Protein AF-A0A919NS77-F1 (afdb_monomer_lite)

Organism: NCBI:txid571912

InterPro domains:
  IPR006015 Universal stress protein A family [PR01438] (164-182)
  IPR006015 Universal stress protein A family [PR01438] (238-250)
  IPR006015 Universal stress protein A family [PR01438] (256-278)
  IPR006016 UspA [PF00582] (6-151)
  IPR006016 UspA [PF00582] (227-278)
  IPR010499 Bacterial transcription activator, effector binding [SM00871] (292-441)
  IPR011256 Regulatory factor, effector binding domain superfamily [G3DSA:3.20.80.10] (291-441)
  IPR011256 Regulatory factor, effector binding domain superfamily [SSF55136] (294-440)
  IPR014729 Rossmann-like alpha/beta/alpha sandwich fold [G3DSA:3.40.50.620] (223-290)
  IPR029442 GyrI-like small molecule binding domain [PF06445] (294-440)

pLDDT: mean 80.47, std 16.37, range [26.59, 98.56]

Secondary structure (DSSP, 8-state):
-PPEEEEEE--S-HHHHHHHHHHHHHS-SEEEEEEEEE-SS---HHHHHHHHHH-SSHHHHHHHHHHHHHHHHHHHHHHHHHHHHHTT-EEEEEEEE--S-HHHHHHHHHHHH--SEEEEE----STT--PPPHHHHHHHHH-SS-EEEE-SSPPHHHHHHHHHPPEEEE-SSSHHHHHHHHHHHHHHTTS-EEEEEEESSS-SSPPPTTSEEEEEEPPTTS-HHHHHHHHHHHHHHHTT-SEEEEES--S----SSPPPHHHHHHHHH-SS-EEEE-S------SS--GGGGEEEEEE--EEEEEEEEEE-GGGHHHHHHHHHHHHHHHHHHTT--B-SS-EEEEE--SSSSEEEEEEEEESSPPP--TT-EEEEEPPEEEEEEEEES-GGGHHHHHHHHHHHHHHTT-PPPSEEEEEEEE-TTTS-GGG-EEEEEEE--

Radius of gyration: 24.76 Å; chains: 1; bounding box: 73×46×71 Å

Foldseek 3Di:
DDFFEEEQAFALDPLSLVLLLLLCLQFVGHEYADEYEFEPQDDDPVRLVVLVVVDDDPVSSRVVSVVVSVVVSLVRQVVSCVSNVVSRHNYDYDYHYAHAQQLQVLLVVCLVVVGQEYIYEAPADDPQFGDGPSNLVSNLQRHLHKYKYAYPDADPLLVVLSNAFAEEQEDLPFLLSVQLVVSCCVRRVVHQYAYEYEDQDPRPDDDDPPHHYHYDYQDPDDDRLLSSLLSQQVVCVVRSHQEYTGEQDGDPDDDDGHGDSNLVNNSGRHNHIYIYGYSDNPDPDPDDDVCNQKDWDWDAKWKWKWAWDWAAPVCVVVCQVPTEVVQVVVCVVQVWAFDAAWKKKWFDDPDNTTGIGTGTTTPDDGDDDPRIDMDIDHTTIKIKGKDAAAPVCVSVRVSVVSVVCVVVVHDFDRMKMKGFRDDPDPDDRRGTIIMIMTHRD

Sequence (441 aa):
MTSLQVIVGYDGSVAAGAAIEVAAALVPQAHARIAYLWVPPFADETLRRRLWHGTRRVDDFVAAVEREGAAESMRVATMGVALARAAGWEAEPLVERGYGGEGMQLAELAEKLEPDLLVLGSRGLGGAHALLGSVSDMAVHYAPRPVLVVPHPLLLNERASLTAGPVLVGWDGSPGAQRALAVAEELFGRRRLVLAAVHDGAPEQPAPEGYEALTAEELAGHPSGRAVADALARLATEHKAAAVVVGSRGRSAIREILLGSVAMATLHHTARPVLVVPHRVRERTGNATATDRIEITTAPARIVAGRRGRVAPAEIEAFFSRAIPAVAAELAHIGATVTGPPTAVYSHERSQVFDVTAGFPVAAEPSATPGLAVEHLPAGQVVRAEHIGPYSTLPATYALLANWFGDHARTPPRIMWEEYVAGPGDTRESDYRTRIVYPLN

Structure (mmCIF, N/CA/C/O backbone):
data_AF-A0A919NS77-F1
#
_entry.id   AF-A0A919NS77-F1
#
loop_
_atom_site.group_PDB
_atom_site.id
_atom_site.type_symbol
_atom_site.label_atom_id
_atom_site.label_alt_id
_atom_site.label_comp_id
_atom_site.label_asym_id
_atom_site.label_entity_id
_atom_site.label_seq_id
_atom_site.pdbx_PDB_ins_code
_atom_site.Cartn_x
_atom_site.Cartn_y
_atom_site.Cartn_z
_atom_site.occupancy
_atom_site.B_iso_or_equiv
_atom_site.auth_seq_id
_atom_site.auth_comp_id
_atom_site.auth_asym_id
_atom_site.auth_atom_id
_atom_site.pdbx_PDB_model_num
ATOM 1 N N . MET A 1 1 ? -26.695 8.797 3.615 1.00 54.06 1 MET A N 1
ATOM 2 C CA . MET A 1 1 ? -25.225 8.682 3.689 1.00 54.06 1 MET A CA 1
ATOM 3 C C . MET A 1 1 ? -24.769 8.067 2.383 1.00 54.06 1 MET A C 1
ATOM 5 O O . MET A 1 1 ? -25.363 7.077 1.975 1.00 54.06 1 MET A O 1
ATOM 9 N N . THR A 1 2 ? -23.826 8.697 1.692 1.00 68.00 2 THR A N 1
ATOM 10 C CA . THR A 1 2 ? -23.182 8.125 0.502 1.00 68.00 2 THR A CA 1
ATOM 11 C C . THR A 1 2 ? -22.406 6.866 0.897 1.00 68.00 2 THR A C 1
ATOM 13 O O . THR A 1 2 ? -21.872 6.802 2.002 1.00 68.00 2 THR A O 1
ATOM 16 N N . SER A 1 3 ? -22.406 5.845 0.037 1.00 85.62 3 SER A N 1
ATOM 17 C CA . SER A 1 3 ? -21.641 4.611 0.264 1.00 85.62 3 SER A CA 1
ATOM 18 C C . SER A 1 3 ? -20.141 4.909 0.198 1.00 85.62 3 SER A C 1
ATOM 20 O O . SER A 1 3 ? -19.719 5.614 -0.726 1.00 85.62 3 SER A O 1
ATOM 22 N N . LEU A 1 4 ? -19.357 4.386 1.151 1.00 94.19 4 LEU A N 1
ATOM 23 C CA . LEU A 1 4 ? -17.901 4.569 1.179 1.00 94.19 4 LEU A CA 1
ATOM 24 C C . LEU A 1 4 ? -17.285 4.021 -0.110 1.00 94.19 4 LEU A C 1
ATOM 26 O O . LEU A 1 4 ? -17.595 2.903 -0.520 1.00 94.19 4 LEU A O 1
ATOM 30 N N . GLN A 1 5 ? -16.408 4.787 -0.743 1.00 97.31 5 GLN A N 1
ATOM 31 C CA . GLN A 1 5 ? -15.665 4.348 -1.917 1.00 97.31 5 GLN A CA 1
ATOM 32 C C . GLN A 1 5 ? -14.377 3.660 -1.470 1.00 97.31 5 GLN A C 1
ATOM 34 O O . GLN A 1 5 ? -13.515 4.280 -0.851 1.00 97.31 5 GLN A O 1
ATOM 39 N N . VAL A 1 6 ? -14.225 2.380 -1.798 1.00 98.06 6 VAL A N 1
ATOM 40 C CA . VAL A 1 6 ? -13.056 1.582 -1.407 1.00 98.06 6 VAL A CA 1
ATOM 41 C C . VAL A 1 6 ? -12.325 1.104 -2.655 1.00 98.06 6 VAL A C 1
ATOM 43 O O . VAL A 1 6 ? -12.951 0.635 -3.602 1.00 98.06 6 VAL A O 1
ATOM 46 N N . ILE A 1 7 ? -10.995 1.180 -2.656 1.00 98.38 7 ILE A N 1
ATOM 47 C CA . ILE A 1 7 ? -10.160 0.435 -3.606 1.00 98.38 7 ILE A CA 1
ATOM 48 C C . ILE A 1 7 ? -9.491 -0.703 -2.850 1.00 98.38 7 ILE A C 1
ATOM 50 O O . ILE A 1 7 ? -8.919 -0.485 -1.787 1.00 98.38 7 ILE A O 1
ATOM 54 N N . VAL A 1 8 ? -9.530 -1.912 -3.406 1.00 98.06 8 VAL A N 1
ATOM 55 C CA . VAL A 1 8 ? -8.805 -3.064 -2.859 1.00 98.06 8 VAL A CA 1
ATOM 56 C C . VAL A 1 8 ? -7.740 -3.498 -3.849 1.00 98.06 8 VAL A C 1
ATOM 58 O O . VAL A 1 8 ? -8.081 -3.880 -4.965 1.00 98.06 8 VAL A O 1
ATOM 61 N N . GLY A 1 9 ? -6.470 -3.490 -3.445 1.00 95.31 9 GLY A N 1
ATOM 62 C CA . GLY A 1 9 ? -5.417 -4.143 -4.220 1.00 95.31 9 GLY A CA 1
ATOM 63 C C . GLY A 1 9 ? -5.578 -5.660 -4.133 1.00 95.31 9 GLY A C 1
ATOM 64 O O . GLY A 1 9 ? -5.457 -6.240 -3.053 1.00 95.31 9 GLY A O 1
ATOM 65 N N . TYR A 1 10 ? -5.866 -6.300 -5.262 1.00 93.75 10 TYR A N 1
ATOM 66 C CA . TYR A 1 10 ? -6.149 -7.725 -5.346 1.00 93.75 10 TYR A CA 1
ATOM 67 C C . TYR A 1 10 ? -5.271 -8.362 -6.414 1.00 93.75 10 TYR A C 1
ATOM 69 O O . TYR A 1 10 ? -5.345 -7.972 -7.569 1.00 93.75 10 TYR A O 1
ATOM 77 N N . ASP A 1 11 ? -4.457 -9.348 -6.035 1.00 87.44 11 ASP A N 1
ATOM 78 C CA . ASP A 1 11 ? -3.553 -10.090 -6.929 1.00 87.44 11 ASP A CA 1
ATOM 79 C C . ASP A 1 11 ? -3.983 -11.558 -7.125 1.00 87.44 11 ASP A C 1
ATOM 81 O O . ASP A 1 11 ? -3.250 -12.354 -7.708 1.00 87.44 11 ASP A O 1
ATOM 85 N N . GLY A 1 12 ? -5.169 -11.933 -6.628 1.00 88.00 12 GLY A N 1
ATOM 86 C CA . GLY A 1 12 ? -5.654 -13.317 -6.616 1.00 88.00 12 GLY A CA 1
ATOM 87 C C . GLY A 1 12 ? -5.146 -14.161 -5.441 1.00 88.00 12 GLY A C 1
ATOM 88 O O . GLY A 1 12 ? -5.560 -15.312 -5.302 1.00 88.00 12 GLY A O 1
ATOM 89 N N . SER A 1 13 ? -4.275 -13.624 -4.579 1.00 87.69 13 SER A N 1
ATOM 90 C CA . SER A 1 13 ? -3.742 -14.366 -3.433 1.00 87.69 13 SER A CA 1
ATOM 91 C C . SER A 1 13 ? -4.764 -14.554 -2.306 1.00 87.69 13 SER A C 1
ATOM 93 O O . SER A 1 13 ? -5.701 -13.772 -2.127 1.00 87.69 13 SER A O 1
ATOM 95 N N . VAL A 1 14 ? -4.532 -15.575 -1.473 1.00 88.38 14 VAL A N 1
ATOM 96 C CA . VAL A 1 14 ? -5.326 -15.830 -0.256 1.00 88.38 14 VAL A CA 1
ATOM 97 C C . VAL A 1 14 ? -5.274 -14.638 0.704 1.00 88.38 14 VAL A C 1
ATOM 99 O O . VAL A 1 14 ? -6.287 -14.295 1.307 1.00 88.38 14 VAL A O 1
ATOM 102 N N . ALA A 1 15 ? -4.119 -13.975 0.819 1.00 88.81 15 ALA A N 1
ATOM 103 C CA . ALA A 1 15 ? -3.965 -12.796 1.668 1.00 88.81 15 ALA A CA 1
ATOM 104 C C . ALA A 1 15 ? -4.808 -11.614 1.162 1.00 88.81 15 ALA A C 1
ATOM 106 O O . ALA A 1 15 ? -5.481 -10.964 1.960 1.00 88.81 15 ALA A O 1
ATOM 107 N N . ALA A 1 16 ? -4.835 -11.370 -0.153 1.00 91.88 16 ALA A N 1
ATOM 108 C CA . ALA A 1 16 ? -5.684 -10.338 -0.746 1.00 91.88 16 ALA A CA 1
ATOM 109 C C . ALA A 1 16 ? -7.183 -10.665 -0.610 1.00 91.88 16 ALA A C 1
ATOM 111 O O . ALA A 1 16 ? -7.982 -9.782 -0.309 1.00 91.88 16 ALA A O 1
ATOM 112 N N . GLY A 1 17 ? -7.571 -11.938 -0.756 1.00 94.12 17 GLY A N 1
ATOM 113 C CA . GLY A 1 17 ? -8.941 -12.388 -0.485 1.00 94.12 17 GLY A CA 1
ATOM 114 C C . GLY A 1 17 ? -9.351 -12.194 0.979 1.00 94.12 17 GLY A C 1
ATOM 115 O O . GLY A 1 17 ? -10.412 -11.642 1.258 1.00 94.12 17 GLY A O 1
ATOM 116 N N . ALA A 1 18 ? -8.479 -12.558 1.923 1.00 92.38 18 ALA A N 1
ATOM 117 C CA . ALA A 1 18 ? -8.708 -12.324 3.347 1.00 92.38 18 ALA A CA 1
ATOM 118 C C . ALA A 1 18 ? -8.805 -10.825 3.679 1.00 92.38 18 ALA A C 1
ATOM 120 O O . ALA A 1 18 ? -9.597 -10.441 4.536 1.00 92.38 18 ALA A O 1
ATOM 121 N N . ALA A 1 19 ? -8.041 -9.971 2.988 1.00 95.69 19 ALA A N 1
ATOM 122 C CA . ALA A 1 19 ? -8.129 -8.525 3.157 1.00 95.69 19 ALA A CA 1
ATOM 123 C C . ALA A 1 19 ? -9.523 -7.982 2.809 1.00 95.69 19 ALA A C 1
ATOM 125 O O . ALA A 1 19 ? -10.029 -7.131 3.539 1.00 95.69 19 ALA A O 1
ATOM 126 N N . ILE A 1 20 ? -10.170 -8.516 1.765 1.00 97.50 20 ILE A N 1
ATOM 127 C CA . ILE A 1 20 ? -11.556 -8.175 1.407 1.00 97.50 20 ILE A CA 1
ATOM 128 C C . ILE A 1 20 ? -12.513 -8.530 2.551 1.00 97.50 20 ILE A C 1
ATOM 130 O O . ILE A 1 20 ? -13.259 -7.670 3.008 1.00 97.50 20 ILE A O 1
ATOM 134 N N . GLU A 1 21 ? -12.470 -9.772 3.044 1.00 95.44 21 GLU A N 1
ATOM 135 C CA . GLU A 1 21 ? -13.358 -10.234 4.125 1.00 95.44 21 GLU A CA 1
ATOM 136 C C . GLU A 1 21 ? -13.209 -9.386 5.394 1.00 95.44 21 GLU A C 1
ATOM 138 O O . GLU A 1 21 ? -14.191 -8.962 6.005 1.00 95.44 21 GLU A O 1
ATOM 143 N N . VAL A 1 22 ? -11.962 -9.130 5.795 1.00 96.50 22 VAL A N 1
ATOM 144 C CA . VAL A 1 22 ? -11.647 -8.380 7.012 1.00 96.50 22 VAL A CA 1
ATOM 145 C C . VAL A 1 22 ? -12.061 -6.921 6.876 1.00 96.50 22 VAL A C 1
ATOM 147 O O . VAL A 1 22 ? -12.683 -6.377 7.788 1.00 96.50 22 VAL A O 1
ATOM 150 N N . ALA A 1 23 ? -11.748 -6.286 5.747 1.00 96.94 23 ALA A N 1
ATOM 151 C CA . ALA A 1 23 ? -12.131 -4.904 5.513 1.00 96.94 23 ALA A CA 1
ATOM 152 C C . ALA A 1 23 ? -13.656 -4.756 5.453 1.00 96.94 23 ALA A C 1
ATOM 154 O O . ALA A 1 23 ? -14.187 -3.844 6.078 1.00 96.94 23 ALA A O 1
ATOM 155 N N . ALA A 1 24 ? -14.374 -5.683 4.814 1.00 95.94 24 ALA A N 1
ATOM 156 C CA . ALA A 1 24 ? -15.835 -5.670 4.785 1.00 95.94 24 ALA A CA 1
ATOM 157 C C . ALA A 1 24 ? -16.459 -5.832 6.178 1.00 95.94 24 ALA A C 1
ATOM 159 O O . ALA A 1 24 ? -17.428 -5.147 6.500 1.00 95.94 24 ALA A O 1
ATOM 160 N N . ALA A 1 25 ? -15.866 -6.650 7.053 1.00 94.94 25 ALA A N 1
ATOM 161 C CA . ALA A 1 25 ? -16.298 -6.731 8.447 1.00 94.94 25 ALA A CA 1
ATOM 162 C C . ALA A 1 25 ? -16.080 -5.407 9.207 1.00 94.94 25 ALA A C 1
ATOM 164 O O . ALA A 1 25 ? -16.895 -5.025 10.052 1.00 94.94 25 ALA A O 1
ATOM 165 N N . LEU A 1 26 ? -14.988 -4.690 8.924 1.00 95.44 26 LEU A N 1
ATOM 166 C CA . LEU A 1 26 ? -14.676 -3.410 9.563 1.00 95.44 26 LEU A CA 1
ATOM 167 C C . LEU A 1 26 ? -15.550 -2.259 9.036 1.00 95.44 26 LEU A C 1
ATOM 169 O O . LEU A 1 26 ? -16.052 -1.484 9.853 1.00 95.44 26 LEU A O 1
ATOM 173 N N . VAL A 1 27 ? -15.771 -2.188 7.718 1.00 94.19 27 VAL A N 1
ATOM 174 C CA . VAL A 1 27 ? -16.567 -1.159 7.024 1.00 94.19 27 VAL A CA 1
ATOM 175 C C . VAL A 1 27 ? -17.668 -1.804 6.153 1.00 94.19 27 VAL A C 1
ATOM 177 O O . VAL A 1 27 ? -17.505 -1.967 4.949 1.00 94.19 27 VAL A O 1
ATOM 180 N N . PRO A 1 28 ? -18.831 -2.180 6.721 1.00 91.38 28 PRO A N 1
ATOM 181 C CA . PRO A 1 28 ? -19.805 -3.061 6.053 1.00 91.38 28 PRO A CA 1
ATOM 182 C C . PRO A 1 28 ? -20.600 -2.435 4.897 1.00 91.38 28 PRO A C 1
ATOM 184 O O . PRO A 1 28 ? -21.276 -3.153 4.171 1.00 91.38 28 PRO A O 1
ATOM 187 N N . GLN A 1 29 ? -20.571 -1.111 4.727 1.00 90.50 29 GLN A N 1
ATOM 188 C CA . GLN A 1 29 ? -21.335 -0.402 3.692 1.00 90.50 29 GLN A CA 1
ATOM 189 C C . GLN A 1 29 ? -20.382 0.373 2.786 1.00 90.50 29 GLN A C 1
ATOM 191 O O . GLN A 1 29 ? -20.097 1.544 3.040 1.00 90.50 29 GLN A O 1
ATOM 196 N N . ALA A 1 30 ? -19.887 -0.304 1.752 1.00 95.44 30 ALA A N 1
ATOM 197 C CA . ALA A 1 30 ? -18.970 0.274 0.786 1.00 95.44 30 ALA A CA 1
ATOM 198 C C . ALA A 1 30 ? -19.277 -0.181 -0.645 1.00 95.44 30 ALA A C 1
ATOM 200 O O . ALA A 1 30 ? -19.793 -1.278 -0.880 1.00 95.44 30 ALA A O 1
ATOM 201 N N . HIS A 1 31 ? -18.915 0.683 -1.587 1.00 97.81 31 HIS A N 1
ATOM 202 C CA . HIS A 1 31 ? -18.770 0.378 -2.997 1.00 97.81 31 HIS A CA 1
ATOM 203 C C . HIS A 1 31 ? -17.277 0.174 -3.292 1.00 97.81 31 HIS A C 1
ATOM 205 O O . HIS A 1 31 ? -16.471 1.103 -3.189 1.00 97.81 31 HIS A O 1
ATOM 211 N N . ALA A 1 32 ? -16.904 -1.057 -3.625 1.00 98.06 32 ALA A N 1
ATOM 212 C CA . ALA A 1 32 ? -15.528 -1.494 -3.775 1.00 98.06 32 ALA A CA 1
ATOM 213 C C . ALA A 1 32 ? -15.121 -1.633 -5.247 1.00 98.06 32 ALA A C 1
ATOM 215 O O . ALA A 1 32 ? -15.743 -2.352 -6.029 1.00 98.06 32 ALA A O 1
ATOM 216 N N . ARG A 1 33 ? -14.002 -1.014 -5.610 1.00 98.44 33 ARG A N 1
ATOM 217 C CA . ARG A 1 33 ? -13.283 -1.293 -6.853 1.00 98.44 33 ARG A CA 1
ATOM 218 C C . ARG A 1 33 ? -12.163 -2.278 -6.566 1.00 98.44 33 ARG A C 1
ATOM 220 O O . ARG A 1 33 ? -11.240 -1.980 -5.807 1.00 98.44 33 ARG A O 1
ATOM 227 N N . ILE A 1 34 ? -12.253 -3.459 -7.163 1.00 98.25 34 ILE A N 1
ATOM 228 C CA . ILE A 1 34 ? -11.255 -4.517 -7.002 1.00 98.25 34 ILE A CA 1
ATOM 229 C C . ILE A 1 34 ? -10.148 -4.288 -8.026 1.00 98.25 34 ILE A C 1
ATOM 231 O O . ILE A 1 34 ? -10.310 -4.622 -9.200 1.00 98.25 34 ILE A O 1
ATOM 235 N N . ALA A 1 35 ? -9.056 -3.676 -7.571 1.00 96.25 35 ALA A N 1
ATOM 236 C CA . ALA A 1 35 ? -7.928 -3.273 -8.392 1.00 96.25 35 ALA A CA 1
ATOM 237 C C . ALA A 1 35 ? -6.970 -4.444 -8.635 1.00 96.25 35 ALA A C 1
ATOM 239 O O . ALA A 1 35 ? -6.307 -4.903 -7.705 1.00 96.25 35 ALA A O 1
ATOM 240 N N . TYR A 1 36 ? -6.858 -4.885 -9.887 1.00 91.44 36 TYR A N 1
ATOM 241 C CA . TYR A 1 36 ? -5.810 -5.801 -10.338 1.00 91.44 36 TYR A CA 1
ATOM 242 C C . TYR A 1 36 ? -4.888 -5.069 -11.317 1.00 91.44 36 TYR A C 1
ATOM 244 O O . TYR A 1 36 ? -5.319 -4.635 -12.390 1.00 91.44 36 TYR A O 1
ATOM 252 N N . LEU A 1 37 ? -3.617 -4.938 -10.935 1.00 83.94 37 LEU A N 1
ATOM 253 C CA . LEU A 1 37 ? -2.576 -4.350 -11.773 1.00 83.94 37 LEU A CA 1
ATOM 254 C C . LEU A 1 37 ? -1.882 -5.448 -12.571 1.00 83.94 37 LEU A C 1
ATOM 256 O O . LEU A 1 37 ? -1.326 -6.379 -11.990 1.00 83.94 37 LEU A O 1
ATOM 260 N N . TRP A 1 38 ? -1.894 -5.342 -13.898 1.00 74.06 38 TRP A N 1
ATOM 261 C CA . TRP A 1 38 ? -1.311 -6.359 -14.774 1.00 74.06 38 TRP A CA 1
ATOM 262 C C . TRP A 1 38 ? -0.148 -5.790 -15.589 1.00 74.06 38 TRP A C 1
ATOM 264 O O . TRP A 1 38 ? -0.272 -4.732 -16.200 1.00 74.06 38 TRP A O 1
ATOM 274 N N . VAL A 1 39 ? 0.990 -6.495 -15.616 1.00 64.50 39 VAL A N 1
ATOM 275 C CA . VAL A 1 39 ? 2.229 -6.030 -16.271 1.00 64.50 39 VAL A CA 1
ATOM 276 C C . VAL A 1 39 ? 2.521 -6.793 -17.566 1.00 64.50 39 VAL A C 1
ATOM 278 O O . VAL A 1 39 ? 2.951 -7.946 -17.526 1.00 64.50 39 VAL A O 1
ATOM 281 N N . PRO A 1 40 ? 2.345 -6.192 -18.749 1.00 54.25 40 PRO A N 1
ATOM 282 C CA . PRO A 1 40 ? 2.747 -6.850 -19.970 1.00 54.25 40 PRO A CA 1
ATOM 283 C C . PRO A 1 40 ? 4.274 -7.061 -20.044 1.00 54.25 40 PRO A C 1
ATOM 285 O O . PRO A 1 40 ? 5.054 -6.217 -19.611 1.00 54.25 40 PRO A O 1
ATOM 288 N N . PRO A 1 41 ? 4.718 -8.151 -20.683 1.00 49.06 41 PRO A N 1
ATOM 289 C CA . PRO A 1 41 ? 3.858 -9.169 -21.249 1.00 49.06 41 PRO A CA 1
ATOM 290 C C . PRO A 1 41 ? 3.413 -10.129 -20.112 1.00 49.06 41 PRO A C 1
ATOM 292 O O . PRO A 1 41 ? 4.252 -10.667 -19.387 1.00 49.06 41 PRO A O 1
ATOM 295 N N . PHE A 1 42 ? 2.108 -10.420 -20.010 1.00 54.59 42 PHE A N 1
ATOM 296 C CA . PHE A 1 42 ? 1.549 -11.510 -19.193 1.00 54.59 42 PHE A CA 1
ATOM 297 C C . PHE A 1 42 ? 0.884 -12.512 -20.127 1.00 54.59 42 PHE A C 1
ATOM 299 O O . PHE A 1 42 ? -0.190 -12.301 -20.669 1.00 54.59 42 PHE A O 1
ATOM 306 N N . ALA A 1 43 ? 1.585 -13.607 -20.341 1.00 45.81 43 ALA A N 1
ATOM 307 C CA . ALA A 1 43 ? 0.979 -14.881 -20.646 1.00 45.81 43 ALA A CA 1
ATOM 308 C C . ALA A 1 43 ? 1.901 -15.881 -19.961 1.00 45.81 43 ALA A C 1
ATOM 310 O O . ALA A 1 43 ? 3.128 -15.741 -20.055 1.00 45.81 43 ALA A O 1
ATOM 311 N N . ASP A 1 44 ? 1.312 -16.836 -19.247 1.00 54.34 44 ASP A N 1
ATOM 312 C CA . ASP A 1 44 ? 2.001 -18.039 -18.791 1.00 54.34 44 ASP A CA 1
ATOM 313 C C . ASP A 1 44 ? 2.965 -18.527 -19.890 1.00 54.34 44 ASP A C 1
ATOM 315 O O . ASP A 1 44 ? 2.655 -18.440 -21.082 1.00 54.34 44 ASP A O 1
ATOM 319 N N . GLU A 1 45 ? 4.162 -18.992 -19.534 1.00 57.09 45 GLU A N 1
ATOM 320 C CA . GLU A 1 45 ? 5.175 -19.373 -20.530 1.00 57.09 45 GLU A CA 1
ATOM 321 C C . GLU A 1 45 ? 4.628 -20.409 -21.535 1.00 57.09 45 GLU A C 1
ATOM 323 O O . GLU A 1 45 ? 4.951 -20.395 -22.726 1.00 57.09 45 GLU A O 1
ATOM 328 N N . THR A 1 46 ? 3.726 -21.277 -21.077 1.00 62.09 46 THR A N 1
ATOM 329 C CA . THR A 1 46 ? 2.987 -22.246 -21.893 1.00 62.09 46 THR A CA 1
ATOM 330 C C . THR A 1 46 ? 2.003 -21.560 -22.834 1.00 62.09 46 THR A C 1
ATOM 332 O O . THR A 1 46 ? 1.935 -21.909 -24.013 1.00 62.09 46 THR A O 1
ATOM 335 N N . LEU A 1 47 ? 1.267 -20.560 -22.349 1.00 61.44 47 LEU A N 1
ATOM 336 C CA . LEU A 1 47 ? 0.337 -19.758 -23.144 1.00 61.44 47 LEU A CA 1
ATOM 337 C C . LEU A 1 47 ? 1.076 -18.934 -24.209 1.00 61.44 47 LEU A C 1
ATOM 339 O O . LEU A 1 47 ? 0.673 -18.937 -25.370 1.00 61.44 47 LEU A O 1
ATOM 343 N N . ARG A 1 48 ? 2.224 -18.330 -23.872 1.00 60.72 48 ARG A N 1
ATOM 344 C CA . ARG A 1 48 ? 3.108 -17.670 -24.848 1.00 60.72 48 ARG A CA 1
ATOM 345 C C . ARG A 1 48 ? 3.575 -18.613 -25.937 1.00 60.72 48 ARG A C 1
ATOM 347 O O . ARG A 1 48 ? 3.503 -18.254 -27.107 1.00 60.72 48 ARG A O 1
ATOM 354 N N . ARG A 1 49 ? 4.051 -19.805 -25.564 1.00 63.69 49 ARG A N 1
ATOM 355 C CA . ARG A 1 49 ? 4.475 -20.821 -26.536 1.00 63.69 49 ARG A CA 1
ATOM 356 C C . ARG A 1 49 ? 3.327 -21.179 -27.478 1.00 63.69 49 ARG A C 1
ATOM 358 O O . ARG A 1 49 ? 3.517 -21.184 -28.689 1.00 63.69 49 ARG A O 1
ATOM 365 N N . ARG A 1 50 ? 2.119 -21.395 -26.947 1.00 68.69 50 ARG A N 1
ATOM 366 C CA . ARG A 1 50 ? 0.921 -21.679 -27.757 1.00 68.69 50 ARG A CA 1
ATOM 367 C C . ARG A 1 50 ? 0.569 -20.539 -28.714 1.00 68.69 50 ARG A C 1
ATOM 369 O O . ARG A 1 50 ? 0.345 -20.804 -29.891 1.00 68.69 50 ARG A O 1
ATOM 376 N N . LEU A 1 51 ? 0.559 -19.295 -28.234 1.00 65.00 51 LEU A N 1
ATOM 377 C CA . LEU A 1 51 ? 0.276 -18.117 -29.058 1.00 65.00 51 LEU A CA 1
ATOM 378 C C . LEU A 1 51 ? 1.337 -17.927 -30.150 1.00 65.00 51 LEU A C 1
ATOM 380 O O . LEU A 1 51 ? 0.981 -17.697 -31.300 1.00 65.00 51 LEU A O 1
ATOM 384 N N . TRP A 1 52 ? 2.618 -18.117 -29.820 1.00 58.53 52 TRP A N 1
ATOM 385 C CA . TRP A 1 52 ? 3.736 -18.001 -30.761 1.00 58.53 52 TRP A CA 1
ATOM 386 C C . TRP A 1 52 ? 3.601 -18.965 -31.942 1.00 58.53 52 TRP A C 1
ATOM 388 O O . TRP A 1 52 ? 3.789 -18.571 -33.089 1.00 58.53 52 TRP A O 1
ATOM 398 N N . HIS A 1 53 ? 3.208 -20.215 -31.683 1.00 62.91 53 HIS A N 1
ATOM 399 C CA . HIS A 1 53 ? 2.969 -21.203 -32.739 1.00 62.91 53 HIS A CA 1
ATOM 400 C C . HIS A 1 53 ? 1.703 -20.924 -33.573 1.00 62.91 53 HIS A C 1
ATOM 402 O O . HIS A 1 53 ? 1.573 -21.466 -34.670 1.00 62.91 53 HIS A O 1
ATOM 408 N N . GLY A 1 54 ? 0.781 -20.089 -33.078 1.00 60.00 54 GLY A N 1
ATOM 409 C CA . GLY A 1 54 ? -0.458 -19.707 -33.764 1.00 60.00 54 GLY A CA 1
ATOM 410 C C . GLY A 1 54 ? -0.372 -18.414 -34.587 1.00 60.00 54 GLY A C 1
ATOM 411 O O . GLY A 1 54 ? -1.266 -18.149 -35.389 1.00 60.00 54 GLY A O 1
ATOM 412 N N . THR A 1 55 ? 0.684 -17.613 -34.423 1.00 56.25 55 THR A N 1
ATOM 413 C CA . THR A 1 55 ? 0.835 -16.292 -35.061 1.00 56.25 55 THR A CA 1
ATOM 414 C C . THR A 1 55 ? 1.995 -16.263 -36.051 1.00 56.25 55 THR A C 1
ATOM 416 O O . THR A 1 55 ? 3.081 -16.749 -35.754 1.00 56.25 55 THR A O 1
ATOM 419 N N . ARG A 1 56 ? 1.793 -15.661 -37.233 1.00 51.41 56 ARG A N 1
ATOM 420 C CA . ARG A 1 56 ? 2.821 -15.591 -38.293 1.00 51.41 56 ARG A CA 1
ATOM 421 C C . ARG A 1 56 ? 3.681 -14.320 -38.245 1.00 51.41 56 ARG A C 1
ATOM 423 O O . ARG A 1 56 ? 4.739 -14.300 -38.869 1.00 51.41 56 ARG A O 1
ATOM 430 N N . ARG A 1 57 ? 3.242 -13.270 -37.537 1.00 48.78 57 ARG A N 1
ATOM 431 C CA . ARG A 1 57 ? 3.947 -11.982 -37.382 1.00 48.78 57 ARG A CA 1
ATOM 432 C C . ARG A 1 57 ? 4.087 -11.619 -35.904 1.00 48.78 57 ARG A C 1
ATOM 434 O O . ARG A 1 57 ? 3.241 -11.983 -35.090 1.00 48.78 57 ARG A O 1
ATOM 441 N N . VAL A 1 58 ? 5.139 -10.867 -35.580 1.00 51.72 58 VAL A N 1
ATOM 442 C CA . VAL A 1 58 ? 5.425 -10.408 -34.209 1.00 51.72 58 VAL A CA 1
ATOM 443 C C . VAL A 1 58 ? 4.327 -9.477 -33.685 1.00 51.72 58 VAL A C 1
ATOM 445 O O . VAL A 1 58 ? 3.927 -9.617 -32.536 1.00 51.72 58 VAL A O 1
ATOM 448 N N . ASP A 1 59 ? 3.781 -8.595 -34.523 1.00 49.12 59 ASP A N 1
ATOM 449 C CA . ASP A 1 59 ? 2.713 -7.669 -34.112 1.00 49.12 59 ASP A CA 1
ATOM 450 C C . ASP A 1 59 ? 1.417 -8.414 -33.749 1.00 49.12 59 ASP A C 1
ATOM 452 O O . ASP A 1 59 ? 0.791 -8.129 -32.728 1.00 49.12 59 ASP A O 1
ATOM 456 N N . ASP A 1 60 ? 1.063 -9.442 -34.529 1.00 59.66 60 ASP A N 1
ATOM 457 C CA . ASP A 1 60 ? -0.094 -10.304 -34.254 1.00 59.66 60 ASP A CA 1
ATOM 458 C C . ASP A 1 60 ? 0.081 -11.069 -32.933 1.00 59.66 60 ASP A C 1
ATOM 460 O O . ASP A 1 60 ? -0.880 -11.252 -32.182 1.00 59.66 60 ASP A O 1
ATOM 464 N N . PHE A 1 61 ? 1.315 -11.491 -32.633 1.00 57.16 61 PHE A N 1
ATOM 465 C CA . PHE A 1 61 ? 1.682 -12.130 -31.372 1.00 57.16 61 PHE A CA 1
ATOM 466 C C . PHE A 1 61 ? 1.551 -11.175 -30.184 1.00 57.16 61 PHE A C 1
ATOM 468 O O . PHE A 1 61 ? 0.943 -11.540 -29.180 1.00 57.16 61 PHE A O 1
ATOM 475 N N . VAL A 1 62 ? 2.071 -9.949 -30.297 1.00 57.19 62 VAL A N 1
ATOM 476 C CA . VAL A 1 62 ? 1.959 -8.924 -29.247 1.00 57.19 62 VAL A CA 1
ATOM 477 C C . VAL A 1 62 ? 0.491 -8.612 -28.968 1.00 57.19 62 VAL A C 1
ATOM 479 O O . VAL A 1 62 ? 0.063 -8.697 -27.820 1.00 57.19 62 VAL A O 1
ATOM 482 N N . ALA A 1 63 ? -0.306 -8.368 -30.011 1.00 65.50 63 ALA A N 1
ATOM 483 C CA . ALA A 1 63 ? -1.734 -8.103 -29.864 1.00 65.50 63 ALA A CA 1
ATOM 484 C C . ALA A 1 63 ? -2.497 -9.297 -29.259 1.00 65.50 63 ALA A C 1
ATOM 486 O O . ALA A 1 63 ? -3.448 -9.109 -28.502 1.00 65.50 63 ALA A O 1
ATOM 487 N N . ALA A 1 64 ? -2.102 -10.535 -29.576 1.00 66.88 64 ALA A N 1
ATOM 488 C CA . ALA A 1 64 ? -2.698 -11.729 -28.980 1.00 66.88 64 ALA A CA 1
ATOM 489 C C . ALA A 1 64 ? -2.336 -11.889 -27.495 1.00 66.88 64 ALA A C 1
ATOM 491 O O . ALA A 1 64 ? -3.215 -12.199 -26.695 1.00 66.88 64 ALA A O 1
ATOM 492 N N . VAL A 1 65 ? -1.079 -11.633 -27.120 1.00 63.47 65 VAL A N 1
ATOM 493 C CA . VAL A 1 65 ? -0.634 -11.632 -25.717 1.00 63.47 65 VAL A CA 1
ATOM 494 C C . VAL A 1 65 ? -1.351 -10.547 -24.918 1.00 63.47 65 VAL A C 1
ATOM 496 O O . VAL A 1 65 ? -1.763 -10.808 -23.794 1.00 63.47 65 VAL A O 1
ATOM 499 N N . GLU A 1 66 ? -1.543 -9.355 -25.485 1.00 65.88 66 GLU A N 1
ATOM 500 C CA . GLU A 1 66 ? -2.288 -8.283 -24.817 1.00 65.88 66 GLU A CA 1
ATOM 501 C C . GLU A 1 66 ? -3.763 -8.640 -24.609 1.00 65.88 66 GLU A C 1
ATOM 503 O O . GLU A 1 66 ? -4.277 -8.455 -23.508 1.00 65.88 66 GLU A O 1
ATOM 508 N N . ARG A 1 67 ? -4.441 -9.199 -25.623 1.00 77.81 67 ARG A N 1
ATOM 509 C CA . ARG A 1 67 ? -5.841 -9.638 -25.483 1.00 77.81 67 ARG A CA 1
ATOM 510 C C . ARG A 1 67 ? -6.004 -10.715 -24.416 1.00 77.81 67 ARG A C 1
ATOM 512 O O . ARG A 1 67 ? -6.923 -10.627 -23.607 1.00 77.81 67 ARG A O 1
ATOM 519 N N . GLU A 1 68 ? -5.125 -11.712 -24.413 1.00 75.94 68 GLU A N 1
ATOM 520 C CA . GLU A 1 68 ? -5.196 -12.810 -23.448 1.00 75.94 68 GLU A CA 1
ATOM 521 C C . GLU A 1 68 ? -4.847 -12.333 -22.032 1.00 75.94 68 GLU A C 1
ATOM 523 O O . GLU A 1 68 ? -5.540 -12.671 -21.076 1.00 75.94 68 GLU A O 1
ATOM 528 N N . GLY A 1 69 ? -3.837 -11.467 -21.901 1.00 71.69 69 GLY A N 1
ATOM 529 C CA . GLY A 1 69 ? -3.482 -10.834 -20.632 1.00 71.69 69 GLY A CA 1
ATOM 530 C C . GLY A 1 69 ? -4.620 -9.989 -20.056 1.00 71.69 69 GLY A C 1
ATOM 531 O O . GLY A 1 69 ? -4.892 -10.075 -18.862 1.00 71.69 69 GLY A O 1
ATOM 532 N N . ALA A 1 70 ? -5.329 -9.229 -20.899 1.00 75.94 70 ALA A N 1
ATOM 533 C CA . ALA A 1 70 ? -6.505 -8.454 -20.499 1.00 75.94 70 ALA A CA 1
ATOM 534 C C . ALA A 1 70 ? -7.698 -9.342 -20.091 1.00 75.94 70 ALA A C 1
ATOM 536 O O . ALA A 1 70 ? -8.448 -9.004 -19.174 1.00 75.94 70 ALA A O 1
ATOM 537 N N . ALA A 1 71 ? -7.886 -10.484 -20.757 1.00 83.06 71 ALA A N 1
ATOM 538 C CA . ALA A 1 71 ? -8.930 -11.439 -20.395 1.00 83.06 71 ALA A CA 1
ATOM 539 C C . ALA A 1 71 ? -8.636 -12.112 -19.043 1.00 83.06 71 ALA A C 1
ATOM 541 O O . ALA A 1 71 ? -9.530 -12.219 -18.202 1.00 83.06 71 ALA A O 1
ATOM 542 N N . GLU A 1 72 ? -7.390 -12.527 -18.807 1.00 81.69 72 GLU A N 1
ATOM 543 C CA . GLU A 1 72 ? -6.989 -13.159 -17.547 1.00 81.69 72 GLU A CA 1
ATOM 544 C C . GLU A 1 72 ? -7.013 -12.174 -16.373 1.00 81.69 72 GLU A C 1
ATOM 546 O O . GLU A 1 72 ? -7.544 -12.493 -15.309 1.00 81.69 72 GLU A O 1
ATOM 551 N N . SER A 1 73 ? -6.533 -10.944 -16.566 1.00 84.88 73 SER A N 1
ATOM 552 C CA . SER A 1 73 ? -6.591 -9.908 -15.529 1.00 84.88 73 SER A CA 1
ATOM 553 C C . SER A 1 73 ? -8.031 -9.593 -15.113 1.00 84.88 73 SER A C 1
ATOM 555 O O . SER A 1 73 ? -8.330 -9.486 -13.921 1.00 84.88 73 SER A O 1
ATOM 557 N N . MET A 1 74 ? -8.958 -9.554 -16.076 1.00 90.50 74 MET A N 1
ATOM 558 C CA . MET A 1 74 ? -10.388 -9.422 -15.802 1.00 90.50 74 MET A CA 1
ATOM 559 C C . MET A 1 74 ? -10.944 -10.613 -15.011 1.00 90.50 74 MET A C 1
ATOM 561 O O . MET A 1 74 ? -11.763 -10.416 -14.109 1.00 90.50 74 MET A O 1
ATOM 565 N N . ARG A 1 75 ? -10.502 -11.847 -15.293 1.00 89.00 75 ARG A N 1
ATOM 566 C CA . ARG A 1 75 ? -10.911 -13.036 -14.520 1.00 89.00 75 ARG A CA 1
ATOM 567 C C . ARG A 1 75 ? -10.459 -12.942 -13.068 1.00 89.00 75 ARG A C 1
ATOM 569 O O . ARG A 1 75 ? -11.268 -13.200 -12.176 1.00 89.00 75 ARG A O 1
ATOM 576 N N . VAL A 1 76 ? -9.211 -12.534 -12.827 1.00 88.56 76 VAL A N 1
ATOM 577 C CA . VAL A 1 76 ? -8.692 -12.343 -11.467 1.00 88.56 76 VAL A CA 1
ATOM 578 C C . VAL A 1 76 ? -9.497 -11.264 -10.741 1.00 88.56 76 VAL A C 1
ATOM 580 O O . VAL A 1 76 ? -10.052 -11.541 -9.679 1.00 88.56 76 VAL A O 1
ATOM 583 N N . ALA A 1 77 ? -9.670 -10.078 -11.330 1.00 94.06 77 ALA A N 1
ATOM 584 C CA . ALA A 1 77 ? -10.470 -9.015 -10.716 1.00 94.06 77 ALA A CA 1
ATOM 585 C C . ALA A 1 77 ? -11.918 -9.464 -10.428 1.00 94.06 77 ALA A C 1
ATOM 587 O O . ALA A 1 77 ? -12.453 -9.192 -9.354 1.00 94.06 77 ALA A O 1
ATOM 588 N N . THR A 1 78 ? -12.533 -10.231 -11.336 1.00 96.56 78 THR A N 1
ATOM 589 C CA . THR A 1 78 ? -13.888 -10.783 -11.155 1.00 96.56 78 THR A CA 1
ATOM 590 C C . THR A 1 78 ? -13.974 -11.742 -9.964 1.00 96.56 78 THR A C 1
ATOM 592 O O . THR A 1 78 ? -14.982 -11.748 -9.254 1.00 96.56 78 THR A O 1
ATOM 595 N N . MET A 1 79 ? -12.926 -12.525 -9.691 1.00 95.31 79 MET A N 1
ATOM 596 C CA . MET A 1 79 ? -12.878 -13.385 -8.506 1.00 95.31 79 MET A CA 1
ATOM 597 C C . MET A 1 79 ? -12.867 -12.561 -7.213 1.00 95.31 79 MET A C 1
ATOM 599 O O . MET A 1 79 ? -13.632 -12.855 -6.295 1.00 95.31 79 MET A O 1
ATOM 603 N N . GLY A 1 80 ? -12.085 -11.480 -7.161 1.00 96.81 80 GLY A N 1
ATOM 604 C CA . GLY A 1 80 ? -12.120 -10.553 -6.028 1.00 96.81 80 GLY A CA 1
ATOM 605 C C . GLY A 1 80 ? -13.474 -9.844 -5.885 1.00 96.81 80 GLY A C 1
ATOM 606 O O . GLY A 1 80 ? -13.967 -9.694 -4.769 1.00 96.81 80 GLY A O 1
ATOM 607 N N . VAL A 1 81 ? -14.143 -9.498 -6.993 1.00 98.56 81 VAL A N 1
ATOM 608 C CA . VAL A 1 81 ? -15.515 -8.946 -6.976 1.00 98.56 81 VAL A CA 1
ATOM 609 C C . VAL A 1 81 ? -16.502 -9.937 -6.365 1.00 98.56 81 VAL A C 1
ATOM 611 O O . VAL A 1 81 ? -17.348 -9.544 -5.563 1.00 98.56 81 VAL A O 1
ATOM 614 N N . ALA A 1 82 ? -16.395 -11.223 -6.707 1.00 98.25 82 ALA A N 1
ATOM 615 C CA . ALA A 1 82 ? -17.238 -12.259 -6.119 1.00 98.25 82 ALA A CA 1
ATOM 616 C C . ALA A 1 82 ? -17.024 -12.371 -4.600 1.00 98.25 82 ALA A C 1
ATOM 618 O O . ALA A 1 82 ? -18.007 -12.436 -3.861 1.00 98.25 82 ALA A O 1
ATOM 619 N N . LEU A 1 83 ? -15.770 -12.320 -4.131 1.00 97.88 83 LEU A N 1
ATOM 620 C CA . LEU A 1 83 ? -15.443 -12.307 -2.699 1.00 97.88 83 LEU A CA 1
ATOM 621 C C . LEU A 1 83 ? -16.018 -11.070 -1.992 1.00 97.88 83 LEU A C 1
ATOM 623 O O . LEU A 1 83 ? -16.644 -11.199 -0.945 1.00 97.88 83 LEU A O 1
ATOM 627 N N . ALA A 1 84 ? -15.873 -9.883 -2.584 1.00 98.06 84 ALA A N 1
ATOM 628 C CA . ALA A 1 84 ? -16.385 -8.637 -2.012 1.00 98.06 84 ALA A CA 1
ATOM 629 C C . ALA A 1 84 ? -17.915 -8.628 -1.906 1.00 98.06 84 ALA A C 1
ATOM 631 O O . ALA A 1 84 ? -18.463 -8.264 -0.865 1.00 98.06 84 ALA A O 1
ATOM 632 N N . ARG A 1 85 ? -18.610 -9.107 -2.944 1.00 97.94 85 ARG A N 1
ATOM 633 C CA . ARG A 1 85 ? -20.073 -9.252 -2.927 1.00 97.94 85 ARG A CA 1
ATOM 634 C C . ARG A 1 85 ? -20.537 -10.280 -1.903 1.00 97.94 85 ARG A C 1
ATOM 636 O O . ARG A 1 85 ? -21.510 -10.030 -1.199 1.00 97.94 85 ARG A O 1
ATOM 643 N N . ALA A 1 86 ? -19.832 -11.405 -1.779 1.00 97.56 86 ALA A N 1
ATOM 644 C CA . ALA A 1 86 ? -20.114 -12.400 -0.744 1.00 97.56 86 ALA A CA 1
ATOM 645 C C . ALA A 1 86 ? -19.912 -11.837 0.675 1.00 97.56 86 ALA A C 1
ATOM 647 O O . ALA A 1 86 ? -20.633 -12.223 1.592 1.00 97.56 86 ALA A O 1
ATOM 648 N N . ALA A 1 87 ? -18.981 -10.893 0.842 1.00 95.81 87 ALA A N 1
ATOM 649 C CA . ALA A 1 87 ? -18.741 -10.178 2.092 1.00 95.81 87 ALA A CA 1
ATOM 650 C C . ALA A 1 87 ? -19.712 -9.001 2.345 1.00 95.81 87 ALA A C 1
ATOM 652 O O . ALA A 1 87 ? -19.633 -8.365 3.394 1.00 95.81 87 ALA A O 1
ATOM 653 N N . GLY A 1 88 ? -20.647 -8.727 1.426 1.00 95.69 88 GLY A N 1
ATOM 654 C CA . GLY A 1 88 ? -21.710 -7.728 1.593 1.00 95.69 88 GLY A CA 1
ATOM 655 C C . GLY A 1 88 ? -21.446 -6.358 0.960 1.00 95.69 88 GLY A C 1
ATOM 656 O O . GLY A 1 88 ? -22.257 -5.453 1.143 1.00 95.69 88 GLY A O 1
ATOM 657 N N . TRP A 1 89 ? -20.357 -6.187 0.208 1.00 97.25 89 TRP A N 1
ATOM 658 C CA . TRP A 1 89 ? -20.095 -4.955 -0.542 1.00 97.25 89 TRP A CA 1
ATOM 659 C C . TRP A 1 89 ? -20.755 -4.948 -1.922 1.00 97.25 89 TRP A C 1
ATOM 661 O O . TRP A 1 89 ? -20.882 -5.979 -2.586 1.00 97.25 89 TRP A O 1
ATOM 671 N N . GLU A 1 90 ? -21.093 -3.754 -2.409 1.00 97.88 90 GLU A N 1
ATOM 672 C CA . GLU A 1 90 ? -21.234 -3.543 -3.850 1.00 97.88 90 GLU A CA 1
ATOM 673 C C . GLU A 1 90 ? -19.831 -3.520 -4.456 1.00 97.88 90 GLU A C 1
ATOM 675 O O . GLU A 1 90 ? -18.939 -2.898 -3.887 1.00 97.88 90 GLU A O 1
ATOM 680 N N . ALA A 1 91 ? -19.597 -4.216 -5.571 1.00 98.00 91 ALA A N 1
ATOM 681 C CA . ALA A 1 91 ? -18.251 -4.288 -6.134 1.00 98.00 91 ALA A CA 1
ATOM 682 C C . ALA A 1 91 ? -18.213 -4.388 -7.659 1.00 98.00 91 ALA A C 1
ATOM 684 O O . ALA A 1 91 ? -19.042 -5.076 -8.272 1.00 98.00 91 ALA A O 1
ATOM 685 N N . GLU A 1 92 ? -17.194 -3.756 -8.239 1.00 98.06 92 GLU A N 1
ATOM 686 C CA . GLU A 1 92 ? -16.858 -3.760 -9.664 1.00 98.06 92 GLU A CA 1
ATOM 687 C C . GLU A 1 92 ? -15.349 -4.001 -9.876 1.00 98.06 92 GLU A C 1
ATOM 689 O O . GLU A 1 92 ? -14.538 -3.690 -8.995 1.00 98.06 92 GLU A O 1
ATOM 694 N N . PRO A 1 93 ? -14.941 -4.596 -11.011 1.00 97.69 93 PRO A N 1
ATOM 695 C CA . PRO A 1 93 ? -13.529 -4.795 -11.307 1.00 97.69 93 PRO A CA 1
ATOM 696 C C . PRO A 1 93 ? -12.875 -3.477 -11.744 1.00 97.69 93 PRO A C 1
ATOM 698 O O . PRO A 1 93 ? -13.456 -2.708 -12.509 1.00 97.69 93 PRO A O 1
ATOM 701 N N . LEU A 1 94 ? -11.635 -3.253 -11.313 1.00 95.88 94 LEU A N 1
ATOM 702 C CA . LEU A 1 94 ? -10.761 -2.186 -11.793 1.00 95.88 94 LEU A CA 1
ATOM 703 C C . LEU A 1 94 ? -9.466 -2.829 -12.292 1.00 95.88 94 LEU A C 1
ATOM 705 O O . LEU A 1 94 ? -8.629 -3.269 -11.512 1.00 95.88 94 LEU A O 1
ATOM 709 N N . VAL A 1 95 ? -9.317 -2.940 -13.605 1.00 91.12 95 VAL A N 1
ATOM 710 C CA . VAL A 1 95 ? -8.141 -3.566 -14.215 1.00 91.12 95 VAL A CA 1
ATOM 711 C C . VAL A 1 95 ? -7.307 -2.480 -14.860 1.00 91.12 95 VAL A C 1
ATOM 713 O O . VAL A 1 95 ? -7.773 -1.815 -15.781 1.00 91.12 95 VAL A O 1
ATOM 716 N N . GLU A 1 96 ? -6.074 -2.326 -14.393 1.00 83.81 96 GLU A N 1
ATOM 717 C CA . GLU A 1 96 ? -5.170 -1.278 -14.863 1.00 83.81 96 GLU A CA 1
ATOM 718 C C . GLU A 1 96 ? -3.853 -1.897 -15.323 1.00 83.81 96 GLU A C 1
ATOM 720 O O . GLU A 1 96 ? -3.335 -2.850 -14.731 1.00 83.81 96 GLU A O 1
ATOM 725 N N . ARG A 1 97 ? -3.339 -1.382 -16.440 1.00 73.19 97 ARG A N 1
ATOM 726 C CA . ARG A 1 97 ? -2.062 -1.823 -17.002 1.00 73.19 97 ARG A CA 1
ATOM 727 C C . ARG A 1 97 ? -0.937 -1.175 -16.205 1.00 73.19 97 ARG A C 1
ATOM 729 O O . ARG A 1 97 ? -0.924 0.040 -16.053 1.00 73.19 97 ARG A O 1
ATOM 736 N N . GLY A 1 98 ? 0.015 -1.984 -15.759 1.00 65.25 98 GLY A N 1
ATOM 737 C CA . GLY A 1 98 ? 1.161 -1.543 -14.979 1.00 65.25 98 GLY A CA 1
ATOM 738 C C . GLY A 1 98 ? 2.502 -1.866 -15.615 1.00 65.25 98 GLY A C 1
ATOM 739 O O . GLY A 1 98 ? 2.591 -2.684 -16.530 1.00 65.25 98 GLY A O 1
ATOM 740 N N . TYR A 1 99 ? 3.564 -1.266 -15.081 1.00 59.06 99 TYR A N 1
ATOM 741 C CA . TYR A 1 99 ? 4.942 -1.480 -15.543 1.00 59.06 99 TYR A CA 1
ATOM 742 C C . TYR A 1 99 ? 5.909 -1.840 -14.395 1.00 59.06 99 TYR A C 1
ATOM 744 O O . TYR A 1 99 ? 7.111 -1.602 -14.476 1.00 59.06 99 TYR A O 1
ATOM 752 N N . GLY A 1 100 ? 5.380 -2.467 -13.335 1.00 58.78 100 GLY A N 1
ATOM 753 C CA . GLY A 1 100 ? 6.085 -2.774 -12.083 1.00 58.78 100 GLY A CA 1
ATOM 754 C C . GLY A 1 100 ? 5.861 -1.713 -10.999 1.00 58.78 100 GLY A C 1
ATOM 755 O O . GLY A 1 100 ? 5.376 -0.620 -11.278 1.00 58.78 100 GLY A O 1
ATOM 756 N N . GLY A 1 101 ? 6.167 -2.039 -9.740 1.00 65.12 101 GLY A N 1
ATOM 757 C CA . GLY A 1 101 ? 5.945 -1.111 -8.625 1.00 65.12 101 GLY A CA 1
ATOM 758 C C . GLY A 1 101 ? 4.466 -0.968 -8.259 1.00 65.12 101 GLY A C 1
ATOM 759 O O . GLY A 1 101 ? 3.943 0.137 -8.148 1.00 65.12 101 GLY A O 1
ATOM 760 N N . GLU A 1 102 ? 3.776 -2.091 -8.083 1.00 77.00 102 GLU A N 1
ATOM 761 C CA . GLU A 1 102 ? 2.318 -2.173 -7.943 1.00 77.00 102 GLU A CA 1
ATOM 762 C C . GLU A 1 102 ? 1.780 -1.292 -6.807 1.00 77.00 102 GLU A C 1
ATOM 764 O O . GLU A 1 102 ? 0.722 -0.687 -6.932 1.00 77.00 102 GLU A O 1
ATOM 769 N N . GLY A 1 103 ? 2.525 -1.162 -5.708 1.00 77.50 103 GLY A N 1
ATOM 770 C CA . GLY A 1 103 ? 2.130 -0.294 -4.597 1.00 77.50 103 GLY A CA 1
ATOM 771 C C . GLY A 1 103 ? 2.126 1.198 -4.943 1.00 77.50 103 GLY A C 1
ATOM 772 O O . GLY A 1 103 ? 1.249 1.919 -4.475 1.00 77.50 103 GLY A O 1
ATOM 773 N N . MET A 1 104 ? 3.046 1.656 -5.801 1.00 74.81 104 MET A N 1
ATOM 774 C CA . MET A 1 104 ? 3.056 3.039 -6.296 1.00 74.81 104 MET A CA 1
ATOM 775 C C . MET A 1 104 ? 1.873 3.286 -7.231 1.00 74.81 104 MET A C 1
ATOM 777 O O . MET A 1 104 ? 1.154 4.264 -7.074 1.00 74.81 104 MET A O 1
ATOM 781 N N . GLN A 1 105 ? 1.609 2.361 -8.149 1.00 80.44 105 GLN A N 1
ATOM 782 C CA . GLN A 1 105 ? 0.461 2.468 -9.049 1.00 80.44 105 GLN A CA 1
ATOM 783 C C . GLN A 1 105 ? -0.878 2.430 -8.293 1.00 80.44 105 GLN A C 1
ATOM 785 O O . GLN A 1 105 ? -1.809 3.149 -8.639 1.00 80.44 105 GLN A O 1
ATOM 790 N N . LEU A 1 106 ? -0.989 1.642 -7.218 1.00 88.56 106 LEU A N 1
ATOM 791 C CA . LEU A 1 106 ? -2.163 1.679 -6.337 1.00 88.56 106 LEU A CA 1
ATOM 792 C C . LEU A 1 106 ? -2.289 3.024 -5.607 1.00 88.56 106 LEU A C 1
ATOM 794 O O . LEU A 1 106 ? -3.405 3.513 -5.435 1.00 88.56 106 LEU A O 1
ATOM 798 N N . ALA A 1 107 ? -1.173 3.642 -5.210 1.00 84.88 107 ALA A N 1
ATOM 799 C CA . ALA A 1 107 ? -1.167 4.993 -4.655 1.00 84.88 107 ALA A CA 1
ATOM 800 C C . ALA A 1 107 ? -1.601 6.049 -5.689 1.00 84.88 107 ALA A C 1
ATOM 802 O O . ALA A 1 107 ? -2.414 6.909 -5.358 1.00 84.88 107 ALA A O 1
ATOM 803 N N . GLU A 1 108 ? -1.141 5.949 -6.938 1.00 82.06 108 GLU A N 1
ATOM 804 C CA . GLU A 1 108 ? -1.564 6.808 -8.056 1.00 82.06 108 GLU A CA 1
ATOM 805 C C . GLU A 1 108 ? -3.055 6.625 -8.373 1.00 82.06 108 GLU A C 1
ATOM 807 O O . GLU A 1 108 ? -3.776 7.602 -8.572 1.00 82.06 108 GLU A O 1
ATOM 812 N N . LEU A 1 109 ? -3.563 5.387 -8.350 1.00 88.12 109 LEU A N 1
ATOM 813 C CA . LEU A 1 109 ? -4.997 5.122 -8.481 1.00 88.12 109 LEU A CA 1
ATOM 814 C C . LEU A 1 109 ? -5.790 5.729 -7.325 1.00 88.12 109 LEU A C 1
ATOM 816 O O . LEU A 1 109 ? -6.862 6.287 -7.554 1.00 88.12 109 LEU A O 1
ATOM 820 N N . ALA A 1 110 ? -5.271 5.658 -6.099 1.00 89.75 110 ALA A N 1
ATOM 821 C CA . ALA A 1 110 ? -5.890 6.300 -4.947 1.00 89.75 110 ALA A CA 1
ATOM 822 C C . ALA A 1 110 ? -5.838 7.839 -5.031 1.00 89.75 110 ALA A C 1
ATOM 824 O O . ALA A 1 110 ? -6.749 8.502 -4.545 1.00 89.75 110 ALA A O 1
ATOM 825 N N . GLU A 1 111 ? -4.818 8.424 -5.662 1.00 86.31 111 GLU A N 1
ATOM 826 C CA . GLU A 1 111 ? -4.774 9.861 -5.965 1.00 86.31 111 GLU A CA 1
ATOM 827 C C . GLU A 1 111 ? -5.802 10.235 -7.040 1.00 86.31 111 GLU A C 1
ATOM 829 O O . GLU A 1 111 ? -6.551 11.190 -6.874 1.00 86.31 111 GLU A O 1
ATOM 834 N N . LYS A 1 112 ? -5.891 9.448 -8.118 1.00 87.12 112 LYS A N 1
ATOM 835 C CA . LYS A 1 112 ? -6.770 9.705 -9.268 1.00 87.12 112 LYS A CA 1
ATOM 836 C C . LYS A 1 112 ? -8.254 9.518 -8.957 1.00 87.12 112 LYS A C 1
ATOM 838 O O . LYS A 1 112 ? -9.085 10.266 -9.466 1.00 87.12 112 LYS A O 1
ATOM 843 N N . LEU A 1 113 ? -8.591 8.469 -8.211 1.00 92.31 113 LEU A N 1
ATOM 844 C CA . LEU A 1 113 ? -9.975 8.054 -7.954 1.00 92.31 113 LEU A CA 1
ATOM 845 C C . LEU A 1 113 ? -10.486 8.493 -6.579 1.00 92.31 113 LEU A C 1
ATOM 847 O O . LEU A 1 113 ? -11.666 8.299 -6.296 1.00 92.31 113 LEU A O 1
ATOM 851 N N . GLU A 1 114 ? -9.601 9.037 -5.740 1.00 93.44 114 GLU A N 1
ATOM 852 C CA . GLU A 1 114 ? -9.901 9.599 -4.421 1.00 93.44 114 GLU A CA 1
ATOM 853 C C . GLU A 1 114 ? -10.807 8.710 -3.533 1.00 93.44 114 GLU A C 1
ATOM 855 O O . GLU A 1 114 ? -11.735 9.226 -2.907 1.00 93.44 114 GLU A O 1
ATOM 860 N N . PRO A 1 115 ? -10.574 7.381 -3.419 1.00 96.06 115 PRO A N 1
ATOM 861 C CA . PRO A 1 115 ? -11.401 6.534 -2.564 1.00 96.06 115 PRO A CA 1
ATOM 862 C C . PRO A 1 115 ? -11.299 6.973 -1.102 1.00 96.06 115 PRO A C 1
ATOM 864 O O . PRO A 1 115 ? -10.271 7.492 -0.669 1.00 96.06 115 PRO A O 1
ATOM 867 N N . ASP A 1 116 ? -12.328 6.725 -0.304 1.00 96.50 116 ASP A N 1
ATOM 868 C CA . ASP A 1 116 ? -12.294 6.955 1.143 1.00 96.50 116 ASP A CA 1
ATOM 869 C C . ASP A 1 116 ? -11.267 6.040 1.835 1.00 96.50 116 ASP A C 1
ATOM 871 O O . ASP A 1 116 ? -10.702 6.402 2.868 1.00 96.50 116 ASP A O 1
ATOM 875 N N . LEU A 1 117 ? -10.982 4.872 1.240 1.00 97.62 117 LEU A N 1
ATOM 876 C CA . LEU A 1 117 ? -10.053 3.882 1.780 1.00 97.62 117 LEU A CA 1
ATOM 877 C C . LEU A 1 117 ? -9.365 3.044 0.684 1.00 97.62 117 LEU A C 1
ATOM 879 O O . LEU A 1 117 ? -10.027 2.510 -0.208 1.00 97.62 117 LEU A O 1
ATOM 883 N N . LEU A 1 118 ? -8.045 2.862 0.798 1.00 97.94 118 LEU A N 1
ATOM 884 C CA . LEU A 1 118 ? -7.277 1.846 0.068 1.00 97.94 118 LEU A CA 1
ATOM 885 C C . LEU A 1 118 ? -7.033 0.632 0.980 1.00 97.94 118 LEU A C 1
ATOM 887 O O . LEU A 1 118 ? -6.524 0.786 2.085 1.00 97.94 118 LEU A O 1
ATOM 891 N N . VAL A 1 119 ? -7.367 -0.575 0.530 1.00 98.19 119 VAL A N 1
ATOM 892 C CA . VAL A 1 119 ? -7.223 -1.826 1.296 1.00 98.19 119 VAL A CA 1
ATOM 893 C C . VAL A 1 119 ? -6.187 -2.726 0.637 1.00 98.19 119 VAL A C 1
ATOM 895 O O . VAL A 1 119 ? -6.277 -2.999 -0.560 1.00 98.19 119 VAL A O 1
ATOM 898 N N . LEU A 1 120 ? -5.235 -3.228 1.426 1.00 95.38 120 LEU A N 1
ATOM 899 C CA . LEU A 1 120 ? -4.174 -4.127 0.972 1.00 95.38 120 LEU A CA 1
ATOM 900 C C . LEU A 1 120 ? -3.970 -5.264 1.971 1.00 95.38 120 LEU A C 1
ATOM 902 O O . LEU A 1 120 ? -3.983 -5.047 3.180 1.00 95.38 120 LEU A O 1
ATOM 906 N N . GLY A 1 121 ? -3.724 -6.478 1.483 1.00 90.19 121 GLY A N 1
ATOM 907 C CA . GLY A 1 121 ? -3.196 -7.552 2.329 1.00 90.19 121 GLY A CA 1
ATOM 908 C C . GLY A 1 121 ? -1.694 -7.369 2.574 1.00 90.19 121 GLY A C 1
ATOM 909 O O . GLY A 1 121 ? -1.000 -6.788 1.742 1.00 90.19 121 GLY A O 1
ATOM 910 N N . SER A 1 122 ? -1.150 -7.882 3.676 1.00 79.94 122 SER A N 1
ATOM 911 C CA . SER A 1 122 ? 0.299 -8.086 3.819 1.00 79.94 122 SER A CA 1
ATOM 912 C C . SER A 1 122 ? 0.652 -9.569 3.667 1.00 79.94 122 SER A C 1
ATOM 914 O O . SER A 1 122 ? -0.088 -10.460 4.089 1.00 79.94 122 SER A O 1
ATOM 916 N N . ARG A 1 123 ? 1.782 -9.855 3.005 1.00 67.31 123 ARG A N 1
ATOM 917 C CA . ARG A 1 123 ? 2.298 -11.223 2.857 1.00 67.31 123 ARG A CA 1
ATOM 918 C C . ARG A 1 123 ? 2.961 -11.639 4.170 1.00 67.31 123 ARG A C 1
ATOM 920 O O . ARG A 1 123 ? 4.155 -11.438 4.348 1.00 67.31 123 ARG A O 1
ATOM 927 N N . GLY A 1 124 ? 2.192 -12.213 5.090 1.00 49.50 124 GLY A N 1
ATOM 928 C CA . GLY A 1 124 ? 2.741 -12.805 6.305 1.00 49.50 124 GLY A CA 1
ATOM 929 C C . GLY A 1 124 ? 3.320 -14.189 6.025 1.00 49.50 124 GLY A C 1
ATOM 930 O O . GLY A 1 124 ? 2.587 -15.167 5.896 1.00 49.50 124 GLY A O 1
ATOM 931 N N . LEU A 1 125 ? 4.645 -14.294 5.961 1.00 33.41 125 LEU A N 1
ATOM 932 C CA . LEU A 1 125 ? 5.331 -15.564 6.191 1.00 33.41 125 LEU A CA 1
ATOM 933 C C . LEU A 1 125 ? 6.010 -15.492 7.563 1.00 33.41 125 LEU A C 1
ATOM 935 O O . LEU A 1 125 ? 7.125 -14.999 7.680 1.00 33.41 125 LEU A O 1
ATOM 939 N N . GLY A 1 126 ? 5.315 -15.996 8.590 1.00 37.62 126 GLY A N 1
ATOM 940 C CA . GLY A 1 126 ? 5.867 -16.277 9.922 1.00 37.62 126 GLY A CA 1
ATOM 941 C C . GLY A 1 126 ? 5.330 -15.384 11.045 1.00 37.62 126 GLY A C 1
ATOM 942 O O . GLY A 1 126 ? 5.331 -14.163 10.943 1.00 37.62 126 GLY A O 1
ATOM 943 N N . GLY A 1 127 ? 4.867 -16.003 12.136 1.00 38.47 127 GLY A N 1
ATOM 944 C CA . GLY A 1 127 ? 4.410 -15.306 13.341 1.00 38.47 127 GLY A CA 1
ATOM 945 C C . GLY A 1 127 ? 5.459 -14.369 13.956 1.00 38.47 127 GLY A C 1
ATOM 946 O O . GLY A 1 127 ? 6.655 -14.485 13.701 1.00 38.47 127 GLY A O 1
ATOM 947 N N . ALA A 1 128 ? 4.975 -13.428 14.770 1.00 38.38 128 ALA A N 1
ATOM 948 C CA . ALA A 1 128 ? 5.707 -12.372 15.486 1.00 38.38 128 ALA A CA 1
ATOM 949 C C . ALA A 1 128 ? 6.590 -11.410 14.654 1.00 38.38 128 ALA A C 1
ATOM 951 O O . ALA A 1 128 ? 6.998 -10.392 15.200 1.00 38.38 128 ALA A O 1
ATOM 952 N N . HIS A 1 129 ? 6.849 -11.664 13.365 1.00 44.59 129 HIS A N 1
ATOM 953 C CA . HIS A 1 129 ? 7.607 -10.769 12.478 1.00 44.59 129 HIS A CA 1
ATOM 954 C C . HIS A 1 129 ? 7.029 -10.783 11.053 1.00 44.59 129 HIS A C 1
ATOM 956 O O . HIS A 1 129 ? 7.658 -11.26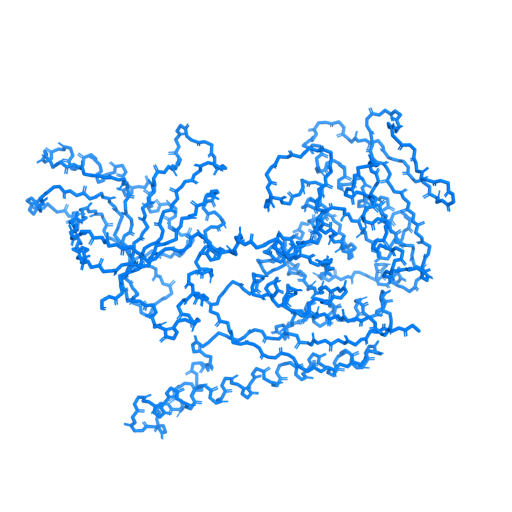5 10.110 1.00 44.59 129 HIS A O 1
ATOM 962 N N . ALA A 1 130 ? 5.816 -10.250 10.887 1.00 49.66 130 ALA A N 1
ATOM 963 C CA . ALA A 1 130 ? 5.231 -10.077 9.563 1.00 49.66 130 ALA A CA 1
ATOM 964 C C . ALA A 1 130 ? 5.996 -8.975 8.805 1.00 49.66 130 ALA A C 1
ATOM 966 O O . ALA A 1 130 ? 5.914 -7.788 9.131 1.00 49.66 130 ALA A O 1
ATOM 967 N N . LEU A 1 131 ? 6.769 -9.358 7.787 1.00 56.69 131 LEU A N 1
ATOM 968 C CA . LEU A 1 131 ? 7.330 -8.391 6.847 1.00 56.69 131 LEU A CA 1
ATOM 969 C C . LEU A 1 131 ? 6.189 -7.807 6.007 1.00 56.69 131 LEU A C 1
ATOM 971 O O . LEU A 1 131 ? 5.360 -8.536 5.457 1.00 56.69 131 LEU A O 1
ATOM 975 N N . LEU A 1 132 ? 6.139 -6.481 5.910 1.00 66.75 132 LEU A N 1
ATOM 976 C CA . LEU A 1 132 ? 5.234 -5.798 5.000 1.00 66.75 132 LEU A CA 1
ATOM 977 C C . LEU A 1 132 ? 5.610 -6.200 3.566 1.00 66.75 132 LEU A C 1
ATOM 979 O O . LEU A 1 132 ? 6.780 -6.178 3.189 1.00 66.75 132 LEU A O 1
ATOM 983 N N . GLY A 1 133 ? 4.628 -6.630 2.771 1.00 66.56 133 GLY A N 1
ATOM 984 C CA . GLY A 1 133 ? 4.876 -6.927 1.359 1.00 66.56 133 GLY A CA 1
ATOM 985 C C . GLY A 1 133 ? 5.262 -5.650 0.610 1.00 66.56 133 GLY A C 1
ATOM 986 O O . GLY A 1 133 ? 4.741 -4.586 0.934 1.00 66.56 133 GLY A O 1
ATOM 987 N N . SER A 1 134 ? 6.110 -5.754 -0.419 1.00 70.94 134 SER A N 1
ATOM 988 C CA . SER A 1 134 ? 6.595 -4.601 -1.205 1.00 70.94 134 SER A CA 1
ATOM 989 C C . SER A 1 134 ? 5.479 -3.684 -1.725 1.00 70.94 134 SER A C 1
ATOM 991 O O . SER A 1 134 ? 5.641 -2.470 -1.772 1.00 70.94 134 SER A O 1
ATOM 993 N N . VAL A 1 135 ? 4.325 -4.254 -2.085 1.00 80.81 135 VAL A N 1
ATOM 994 C CA . VAL A 1 135 ? 3.140 -3.508 -2.541 1.00 80.81 135 VAL A CA 1
ATOM 995 C C . VAL A 1 135 ? 2.567 -2.641 -1.421 1.00 80.81 135 VAL A C 1
ATOM 997 O O . VAL A 1 135 ? 2.389 -1.438 -1.592 1.00 80.81 135 VAL A O 1
ATOM 1000 N N . SER A 1 136 ? 2.298 -3.247 -0.267 1.00 83.19 136 SER A N 1
ATOM 1001 C CA . SER A 1 136 ? 1.714 -2.563 0.885 1.00 83.19 136 SER A CA 1
ATOM 1002 C C . SER A 1 136 ? 2.675 -1.536 1.464 1.00 83.19 136 SER A C 1
ATOM 1004 O O . SER A 1 136 ? 2.227 -0.461 1.840 1.00 83.19 136 SER A O 1
ATOM 1006 N N . ASP A 1 137 ? 3.979 -1.828 1.449 1.00 81.69 137 ASP A N 1
ATOM 1007 C CA . ASP A 1 137 ? 5.043 -0.910 1.856 1.00 81.69 137 ASP A CA 1
ATOM 1008 C C . ASP A 1 137 ? 5.074 0.357 1.000 1.00 81.69 137 ASP A C 1
ATOM 1010 O O . ASP A 1 137 ? 4.934 1.458 1.528 1.00 81.69 137 ASP A O 1
ATOM 1014 N N . MET A 1 138 ? 5.136 0.229 -0.326 1.00 76.25 138 MET A N 1
ATOM 1015 C CA . MET A 1 138 ? 5.078 1.404 -1.200 1.00 76.25 138 MET A CA 1
ATOM 1016 C C . MET A 1 138 ? 3.758 2.170 -1.034 1.00 76.25 138 MET A C 1
ATOM 1018 O O . MET A 1 138 ? 3.758 3.395 -0.925 1.00 76.25 138 MET A O 1
ATOM 1022 N N . ALA A 1 139 ? 2.622 1.475 -0.969 1.00 85.88 139 ALA A N 1
ATOM 1023 C CA . ALA A 1 139 ? 1.327 2.140 -0.887 1.00 85.88 139 ALA A CA 1
ATOM 1024 C C . ALA A 1 139 ? 1.154 2.967 0.398 1.00 85.88 139 ALA A C 1
ATOM 1026 O O . ALA A 1 139 ? 0.660 4.089 0.319 1.00 85.88 139 ALA A O 1
ATOM 1027 N N . VAL A 1 140 ? 1.593 2.480 1.568 1.00 86.69 140 VAL A N 1
ATOM 1028 C CA . VAL A 1 140 ? 1.496 3.265 2.819 1.00 86.69 140 VAL A CA 1
ATOM 1029 C C . VAL A 1 140 ? 2.397 4.503 2.822 1.00 86.69 140 VAL A C 1
ATOM 1031 O O . VAL A 1 140 ? 2.110 5.460 3.541 1.00 86.69 140 VAL A O 1
ATOM 1034 N N . HIS A 1 141 ? 3.469 4.502 2.023 1.00 78.50 141 HIS A N 1
ATOM 1035 C CA . HIS A 1 141 ? 4.363 5.649 1.873 1.00 78.50 141 HIS A CA 1
ATOM 1036 C C . HIS A 1 141 ? 3.805 6.706 0.915 1.00 78.50 141 HIS A C 1
ATOM 1038 O O . HIS A 1 141 ? 3.947 7.902 1.178 1.00 78.50 141 HIS A O 1
ATOM 1044 N N . TYR A 1 142 ? 3.184 6.279 -0.187 1.00 77.81 142 TYR A N 1
ATOM 1045 C CA . TYR A 1 142 ? 2.858 7.172 -1.302 1.00 77.81 142 TYR A CA 1
ATOM 1046 C C . TYR A 1 142 ? 1.370 7.496 -1.452 1.00 77.81 142 TYR A C 1
ATOM 1048 O O . TYR A 1 142 ? 1.045 8.521 -2.051 1.00 77.81 142 TYR A O 1
ATOM 1056 N N . ALA A 1 143 ? 0.456 6.680 -0.918 1.00 84.81 143 ALA A N 1
ATOM 1057 C CA . ALA A 1 143 ? -0.972 6.923 -1.091 1.00 84.81 143 ALA A CA 1
ATOM 1058 C C . ALA A 1 143 ? -1.414 8.196 -0.340 1.00 84.81 143 ALA A C 1
ATOM 1060 O O . ALA A 1 143 ? -1.189 8.322 0.868 1.00 84.81 143 ALA A O 1
ATOM 1061 N N . PRO A 1 144 ? -2.114 9.133 -1.007 1.00 83.06 144 PRO A N 1
ATOM 1062 C CA . PRO A 1 144 ? -2.640 10.333 -0.352 1.00 83.06 144 PRO A CA 1
ATOM 1063 C C . PRO A 1 144 ? -3.933 10.063 0.435 1.00 83.06 144 PRO A C 1
ATOM 1065 O O . PRO A 1 144 ? -4.484 10.971 1.065 1.00 83.06 144 PRO A O 1
ATOM 1068 N N . ARG A 1 145 ? -4.438 8.825 0.396 1.00 92.75 145 ARG A N 1
ATOM 1069 C CA . ARG A 1 145 ? -5.682 8.373 1.034 1.00 92.75 145 ARG A CA 1
ATOM 1070 C C . ARG A 1 145 ? -5.373 7.390 2.173 1.00 92.75 145 ARG A C 1
ATOM 1072 O O . ARG A 1 145 ? -4.295 6.800 2.167 1.00 92.75 145 ARG A O 1
ATOM 1079 N N . PRO A 1 146 ? -6.269 7.224 3.165 1.00 96.69 146 PRO A N 1
ATOM 1080 C CA . PRO A 1 146 ? -6.084 6.235 4.226 1.00 96.69 146 PRO A CA 1
ATOM 1081 C C . PRO A 1 146 ? -5.829 4.834 3.655 1.00 96.69 146 PRO A C 1
ATOM 1083 O O . PRO A 1 146 ? -6.511 4.419 2.716 1.00 96.69 146 PRO A O 1
ATOM 1086 N N . VAL A 1 147 ? -4.857 4.113 4.222 1.00 96.81 147 VAL A N 1
ATOM 1087 C CA . VAL A 1 147 ? -4.481 2.762 3.779 1.00 96.81 147 VAL A CA 1
ATOM 1088 C C . VAL A 1 147 ? -4.705 1.768 4.912 1.00 96.81 147 VAL A C 1
ATOM 1090 O O . VAL A 1 147 ? -4.045 1.848 5.947 1.00 96.81 147 VAL A O 1
ATOM 1093 N N . LEU A 1 148 ? -5.626 0.824 4.722 1.00 97.75 148 LEU A N 1
ATOM 1094 C CA . LEU A 1 148 ? -5.837 -0.309 5.616 1.00 97.75 148 LEU A CA 1
ATOM 1095 C C . LEU A 1 148 ? -4.990 -1.492 5.146 1.00 97.75 148 LEU A C 1
ATOM 1097 O O . LEU A 1 148 ? -5.270 -2.101 4.113 1.00 97.75 148 LEU A O 1
ATOM 1101 N N . VAL A 1 149 ? -3.983 -1.842 5.938 1.00 96.12 149 VAL A N 1
ATOM 1102 C CA . VAL A 1 149 ? -3.172 -3.041 5.737 1.00 96.12 149 VAL A CA 1
ATOM 1103 C C . VAL A 1 149 ? -3.718 -4.164 6.611 1.00 96.12 149 VAL A C 1
ATOM 1105 O O . VAL A 1 149 ? -3.784 -4.046 7.836 1.00 96.12 149 VAL A O 1
ATOM 1108 N N . VAL A 1 150 ? -4.110 -5.267 5.978 1.00 94.62 150 VAL A N 1
ATOM 1109 C CA . VAL A 1 150 ? -4.670 -6.443 6.644 1.00 94.62 150 VAL A CA 1
ATOM 1110 C C . VAL A 1 150 ? -3.608 -7.540 6.744 1.00 94.62 150 VAL A C 1
ATOM 1112 O O . VAL A 1 150 ? -3.189 -8.068 5.709 1.00 94.62 150 VAL A O 1
ATOM 1115 N N . PRO A 1 151 ? -3.186 -7.927 7.961 1.00 90.12 151 PRO A N 1
ATOM 1116 C CA . PRO A 1 151 ? -2.273 -9.044 8.135 1.00 90.12 151 PRO A CA 1
ATOM 1117 C C . PRO A 1 151 ? -2.952 -10.381 7.837 1.00 90.12 151 PRO A C 1
ATOM 1119 O O . PRO A 1 151 ? -4.144 -10.578 8.082 1.00 90.12 151 PRO A O 1
ATOM 1122 N N . HIS A 1 152 ? -2.169 -11.320 7.313 1.00 85.69 152 HIS A N 1
ATOM 1123 C CA . HIS A 1 152 ? -2.597 -12.689 7.059 1.00 85.69 152 HIS A CA 1
ATOM 1124 C C . HIS A 1 152 ? -1.510 -13.683 7.504 1.00 85.69 152 HIS A C 1
ATOM 1126 O O . HIS A 1 152 ? -0.347 -13.468 7.163 1.00 85.69 152 HIS A O 1
ATOM 1132 N N . PRO A 1 153 ? -1.859 -14.789 8.192 1.00 87.12 153 PRO A N 1
ATOM 1133 C CA . PRO A 1 153 ? -3.205 -15.168 8.632 1.00 87.12 153 PRO A CA 1
ATOM 1134 C C . PRO A 1 153 ? -3.664 -14.415 9.893 1.00 87.12 153 PRO A C 1
ATOM 1136 O O . PRO A 1 153 ? -2.841 -14.006 10.702 1.00 87.12 153 PRO A O 1
ATOM 1139 N N . LEU A 1 154 ? -4.987 -14.305 10.078 1.00 87.38 154 LEU A N 1
ATOM 1140 C CA . LEU A 1 154 ? -5.598 -13.932 11.361 1.00 87.38 154 LEU A CA 1
ATOM 1141 C C . LEU A 1 154 ? -6.011 -15.184 12.143 1.00 87.38 154 LEU A C 1
ATOM 1143 O O . LEU A 1 154 ? -6.710 -16.055 11.606 1.00 87.38 154 LEU A O 1
ATOM 1147 N N . LEU A 1 155 ? -5.639 -15.235 13.419 1.00 90.44 155 LEU A N 1
ATOM 1148 C CA . LEU A 1 155 ? -6.069 -16.230 14.395 1.00 90.44 155 LEU A CA 1
ATOM 1149 C C . LEU A 1 155 ? -7.549 -16.052 14.764 1.00 90.44 155 LEU A C 1
ATOM 1151 O O . LEU A 1 155 ? -8.159 -15.002 14.559 1.00 90.44 155 LEU A O 1
ATOM 1155 N N . LEU A 1 156 ? -8.139 -17.087 15.370 1.00 89.25 156 LEU A N 1
ATOM 1156 C CA . LEU A 1 156 ? -9.558 -17.093 15.754 1.00 89.25 156 LEU A CA 1
ATOM 1157 C C . LEU A 1 156 ? -9.938 -15.916 16.662 1.00 89.25 156 LEU A C 1
ATOM 1159 O O . LEU A 1 156 ? -10.975 -15.292 16.453 1.00 89.25 156 LEU A O 1
ATOM 1163 N N . ASN A 1 157 ? -9.086 -15.579 17.633 1.00 88.38 157 ASN A N 1
ATOM 1164 C CA . ASN A 1 157 ? -9.336 -14.460 18.544 1.00 88.38 157 ASN A CA 1
ATOM 1165 C C . ASN A 1 157 ? -9.295 -13.105 17.822 1.00 88.38 157 ASN A C 1
ATOM 1167 O O . ASN A 1 157 ? -10.097 -12.224 18.125 1.00 88.38 157 ASN A O 1
ATOM 1171 N N . GLU A 1 158 ? -8.395 -12.942 16.851 1.00 92.19 158 GLU A N 1
ATOM 1172 C CA . GLU A 1 158 ? -8.314 -11.727 16.034 1.00 92.19 158 GLU A CA 1
ATOM 1173 C C . GLU A 1 158 ? -9.545 -11.595 15.137 1.00 92.19 158 GLU A C 1
ATOM 1175 O O . GLU A 1 158 ? -10.158 -10.529 15.088 1.00 92.19 158 GLU A O 1
ATOM 1180 N N . ARG A 1 159 ? -9.982 -12.698 14.513 1.00 91.38 159 ARG A N 1
ATOM 1181 C CA . ARG A 1 159 ? -11.221 -12.741 13.721 1.00 91.38 159 ARG A CA 1
ATOM 1182 C C . ARG A 1 159 ? -12.459 -12.435 14.561 1.00 91.38 159 ARG A C 1
ATOM 1184 O O . ARG A 1 159 ? -13.308 -11.666 14.124 1.00 91.38 159 ARG A O 1
ATOM 1191 N N . ALA A 1 160 ? -12.555 -12.979 15.774 1.00 91.94 160 ALA A N 1
ATOM 1192 C CA . ALA A 1 160 ? -13.680 -12.714 16.672 1.00 91.94 160 ALA A CA 1
ATOM 1193 C C . ALA A 1 160 ? -13.793 -11.218 17.024 1.00 91.94 160 ALA A C 1
ATOM 1195 O O . ALA A 1 160 ? -14.893 -10.659 17.021 1.00 91.94 160 ALA A O 1
ATOM 1196 N N . SER A 1 161 ? -12.658 -10.546 17.246 1.00 94.31 161 SER A N 1
ATOM 1197 C CA . SER A 1 161 ? -12.614 -9.099 17.487 1.00 94.31 161 SER A CA 1
ATOM 1198 C C . SER A 1 161 ? -13.149 -8.266 16.327 1.00 94.31 161 SER A C 1
ATOM 1200 O O . SER A 1 161 ? -13.663 -7.179 16.574 1.00 94.31 161 SER A O 1
ATOM 1202 N N . LEU A 1 162 ? -13.098 -8.746 15.081 1.00 92.56 162 LEU A N 1
ATOM 1203 C CA . LEU A 1 162 ? -13.636 -7.995 13.943 1.00 92.56 162 LEU A CA 1
ATOM 1204 C C . LEU A 1 162 ? -15.139 -7.747 14.074 1.00 92.56 162 LEU A C 1
ATOM 1206 O O . LEU A 1 162 ? -15.620 -6.759 13.545 1.00 92.56 162 LEU A O 1
ATOM 1210 N N . THR A 1 163 ? -15.890 -8.561 14.817 1.00 85.94 163 THR A N 1
ATOM 1211 C CA . THR A 1 163 ? -17.352 -8.399 14.910 1.00 85.94 163 THR A CA 1
ATOM 1212 C C . THR A 1 163 ? -17.763 -7.241 15.823 1.00 85.94 163 THR A C 1
ATOM 1214 O O . THR A 1 163 ? -18.665 -6.483 15.485 1.00 85.94 163 THR A O 1
ATOM 1217 N N . ALA A 1 164 ? -17.103 -7.086 16.976 1.00 86.25 164 ALA A N 1
ATOM 1218 C CA . ALA A 1 164 ? -17.542 -6.153 18.026 1.00 86.25 164 ALA A CA 1
ATOM 1219 C C . ALA A 1 164 ? -16.399 -5.477 18.807 1.00 86.25 164 ALA A C 1
ATOM 1221 O O . ALA A 1 164 ? -16.653 -4.687 19.715 1.00 86.25 164 ALA A O 1
ATOM 1222 N N . GLY A 1 165 ? -15.141 -5.789 18.488 1.00 95.56 165 GLY A N 1
ATOM 1223 C CA . GLY A 1 165 ? -13.983 -5.171 19.124 1.00 95.56 165 GLY A CA 1
ATOM 1224 C C . GLY A 1 165 ? -13.910 -3.665 18.840 1.00 95.56 165 GLY A C 1
ATOM 1225 O O . GLY A 1 165 ? -14.347 -3.224 17.767 1.00 95.56 165 GLY A O 1
ATOM 1226 N N . PRO A 1 166 ? -13.357 -2.871 19.778 1.00 97.38 166 PRO A N 1
ATOM 1227 C CA . PRO A 1 166 ? -13.151 -1.442 19.571 1.00 97.38 166 PRO A CA 1
ATOM 1228 C C . PRO A 1 166 ? -12.097 -1.188 18.490 1.00 97.38 166 PRO A C 1
ATOM 1230 O O . PRO A 1 166 ? -11.313 -2.075 18.153 1.00 97.38 166 PRO A O 1
ATOM 1233 N N . VAL A 1 167 ? -12.035 0.034 17.979 1.00 98.06 167 VAL A N 1
ATOM 1234 C CA . VAL A 1 167 ? -10.899 0.496 17.174 1.00 98.06 167 VAL A CA 1
ATOM 1235 C C . VAL A 1 167 ? -9.965 1.286 18.080 1.00 98.06 167 VAL A C 1
ATOM 1237 O O . VAL A 1 167 ? -10.399 2.218 18.754 1.00 98.06 167 VAL A O 1
ATOM 1240 N N . LEU A 1 168 ? -8.696 0.887 18.118 1.00 98.00 168 LEU A N 1
ATOM 1241 C CA . LEU A 1 168 ? -7.679 1.539 18.936 1.00 98.00 168 LEU A CA 1
ATOM 1242 C C . LEU A 1 168 ? -6.939 2.577 18.091 1.00 98.00 168 LEU A C 1
ATOM 1244 O O . LEU A 1 168 ? -6.378 2.230 17.057 1.00 98.00 168 LEU A O 1
ATOM 1248 N N . VAL A 1 169 ? -6.927 3.838 18.514 1.00 97.38 169 VAL A N 1
ATOM 1249 C CA . VAL A 1 169 ? -6.266 4.942 17.803 1.00 97.38 169 VAL A CA 1
ATOM 1250 C C . VAL A 1 169 ? -5.045 5.381 18.606 1.00 97.38 169 VAL A C 1
ATOM 1252 O O . VAL A 1 169 ? -5.171 5.752 19.772 1.00 97.38 169 VAL A O 1
ATOM 1255 N N . GLY A 1 170 ? -3.860 5.340 17.998 1.00 94.00 170 GLY A N 1
ATOM 1256 C CA . GLY A 1 170 ? -2.637 5.849 18.618 1.00 94.00 170 GLY A CA 1
ATOM 1257 C C . GLY A 1 170 ? -2.727 7.360 18.834 1.00 94.00 170 GLY A C 1
ATOM 1258 O O . GLY A 1 170 ? -2.987 8.108 17.889 1.00 94.00 170 GLY A O 1
ATOM 1259 N N . TRP A 1 171 ? -2.514 7.803 20.072 1.00 91.50 171 TRP A N 1
ATOM 1260 C CA . TRP A 1 171 ? -2.721 9.184 20.489 1.00 91.50 171 TRP A CA 1
ATOM 1261 C C . TRP A 1 171 ? -1.481 9.774 21.162 1.00 91.50 171 TRP A C 1
ATOM 1263 O O . TRP A 1 171 ? -1.139 9.432 22.288 1.00 91.50 171 TRP A O 1
ATOM 1273 N N . ASP A 1 172 ? -0.844 10.725 20.484 1.00 85.75 172 ASP A N 1
ATOM 1274 C CA . ASP A 1 172 ? 0.213 11.583 21.034 1.00 85.75 172 ASP A CA 1
ATOM 1275 C C . ASP A 1 172 ? -0.178 13.075 20.981 1.00 85.75 172 ASP A C 1
ATOM 1277 O O . ASP A 1 172 ? 0.660 13.958 21.174 1.00 85.75 172 ASP A O 1
ATOM 1281 N N . GLY A 1 173 ? -1.440 13.372 20.646 1.00 84.12 173 GLY A N 1
ATOM 1282 C CA . GLY A 1 173 ? -1.968 14.724 20.449 1.00 84.12 173 GLY A CA 1
ATOM 1283 C C . GLY A 1 173 ? -1.443 15.470 19.209 1.00 84.12 173 GLY A C 1
ATOM 1284 O O . GLY A 1 173 ? -1.890 16.582 18.920 1.00 84.12 173 GLY A O 1
ATOM 1285 N N . SER A 1 174 ? -0.535 14.872 18.427 1.00 83.94 174 SER A N 1
ATOM 1286 C CA . SER A 1 174 ? -0.013 15.478 17.198 1.00 83.94 174 SER A CA 1
ATOM 1287 C C . SER A 1 174 ? -1.115 15.699 16.152 1.00 83.94 174 SER A C 1
ATOM 1289 O O . SER A 1 174 ? -2.142 15.015 16.174 1.00 83.94 174 SER A O 1
ATOM 1291 N N . PRO A 1 175 ? -0.908 16.578 15.151 1.00 82.31 175 PRO A N 1
ATOM 1292 C CA . PRO A 1 175 ? -1.900 16.745 14.089 1.00 82.31 175 PRO A CA 1
ATOM 1293 C C . PRO A 1 175 ? -2.126 15.453 13.280 1.00 82.31 175 PRO A C 1
ATOM 1295 O O . PRO A 1 175 ? -3.203 15.249 12.726 1.00 82.31 175 PRO A O 1
ATOM 1298 N N . GLY A 1 176 ? -1.136 14.551 13.231 1.00 85.00 176 GLY A N 1
ATOM 1299 C CA . GLY A 1 176 ? -1.310 13.219 12.652 1.00 85.00 176 GLY A CA 1
ATOM 1300 C C . GLY A 1 176 ? -2.250 12.331 13.468 1.00 85.00 176 GLY A C 1
ATOM 1301 O O . GLY A 1 176 ? -3.117 11.691 12.878 1.00 85.00 176 GLY A O 1
ATOM 1302 N N . ALA A 1 177 ? -2.138 12.338 14.800 1.00 88.81 177 ALA A N 1
ATOM 1303 C CA . ALA A 1 177 ? -3.065 11.633 15.691 1.00 88.81 177 ALA A CA 1
ATOM 1304 C C . ALA A 1 177 ? -4.483 12.228 15.649 1.00 88.81 177 ALA A C 1
ATOM 1306 O O . ALA A 1 177 ? -5.462 11.487 15.596 1.00 88.81 177 ALA A O 1
ATOM 1307 N N . GLN A 1 178 ? -4.607 13.556 15.580 1.00 89.62 178 GLN A N 1
ATOM 1308 C CA . GLN A 1 178 ? -5.901 14.233 15.417 1.00 89.62 178 GLN A CA 1
ATOM 1309 C C . GLN A 1 178 ? -6.583 13.839 14.102 1.00 89.62 178 GLN A C 1
ATOM 1311 O O . GLN A 1 178 ? -7.761 13.485 14.093 1.00 89.62 178 GLN A O 1
ATOM 1316 N N . ARG A 1 179 ? -5.836 13.825 12.989 1.00 91.12 179 ARG A N 1
ATOM 1317 C CA . ARG A 1 179 ? -6.367 13.367 11.699 1.00 91.12 179 ARG A CA 1
ATOM 1318 C C . ARG A 1 179 ? -6.713 11.879 11.719 1.00 91.12 179 ARG A C 1
ATOM 1320 O O . ARG A 1 179 ? -7.718 11.488 11.137 1.00 91.12 179 ARG A O 1
ATOM 1327 N N . ALA A 1 180 ? -5.897 11.057 12.376 1.00 94.06 180 ALA A N 1
ATOM 1328 C CA . ALA A 1 180 ? -6.171 9.637 12.555 1.00 94.06 180 ALA A CA 1
ATOM 1329 C C . ALA A 1 180 ? -7.488 9.395 13.306 1.00 94.06 180 ALA A C 1
ATOM 1331 O O . ALA A 1 180 ? -8.267 8.545 12.882 1.00 94.06 180 ALA A O 1
ATOM 1332 N N . LEU A 1 181 ? -7.763 10.173 14.357 1.00 95.12 181 LEU A N 1
ATOM 1333 C CA . LEU A 1 181 ? -9.033 10.129 15.078 1.00 95.12 181 LEU A CA 1
ATOM 1334 C C . LEU A 1 181 ? -10.211 10.538 14.185 1.00 95.12 181 LEU A C 1
ATOM 1336 O O . LEU A 1 181 ? -11.161 9.773 14.074 1.00 95.12 181 LEU A O 1
ATOM 1340 N N . ALA A 1 182 ? -10.116 11.669 13.480 1.00 94.44 182 ALA A N 1
ATOM 1341 C CA . ALA A 1 182 ? -11.180 12.129 12.581 1.00 94.44 182 ALA A CA 1
ATOM 1342 C C . ALA A 1 182 ? -11.516 11.089 11.492 1.00 94.44 182 ALA A C 1
ATOM 1344 O O . ALA A 1 182 ? -12.673 10.743 11.280 1.00 94.44 182 ALA A O 1
ATOM 1345 N N . VAL A 1 183 ? -10.498 10.506 10.850 1.00 95.75 183 VAL A N 1
ATOM 1346 C CA . VAL A 1 183 ? -10.706 9.449 9.844 1.00 95.75 183 VAL A CA 1
ATOM 1347 C C . VAL A 1 183 ? -11.262 8.167 10.480 1.00 95.75 183 VAL A C 1
ATOM 1349 O O . VAL A 1 183 ? -12.061 7.466 9.861 1.00 95.75 183 VAL A O 1
ATOM 1352 N N . ALA A 1 184 ? -10.874 7.841 11.716 1.00 96.81 184 ALA A N 1
ATOM 1353 C CA . ALA A 1 184 ? -11.443 6.704 12.435 1.00 96.81 184 ALA A CA 1
ATOM 1354 C C . ALA A 1 184 ? -12.930 6.914 12.769 1.00 96.81 184 ALA A C 1
ATOM 1356 O O . ALA A 1 184 ? -13.700 5.961 12.682 1.00 96.81 184 ALA A O 1
ATOM 1357 N N . GLU A 1 185 ? -13.351 8.135 13.107 1.00 95.19 185 GLU A N 1
ATOM 1358 C CA . GLU A 1 185 ? -14.766 8.488 13.286 1.00 95.19 185 GLU A CA 1
ATOM 1359 C C . GLU A 1 185 ? -15.548 8.328 11.975 1.00 95.19 185 GLU A C 1
ATOM 1361 O O . GLU A 1 185 ? -16.624 7.727 11.966 1.00 95.19 185 GLU A O 1
ATOM 1366 N N . GLU A 1 186 ? -14.988 8.798 10.858 1.00 94.19 186 GLU A N 1
ATOM 1367 C CA . GLU A 1 186 ? -15.610 8.696 9.534 1.00 94.19 186 GLU A CA 1
ATOM 1368 C C . GLU A 1 186 ? -15.775 7.237 9.079 1.00 94.19 186 GLU A C 1
ATOM 1370 O O . GLU A 1 186 ? -16.865 6.825 8.675 1.00 94.19 186 GLU A O 1
ATOM 1375 N N . LEU A 1 187 ? -14.709 6.434 9.165 1.00 95.31 187 LEU A N 1
ATOM 1376 C CA . LEU A 1 187 ? -14.705 5.057 8.661 1.00 95.31 187 LEU A CA 1
ATOM 1377 C C . LEU A 1 187 ? -15.330 4.061 9.643 1.00 95.31 187 LEU A C 1
ATOM 1379 O O . LEU A 1 187 ? -15.981 3.101 9.226 1.00 95.31 187 LEU A O 1
ATOM 1383 N N . PHE A 1 188 ? -15.144 4.271 10.947 1.00 94.38 188 PHE A N 1
ATOM 1384 C CA . PHE A 1 188 ? -15.516 3.314 11.987 1.00 94.38 188 PHE A CA 1
ATOM 1385 C C . PHE A 1 188 ? -16.512 3.866 13.009 1.00 94.38 188 PHE A C 1
ATOM 1387 O O . PHE A 1 188 ? -16.696 3.226 14.038 1.00 94.38 188 PHE A O 1
ATOM 1394 N N . GLY A 1 189 ? -17.213 4.974 12.748 1.00 82.50 189 GLY A N 1
ATOM 1395 C CA . GLY A 1 189 ? -18.105 5.639 13.718 1.00 82.50 189 GLY A CA 1
ATOM 1396 C C . GLY A 1 189 ? -19.248 4.793 14.304 1.00 82.50 189 GLY A C 1
ATOM 1397 O O . GLY A 1 189 ? -19.910 5.206 15.250 1.00 82.50 189 GLY A O 1
ATOM 1398 N N . ARG A 1 190 ? -19.484 3.579 13.786 1.00 86.56 190 ARG A N 1
ATOM 1399 C CA . ARG A 1 190 ? -20.389 2.579 14.390 1.00 86.56 190 ARG A CA 1
ATOM 1400 C C . ARG A 1 190 ? -19.733 1.730 15.487 1.00 86.56 190 ARG A C 1
ATOM 1402 O O . ARG A 1 190 ? -20.408 0.913 16.109 1.00 86.56 190 ARG A O 1
ATOM 1409 N N . ARG A 1 191 ? -18.425 1.871 15.693 1.00 91.25 191 ARG A N 1
ATOM 1410 C CA . ARG A 1 191 ? -17.622 1.135 16.670 1.00 91.25 191 ARG A CA 1
ATOM 1411 C C . ARG A 1 191 ? -17.163 2.077 17.769 1.00 91.25 191 ARG A C 1
ATOM 1413 O O . ARG A 1 191 ? -16.930 3.258 17.544 1.00 91.25 191 ARG A O 1
ATOM 1420 N N . ARG A 1 192 ? -16.968 1.516 18.961 1.00 95.44 192 ARG A N 1
ATOM 1421 C CA . ARG A 1 192 ? -16.293 2.221 20.052 1.00 95.44 192 ARG A CA 1
ATOM 1422 C C . ARG A 1 192 ? -14.850 2.523 19.636 1.00 95.44 192 ARG A C 1
ATOM 1424 O O . ARG A 1 192 ? -14.113 1.590 19.308 1.00 95.44 192 ARG A O 1
ATOM 1431 N N . LEU A 1 193 ? -14.462 3.794 19.677 1.00 96.94 193 LEU A N 1
ATOM 1432 C CA . LEU A 1 193 ? -13.078 4.231 19.504 1.00 96.94 193 LEU A CA 1
ATOM 1433 C C . LEU A 1 193 ? -12.415 4.362 20.879 1.00 96.94 193 LEU A C 1
ATOM 1435 O O . LEU A 1 193 ? -13.027 4.874 21.816 1.00 96.94 193 LEU A O 1
ATOM 1439 N N . VAL A 1 194 ? -11.179 3.884 20.995 1.00 96.44 194 VAL A N 1
ATOM 1440 C CA . VAL A 1 194 ? -10.372 3.952 22.220 1.00 96.44 194 VAL A CA 1
ATOM 1441 C C . VAL A 1 194 ? -9.033 4.585 21.869 1.00 96.44 194 VAL A C 1
ATOM 1443 O O . VAL A 1 194 ? -8.365 4.135 20.938 1.00 96.44 194 VAL A O 1
ATOM 1446 N N . LEU A 1 195 ? -8.638 5.626 22.596 1.00 95.75 195 LEU A N 1
ATOM 1447 C CA . LEU A 1 195 ? -7.374 6.320 22.366 1.00 95.75 195 LEU A CA 1
ATOM 1448 C C . LEU A 1 195 ? -6.275 5.682 23.206 1.00 95.75 195 LEU A C 1
ATOM 1450 O O . LEU A 1 195 ? -6.449 5.484 24.402 1.00 95.75 195 LEU A O 1
ATOM 1454 N N . ALA A 1 196 ? -5.142 5.365 22.590 1.00 93.75 196 ALA A N 1
ATOM 1455 C CA . ALA A 1 196 ? -3.998 4.768 23.262 1.00 93.75 196 ALA A CA 1
ATOM 1456 C C . ALA A 1 196 ? -2.813 5.733 23.243 1.00 93.75 196 ALA A C 1
ATOM 1458 O O . ALA A 1 196 ? -2.213 5.962 22.190 1.00 93.75 196 ALA A O 1
ATOM 1459 N N . ALA A 1 197 ? -2.475 6.279 24.408 1.00 89.31 197 ALA A N 1
ATOM 1460 C CA . ALA A 1 197 ? -1.309 7.126 24.600 1.00 89.31 197 ALA A CA 1
ATOM 1461 C C . ALA A 1 197 ? -0.152 6.309 25.181 1.00 89.31 197 ALA A C 1
ATOM 1463 O O . ALA A 1 197 ? -0.289 5.672 26.224 1.00 89.31 197 ALA A O 1
ATOM 1464 N N . VAL A 1 198 ? 0.994 6.330 24.503 1.00 84.88 198 VAL A N 1
ATOM 1465 C CA . VAL A 1 198 ? 2.225 5.693 24.986 1.00 84.88 198 VAL A CA 1
ATOM 1466 C C . VAL A 1 198 ? 3.223 6.788 25.321 1.00 84.88 198 VAL A C 1
ATOM 1468 O O . VAL A 1 198 ? 3.475 7.659 24.488 1.00 84.88 198 VAL A O 1
ATOM 1471 N N . HIS A 1 199 ? 3.749 6.774 26.540 1.00 75.50 199 HIS A N 1
ATOM 1472 C CA . HIS A 1 199 ? 4.578 7.857 27.062 1.00 75.50 199 HIS A CA 1
ATOM 1473 C C . HIS A 1 199 ? 5.625 7.351 28.062 1.00 75.50 199 HIS A C 1
ATOM 1475 O O . HIS A 1 199 ? 5.408 6.359 28.759 1.00 75.50 199 HIS A O 1
ATOM 1481 N N . ASP A 1 200 ? 6.719 8.094 28.200 1.00 62.88 200 ASP A N 1
ATOM 1482 C CA . ASP A 1 200 ? 7.682 7.968 29.299 1.00 62.88 200 ASP A CA 1
ATOM 1483 C C . ASP A 1 200 ? 7.410 9.073 30.344 1.00 62.88 200 ASP A C 1
ATOM 1485 O O . ASP A 1 200 ? 8.111 10.083 30.410 1.00 62.88 200 ASP A O 1
ATOM 1489 N N . GLY A 1 201 ? 6.289 8.972 31.077 1.00 60.44 201 GLY A N 1
ATOM 1490 C CA . GLY A 1 201 ? 5.852 9.981 32.061 1.00 60.44 201 GLY A CA 1
ATOM 1491 C C . GLY A 1 201 ? 4.367 10.355 31.979 1.00 60.44 201 GLY A C 1
ATOM 1492 O O . GLY A 1 201 ? 3.552 9.564 31.539 1.00 60.44 201 GLY A O 1
ATOM 1493 N N . ALA A 1 202 ? 3.963 11.546 32.428 1.00 54.00 202 ALA A N 1
ATOM 1494 C CA . ALA A 1 202 ? 2.572 11.988 32.259 1.00 54.00 202 ALA A CA 1
ATOM 1495 C C . ALA A 1 202 ? 2.289 12.343 30.780 1.00 54.00 202 ALA A C 1
ATOM 1497 O O . ALA A 1 202 ? 3.151 12.953 30.143 1.00 54.00 202 ALA A O 1
ATOM 1498 N N . PRO A 1 203 ? 1.103 12.020 30.221 1.00 58.53 203 PRO A N 1
ATOM 1499 C CA . PRO A 1 203 ? 0.769 12.376 28.846 1.00 58.53 203 PRO A CA 1
ATOM 1500 C C . PRO A 1 203 ? 0.803 13.896 28.662 1.00 58.53 203 PRO A C 1
ATOM 1502 O O . PRO A 1 203 ? 0.089 14.635 29.336 1.00 58.53 203 PRO A O 1
ATOM 1505 N N . GLU A 1 204 ? 1.623 14.361 27.720 1.00 58.97 204 GLU A N 1
ATOM 1506 C CA . GLU A 1 204 ? 1.850 15.793 27.484 1.00 58.97 204 GLU A CA 1
ATOM 1507 C C . GLU A 1 204 ? 0.612 16.500 26.899 1.00 58.97 204 GLU A C 1
ATOM 1509 O O . GLU A 1 204 ? 0.424 17.700 27.087 1.00 58.97 204 GLU A O 1
ATOM 1514 N N . GLN A 1 205 ? -0.261 15.751 26.216 1.00 68.56 205 GLN A N 1
ATOM 1515 C CA . GLN A 1 205 ? -1.607 16.189 25.844 1.00 68.56 205 GLN A CA 1
ATOM 1516 C C . GLN A 1 205 ? -2.627 15.097 26.196 1.00 68.56 205 GLN A C 1
ATOM 1518 O O . GLN A 1 205 ? -2.488 13.968 25.714 1.00 68.56 205 GLN A O 1
ATOM 1523 N N . PRO A 1 206 ? -3.654 15.407 27.008 1.00 76.31 206 PRO A N 1
ATOM 1524 C CA . PRO A 1 206 ? -4.683 14.440 27.359 1.00 76.31 206 PRO A CA 1
ATOM 1525 C C . PRO A 1 206 ? -5.528 14.064 26.136 1.00 76.31 206 PRO A C 1
ATOM 1527 O O . PRO A 1 206 ? -5.608 14.802 25.151 1.00 76.31 206 PRO A O 1
ATOM 1530 N N . ALA A 1 207 ? -6.160 12.894 26.204 1.00 81.06 207 ALA A N 1
ATOM 1531 C CA . ALA A 1 207 ? -7.201 12.511 25.260 1.00 81.06 207 ALA A CA 1
ATOM 1532 C C . ALA A 1 207 ? -8.344 13.550 25.267 1.00 81.06 207 ALA A C 1
ATOM 1534 O O . ALA A 1 207 ? -8.648 14.094 26.333 1.00 81.06 207 ALA A O 1
ATOM 1535 N N . PRO A 1 208 ? -8.995 13.825 24.120 1.00 86.56 208 PRO A N 1
ATOM 1536 C CA . PRO A 1 208 ? -10.177 14.674 24.083 1.00 86.56 208 PRO A CA 1
ATOM 1537 C C . PRO A 1 208 ? -11.296 14.091 24.954 1.00 86.56 208 PRO A C 1
ATOM 1539 O O . PRO A 1 208 ? -11.427 12.871 25.087 1.00 86.56 208 PRO A O 1
ATOM 1542 N N . GLU A 1 209 ? -12.124 14.965 25.526 1.00 84.81 209 GLU A N 1
ATOM 1543 C CA . GLU A 1 209 ? -13.294 14.540 26.295 1.00 84.81 209 GLU A CA 1
ATOM 1544 C C . GLU A 1 209 ? -14.235 13.670 25.445 1.00 84.81 209 GLU A C 1
ATOM 1546 O O . GLU A 1 209 ? -14.405 13.891 24.247 1.00 84.81 209 GLU A O 1
ATOM 1551 N N . GLY A 1 210 ? -14.856 12.670 26.076 1.00 85.81 210 GLY A N 1
ATOM 1552 C CA . GLY A 1 210 ? -15.769 11.734 25.410 1.00 85.81 210 GLY A CA 1
ATOM 1553 C C . GLY A 1 210 ? -15.110 10.459 24.875 1.00 85.81 210 GLY A C 1
ATOM 1554 O O . GLY A 1 210 ? -15.830 9.534 24.502 1.00 85.81 210 GLY A O 1
ATOM 1555 N N . TYR A 1 211 ? -13.777 10.364 24.911 1.00 89.19 211 TYR A N 1
ATOM 1556 C CA . TYR A 1 211 ? -13.042 9.156 24.540 1.00 89.19 211 TYR A CA 1
ATOM 1557 C C . TYR A 1 211 ? -12.480 8.410 25.749 1.00 89.19 211 TYR A C 1
ATOM 1559 O O . TYR A 1 211 ? -11.927 9.000 26.676 1.00 89.19 211 TYR A O 1
ATOM 1567 N N . GLU A 1 212 ? -12.578 7.081 25.713 1.00 89.94 212 GLU A N 1
ATOM 1568 C CA . GLU A 1 212 ? -11.816 6.221 26.616 1.00 89.94 212 GLU A CA 1
ATOM 1569 C C . GLU A 1 212 ? -10.334 6.301 26.248 1.00 89.94 212 GLU A C 1
ATOM 1571 O O . GLU A 1 212 ? -9.969 6.097 25.087 1.00 89.94 212 GLU A O 1
ATOM 1576 N N . ALA A 1 213 ? -9.495 6.592 27.241 1.00 89.69 213 ALA A N 1
ATOM 1577 C CA . ALA A 1 213 ? -8.057 6.715 27.081 1.00 89.69 213 ALA A CA 1
ATOM 1578 C C . ALA A 1 213 ? -7.341 5.589 27.829 1.00 89.69 213 ALA A C 1
ATOM 1580 O O . ALA A 1 213 ? -7.513 5.420 29.036 1.00 89.69 213 ALA A O 1
ATOM 1581 N N . LEU A 1 214 ? -6.521 4.840 27.102 1.00 89.94 214 LEU A N 1
ATOM 1582 C CA . LEU A 1 214 ? -5.580 3.869 27.637 1.00 89.94 214 LEU A CA 1
ATOM 1583 C C . LEU A 1 214 ? -4.194 4.497 27.645 1.00 89.94 214 LEU A C 1
ATOM 1585 O O . LEU A 1 214 ? -3.795 5.144 26.674 1.00 89.94 214 LEU A O 1
ATOM 1589 N N . THR A 1 215 ? -3.455 4.279 28.723 1.00 85.62 215 THR A N 1
ATOM 1590 C CA . THR A 1 215 ? -2.064 4.703 28.835 1.00 85.62 215 THR A CA 1
ATOM 1591 C C . THR A 1 215 ? -1.161 3.490 28.984 1.00 85.62 215 THR A C 1
ATOM 1593 O O . THR A 1 215 ? -1.514 2.509 29.640 1.00 85.62 215 THR A O 1
ATOM 1596 N N . ALA A 1 216 ? 0.008 3.545 28.357 1.00 84.38 216 ALA A N 1
ATOM 1597 C CA . ALA A 1 216 ? 1.059 2.557 28.543 1.00 84.38 216 ALA A CA 1
ATOM 1598 C C . ALA A 1 216 ? 2.414 3.253 28.670 1.00 84.38 216 ALA A C 1
ATOM 1600 O O . ALA A 1 216 ? 2.683 4.246 27.993 1.00 84.38 216 ALA A O 1
ATOM 1601 N N . GLU A 1 217 ? 3.270 2.707 29.528 1.00 77.12 217 GLU A N 1
ATOM 1602 C CA . GLU A 1 217 ? 4.651 3.164 29.646 1.00 77.12 217 GLU A CA 1
ATOM 1603 C C . GLU A 1 217 ? 5.482 2.678 28.452 1.00 77.12 217 GLU A C 1
ATOM 1605 O O . GLU A 1 217 ? 5.351 1.535 27.990 1.00 77.12 217 GLU A O 1
ATOM 1610 N N . GLU A 1 218 ? 6.340 3.560 27.939 1.00 69.31 218 GLU A N 1
ATOM 1611 C CA . GLU A 1 218 ? 7.324 3.206 26.922 1.00 69.31 218 GLU A CA 1
ATOM 1612 C C . GLU A 1 218 ? 8.409 2.305 27.540 1.00 69.31 218 GLU A C 1
ATOM 1614 O O . GLU A 1 218 ? 9.004 2.623 28.567 1.00 69.31 218 GLU A O 1
ATOM 1619 N N . LEU A 1 219 ? 8.676 1.147 26.930 1.00 64.75 219 LEU A N 1
ATOM 1620 C CA . LEU A 1 219 ? 9.725 0.242 27.411 1.00 64.75 219 LEU A CA 1
ATOM 1621 C C . LEU A 1 219 ? 11.107 0.873 27.196 1.00 64.75 219 LEU A C 1
ATOM 1623 O O . LEU A 1 219 ? 11.543 1.051 26.056 1.00 64.75 219 LEU A O 1
ATOM 1627 N N . ALA A 1 220 ? 11.819 1.146 28.291 1.00 55.91 220 ALA A N 1
ATOM 1628 C CA . ALA A 1 220 ? 13.167 1.706 28.256 1.00 55.91 220 ALA A CA 1
ATOM 1629 C C . ALA A 1 220 ? 14.139 0.849 27.411 1.00 55.91 220 ALA A C 1
ATOM 1631 O O . ALA A 1 220 ? 14.190 -0.377 27.540 1.00 55.91 220 ALA A O 1
ATOM 1632 N N . GLY A 1 221 ? 14.948 1.503 26.564 1.00 51.12 221 GLY A N 1
ATOM 1633 C CA . GLY A 1 221 ? 16.078 0.882 25.852 1.00 51.12 221 GLY A CA 1
ATOM 1634 C C . GLY A 1 221 ? 15.862 0.482 24.383 1.00 51.12 221 GLY A C 1
ATOM 1635 O O . GLY A 1 221 ? 16.731 -0.180 23.822 1.00 51.12 221 GLY A O 1
ATOM 1636 N N . HIS A 1 222 ? 14.756 0.874 23.739 1.00 49.00 222 HIS A N 1
ATOM 1637 C CA . HIS A 1 222 ? 14.485 0.615 22.312 1.00 49.00 222 HIS A CA 1
ATOM 1638 C C . HIS A 1 222 ? 14.410 1.914 21.484 1.00 49.00 222 HIS A C 1
ATOM 1640 O O . HIS A 1 222 ? 14.185 2.983 22.049 1.00 49.00 222 HIS A O 1
ATOM 1646 N N . PRO A 1 223 ? 14.561 1.857 20.141 1.00 54.38 223 PRO A N 1
ATOM 1647 C CA . PRO A 1 223 ? 14.200 2.982 19.280 1.00 54.38 223 PRO A CA 1
ATOM 1648 C C . PRO A 1 223 ? 12.736 3.362 19.537 1.00 54.38 223 PRO A C 1
ATOM 1650 O O . PRO A 1 223 ? 11.867 2.491 19.454 1.00 54.38 223 PRO A O 1
ATOM 1653 N N . SER A 1 224 ? 12.457 4.636 19.824 1.00 73.12 224 SER A N 1
ATOM 1654 C CA . SER A 1 224 ? 11.171 5.054 20.407 1.00 73.12 224 SER A CA 1
ATOM 1655 C C . SER A 1 224 ? 9.936 4.623 19.606 1.00 73.12 224 SER A C 1
ATOM 1657 O O . SER A 1 224 ? 8.949 4.136 20.149 1.00 73.12 224 SER A O 1
ATOM 1659 N N . GLY A 1 225 ? 10.018 4.663 18.271 1.00 77.56 225 GLY A N 1
ATOM 1660 C CA . GLY A 1 225 ? 8.919 4.221 17.404 1.00 77.56 225 GLY A CA 1
ATOM 1661 C C . GLY A 1 225 ? 8.519 2.751 17.589 1.00 77.56 225 GLY A C 1
ATOM 1662 O O . GLY A 1 225 ? 7.335 2.419 17.540 1.00 77.56 225 GLY A O 1
ATOM 1663 N N . ARG A 1 226 ? 9.496 1.871 17.843 1.00 82.12 226 ARG A N 1
ATOM 1664 C CA . ARG A 1 226 ? 9.264 0.442 18.086 1.00 82.12 226 ARG A CA 1
ATOM 1665 C C . ARG A 1 226 ? 8.643 0.200 19.456 1.00 82.12 226 ARG A C 1
ATOM 1667 O O . ARG A 1 226 ? 7.692 -0.568 19.546 1.00 82.12 226 ARG A O 1
ATOM 1674 N N . ALA A 1 227 ? 9.149 0.864 20.492 1.00 83.31 227 ALA A N 1
ATOM 1675 C CA . ALA A 1 227 ? 8.617 0.724 21.845 1.00 83.31 227 ALA A CA 1
ATOM 1676 C C . ALA A 1 227 ? 7.139 1.143 21.912 1.00 83.31 227 ALA A C 1
ATOM 1678 O O . ALA A 1 227 ? 6.313 0.429 22.488 1.00 83.31 227 ALA A O 1
ATOM 1679 N N . VAL A 1 228 ? 6.796 2.246 21.238 1.00 86.81 228 VAL A N 1
ATOM 1680 C CA . VAL A 1 228 ? 5.412 2.708 21.082 1.00 86.81 228 VAL A CA 1
ATOM 1681 C C . VAL A 1 228 ? 4.564 1.689 20.321 1.00 86.81 228 VAL A C 1
ATOM 1683 O O . VAL A 1 228 ? 3.493 1.319 20.796 1.00 86.81 228 VAL A O 1
ATOM 1686 N N . ALA A 1 229 ? 5.034 1.186 19.177 1.00 88.94 229 ALA A N 1
ATOM 1687 C CA . ALA A 1 229 ? 4.304 0.180 18.404 1.00 88.94 229 ALA A CA 1
ATOM 1688 C C . ALA A 1 229 ? 4.051 -1.118 19.191 1.00 88.94 229 ALA A C 1
ATOM 1690 O O . ALA A 1 229 ? 2.947 -1.659 19.140 1.00 88.94 229 ALA A O 1
ATOM 1691 N N . ASP A 1 230 ? 5.034 -1.586 19.963 1.00 89.69 230 ASP A N 1
ATOM 1692 C CA . ASP A 1 230 ? 4.891 -2.773 20.811 1.00 89.69 230 ASP A CA 1
ATOM 1693 C C . ASP A 1 230 ? 3.843 -2.546 21.910 1.00 89.69 230 ASP A C 1
ATOM 1695 O O . ASP A 1 230 ? 3.041 -3.436 22.200 1.00 89.69 230 ASP A O 1
ATOM 1699 N N . ALA A 1 231 ? 3.807 -1.353 22.511 1.00 91.25 231 ALA A N 1
ATOM 1700 C CA . ALA A 1 231 ? 2.777 -0.985 23.480 1.00 91.25 231 ALA A CA 1
ATOM 1701 C C . ALA A 1 231 ? 1.381 -0.910 22.840 1.00 91.25 231 ALA A C 1
ATOM 1703 O O . ALA A 1 231 ? 0.433 -1.476 23.387 1.00 91.25 231 ALA A O 1
ATOM 1704 N N . LEU A 1 232 ? 1.257 -0.307 21.652 1.00 93.19 232 LEU A N 1
ATOM 1705 C CA . LEU A 1 232 ? 0.002 -0.284 20.892 1.00 93.19 232 LEU A CA 1
ATOM 1706 C C . LEU A 1 232 ? -0.478 -1.702 20.551 1.00 93.19 232 LEU A C 1
ATOM 1708 O O . LEU A 1 232 ? -1.660 -2.004 20.712 1.00 93.19 232 LEU A O 1
ATOM 1712 N N . ALA A 1 233 ? 0.422 -2.594 20.126 1.00 93.12 233 ALA A N 1
ATOM 1713 C CA . ALA A 1 233 ? 0.094 -3.984 19.813 1.00 93.12 233 ALA A CA 1
ATOM 1714 C C . ALA A 1 233 ? -0.379 -4.769 21.052 1.00 93.12 233 ALA A C 1
ATOM 1716 O O . ALA A 1 233 ? -1.351 -5.531 20.969 1.00 93.12 233 ALA A O 1
ATOM 1717 N N . ARG A 1 234 ? 0.256 -4.555 22.216 1.00 93.44 234 ARG A N 1
ATOM 1718 C CA . ARG A 1 234 ? -0.184 -5.140 23.495 1.00 93.44 234 ARG A CA 1
ATOM 1719 C C . ARG A 1 234 ? -1.571 -4.646 23.894 1.00 93.44 234 ARG A C 1
ATOM 1721 O O . ARG A 1 234 ? -2.462 -5.475 24.064 1.00 93.44 234 ARG A O 1
ATOM 1728 N N . LEU A 1 235 ? -1.790 -3.329 23.926 1.00 94.75 235 LEU A N 1
ATOM 1729 C CA . LEU A 1 235 ? -3.097 -2.742 24.251 1.00 94.75 235 LEU A CA 1
ATOM 1730 C C . LEU A 1 235 ? -4.190 -3.230 23.288 1.00 94.75 235 LEU A C 1
ATOM 1732 O O . LEU A 1 235 ? -5.280 -3.614 23.709 1.00 94.75 235 LEU A O 1
ATOM 1736 N N . ALA A 1 236 ? -3.894 -3.299 21.988 1.00 95.25 236 ALA A N 1
ATOM 1737 C CA . ALA A 1 236 ? -4.828 -3.818 20.993 1.00 95.25 236 ALA A CA 1
ATOM 1738 C C . ALA A 1 236 ? -5.183 -5.296 21.239 1.00 95.25 236 ALA A C 1
ATOM 1740 O O . ALA A 1 236 ? -6.309 -5.728 20.978 1.00 95.25 236 ALA A O 1
ATOM 1741 N N . THR A 1 237 ? -4.241 -6.082 21.757 1.00 94.12 237 THR A N 1
ATOM 1742 C CA . THR A 1 237 ? -4.467 -7.482 22.128 1.00 94.12 237 THR A CA 1
ATOM 1743 C C . THR A 1 237 ? -5.324 -7.595 23.385 1.00 94.12 237 THR A C 1
ATOM 1745 O O . THR A 1 237 ? -6.359 -8.264 23.347 1.00 94.12 237 THR A O 1
ATOM 1748 N N . GLU A 1 238 ? -4.945 -6.901 24.458 1.00 94.62 238 GLU A N 1
ATOM 1749 C CA . GLU A 1 238 ? -5.626 -6.901 25.760 1.00 94.62 238 GLU A CA 1
ATOM 1750 C C . GLU A 1 238 ? -7.080 -6.427 25.649 1.00 94.62 238 GLU A C 1
ATOM 1752 O O . GLU A 1 238 ? -7.998 -7.069 26.164 1.00 94.62 238 GLU A O 1
ATOM 1757 N N . HIS A 1 239 ? -7.313 -5.366 24.874 1.00 95.44 239 HIS A N 1
ATOM 1758 C CA . HIS A 1 239 ? -8.637 -4.777 24.674 1.00 95.44 239 HIS A CA 1
ATOM 1759 C C . HIS A 1 239 ? -9.401 -5.377 23.488 1.00 95.44 239 HIS A C 1
ATOM 1761 O O . HIS A 1 239 ? -10.469 -4.880 23.121 1.00 95.44 239 HIS A O 1
ATOM 1767 N N . LYS A 1 240 ? -8.885 -6.468 22.899 1.00 96.25 240 LYS A N 1
ATOM 1768 C CA . LYS A 1 240 ? -9.519 -7.200 21.792 1.00 96.25 240 LYS A CA 1
ATOM 1769 C C . LYS A 1 240 ? -9.900 -6.279 20.626 1.00 96.25 240 LYS A C 1
ATOM 1771 O O . LYS A 1 240 ? -10.978 -6.444 20.049 1.00 96.25 240 LYS A O 1
ATOM 1776 N N . ALA A 1 241 ? -9.036 -5.326 20.288 1.00 97.38 241 ALA A N 1
ATOM 1777 C CA . ALA A 1 241 ? -9.292 -4.333 19.255 1.00 97.38 241 ALA A CA 1
ATOM 1778 C C . ALA A 1 241 ? -9.511 -4.986 17.880 1.00 97.38 241 ALA A C 1
ATOM 1780 O O . ALA A 1 241 ? -8.820 -5.929 17.496 1.00 97.38 241 ALA A O 1
ATOM 1781 N N . ALA A 1 242 ? -10.483 -4.484 17.127 1.00 97.31 242 ALA A N 1
ATOM 1782 C CA . ALA A 1 242 ? -10.772 -4.922 15.767 1.00 97.31 242 ALA A CA 1
ATOM 1783 C C . ALA A 1 242 ? -9.721 -4.415 14.767 1.00 97.31 242 ALA A C 1
ATOM 1785 O O . ALA A 1 242 ? -9.413 -5.109 13.804 1.00 97.31 242 ALA A O 1
ATOM 1786 N N . ALA A 1 243 ? -9.166 -3.226 15.011 1.00 97.75 243 ALA A N 1
ATOM 1787 C CA . ALA A 1 243 ? -8.127 -2.598 14.204 1.00 97.75 243 ALA A CA 1
ATOM 1788 C C . ALA A 1 243 ? -7.320 -1.600 15.049 1.00 97.75 243 ALA A C 1
ATOM 1790 O O . ALA A 1 243 ? -7.785 -1.152 16.104 1.00 97.75 243 ALA A O 1
ATOM 1791 N N . VAL A 1 244 ? -6.132 -1.248 14.560 1.00 98.06 244 VAL A N 1
ATOM 1792 C CA . VAL A 1 244 ? -5.286 -0.171 15.088 1.00 98.06 244 VAL A CA 1
ATOM 1793 C C . VAL A 1 244 ? -5.215 0.953 14.056 1.00 98.06 244 VAL A C 1
ATOM 1795 O O . VAL A 1 244 ? -5.030 0.690 12.872 1.00 98.06 244 VAL A O 1
ATOM 1798 N N . VAL A 1 245 ? -5.350 2.203 14.486 1.00 98.00 245 VAL A N 1
ATOM 1799 C CA . VAL A 1 245 ? -5.257 3.391 13.631 1.00 98.00 245 VAL A CA 1
ATOM 1800 C C . VAL A 1 245 ? -4.079 4.236 14.085 1.00 98.00 245 VAL A C 1
ATOM 1802 O O . VAL A 1 245 ? -3.948 4.542 15.269 1.00 98.00 245 VAL A O 1
ATOM 1805 N N . VAL A 1 246 ? -3.235 4.640 13.142 1.00 94.75 246 VAL A N 1
ATOM 1806 C CA . VAL A 1 246 ? -2.081 5.505 13.398 1.00 94.75 246 VAL A CA 1
ATOM 1807 C C . VAL A 1 246 ? -1.979 6.577 12.320 1.00 94.75 246 VAL A C 1
ATOM 1809 O O . VAL A 1 246 ? -2.238 6.335 11.139 1.00 94.75 246 VAL A O 1
ATOM 1812 N N . GLY A 1 247 ? -1.577 7.780 12.720 1.00 89.56 247 GLY A N 1
ATOM 1813 C CA . GLY A 1 247 ? -1.164 8.803 11.766 1.00 89.56 247 GLY A CA 1
ATOM 1814 C C . GLY A 1 247 ? 0.145 8.395 11.090 1.00 89.56 247 GLY A C 1
ATOM 1815 O O . GLY A 1 247 ? 1.030 7.824 11.724 1.00 89.56 247 GLY A O 1
ATOM 1816 N N . SER A 1 248 ? 0.314 8.731 9.812 1.00 78.75 248 SER A N 1
ATOM 1817 C CA . SER A 1 248 ? 1.564 8.481 9.087 1.00 78.75 248 SER A CA 1
ATOM 1818 C C . SER A 1 248 ? 2.731 9.317 9.624 1.00 78.75 248 SER A C 1
ATOM 1820 O O . SER A 1 248 ? 3.880 9.053 9.278 1.00 78.75 248 SER A O 1
ATOM 1822 N N . ARG A 1 249 ? 2.453 10.340 10.448 1.00 72.94 249 ARG A N 1
ATOM 1823 C CA . ARG A 1 249 ? 3.430 11.251 11.061 1.00 72.94 249 ARG A CA 1
ATOM 1824 C C . ARG A 1 249 ? 2.993 11.651 12.471 1.00 72.94 249 ARG A C 1
ATOM 1826 O O . ARG A 1 249 ? 1.798 11.756 12.727 1.00 72.94 249 ARG A O 1
ATOM 1833 N N . GLY A 1 250 ? 3.976 11.900 13.335 1.00 60.06 250 GLY A N 1
ATOM 1834 C CA . GLY A 1 250 ? 3.798 12.448 14.684 1.00 60.06 250 GLY A CA 1
ATOM 1835 C C . GLY A 1 250 ? 4.286 13.897 14.772 1.00 60.06 250 GLY A C 1
ATOM 1836 O O . GLY A 1 250 ? 4.077 14.693 13.858 1.00 60.06 250 GLY A O 1
ATOM 1837 N N . ARG A 1 251 ? 4.980 14.241 15.860 1.00 56.50 251 ARG A N 1
ATOM 1838 C CA . ARG A 1 251 ? 5.446 15.615 16.147 1.00 56.50 251 ARG A CA 1
ATOM 1839 C C . ARG A 1 251 ? 6.747 16.033 15.435 1.00 56.50 251 ARG A C 1
ATOM 1841 O O . ARG A 1 251 ? 7.003 17.224 15.280 1.00 56.50 251 ARG A O 1
ATOM 1848 N N . SER A 1 252 ? 7.561 15.082 14.978 1.00 49.50 252 SER A N 1
ATOM 1849 C CA . SER A 1 252 ? 8.880 15.326 14.367 1.00 49.50 252 SER A CA 1
ATOM 1850 C C . SER A 1 252 ? 8.755 15.614 12.861 1.00 49.50 252 SER A C 1
ATOM 1852 O O . SER A 1 252 ? 8.920 14.730 12.021 1.00 49.50 252 SER A O 1
ATOM 1854 N N . ALA A 1 253 ? 8.405 16.847 12.496 1.00 45.28 253 ALA A N 1
ATOM 1855 C CA . ALA A 1 253 ? 8.173 17.256 11.109 1.00 45.28 253 ALA A CA 1
ATOM 1856 C C . ALA A 1 253 ? 9.480 17.461 10.306 1.00 45.28 253 ALA A C 1
ATOM 1858 O O . ALA A 1 253 ? 9.904 18.595 10.086 1.00 45.28 253 ALA A O 1
ATOM 1859 N N . ILE A 1 254 ? 10.119 16.381 9.833 1.00 37.72 254 ILE A N 1
ATOM 1860 C CA . ILE A 1 254 ? 11.242 16.462 8.876 1.00 37.72 254 ILE A CA 1
ATOM 1861 C C . ILE A 1 254 ? 10.996 15.528 7.670 1.00 37.72 254 ILE A C 1
ATOM 1863 O O . ILE A 1 254 ? 10.975 14.310 7.816 1.00 37.72 254 ILE A O 1
ATOM 1867 N N . ARG A 1 255 ? 10.892 16.142 6.475 1.00 42.97 255 ARG A N 1
ATOM 1868 C CA . ARG A 1 255 ? 10.737 15.593 5.100 1.00 42.97 255 ARG A CA 1
ATOM 1869 C C . ARG A 1 255 ? 9.348 15.050 4.690 1.00 42.97 255 ARG A C 1
ATOM 1871 O O . ARG A 1 255 ? 8.645 14.372 5.428 1.00 42.97 255 ARG A O 1
ATOM 1878 N N . GLU A 1 256 ? 8.978 15.349 3.441 1.00 43.31 256 GLU A N 1
ATOM 1879 C CA . GLU A 1 256 ? 7.622 15.232 2.869 1.00 43.31 256 GLU A CA 1
ATOM 1880 C C . GLU A 1 256 ? 7.199 13.810 2.432 1.00 43.31 256 GLU A C 1
ATOM 1882 O O . GLU A 1 256 ? 6.039 13.614 2.071 1.00 43.31 256 GLU A O 1
ATOM 1887 N N . ILE A 1 257 ? 8.087 12.805 2.497 1.00 45.59 257 ILE A N 1
ATOM 1888 C CA . ILE A 1 257 ? 7.880 11.479 1.862 1.00 45.59 257 ILE A CA 1
ATOM 1889 C C . ILE A 1 257 ? 8.081 10.282 2.822 1.00 45.59 257 ILE A C 1
ATOM 1891 O O . ILE A 1 257 ? 7.646 9.178 2.518 1.00 45.59 257 ILE A O 1
ATOM 1895 N N . LEU A 1 258 ? 8.685 10.461 4.003 1.00 55.53 258 LEU A N 1
ATOM 1896 C CA . LEU A 1 258 ? 8.958 9.333 4.910 1.00 55.53 258 LEU A CA 1
ATOM 1897 C C . LEU A 1 258 ? 7.761 9.027 5.826 1.00 55.53 258 LEU A C 1
ATOM 1899 O O . LEU A 1 258 ? 7.151 9.948 6.386 1.00 55.53 258 LEU A O 1
ATOM 1903 N N . LEU A 1 259 ? 7.440 7.736 5.970 1.00 67.12 259 LEU A N 1
ATOM 1904 C CA . LEU A 1 259 ? 6.482 7.222 6.949 1.00 67.12 259 LEU A CA 1
ATOM 1905 C C . LEU A 1 259 ? 7.102 7.292 8.353 1.00 67.12 259 LEU A C 1
ATOM 1907 O O . LEU A 1 259 ? 8.279 6.990 8.547 1.00 67.12 259 LEU A O 1
ATOM 1911 N N . GLY A 1 260 ? 6.321 7.717 9.345 1.00 70.50 260 GLY A N 1
ATOM 1912 C CA . GLY A 1 260 ? 6.771 7.822 10.729 1.00 70.50 260 GLY A CA 1
ATOM 1913 C C . GLY A 1 260 ? 7.170 6.465 11.317 1.00 70.50 260 GLY A C 1
ATOM 1914 O O . GLY A 1 260 ? 6.540 5.444 11.036 1.00 70.50 260 GLY A O 1
ATOM 1915 N N . SER A 1 261 ? 8.183 6.465 12.188 1.00 77.75 261 SER A N 1
ATOM 1916 C CA . SER A 1 261 ? 8.734 5.248 12.805 1.00 77.75 261 SER A CA 1
ATOM 1917 C C . SER A 1 261 ? 7.688 4.420 13.561 1.00 77.75 261 SER A C 1
ATOM 1919 O O . SER A 1 261 ? 7.723 3.196 13.483 1.00 77.75 261 SER A O 1
ATOM 1921 N N . VAL A 1 262 ? 6.729 5.066 14.237 1.00 84.81 262 VAL A N 1
ATOM 1922 C CA . VAL A 1 262 ? 5.615 4.394 14.935 1.00 84.81 262 VAL A CA 1
ATOM 1923 C C . VAL A 1 262 ? 4.679 3.694 13.953 1.00 84.81 262 VAL A C 1
ATOM 1925 O O . VAL A 1 262 ? 4.319 2.541 14.174 1.00 84.81 262 VAL A O 1
ATOM 1928 N N . ALA A 1 263 ? 4.286 4.361 12.864 1.00 86.19 263 ALA A N 1
ATOM 1929 C CA . ALA A 1 263 ? 3.369 3.787 11.883 1.00 86.19 263 ALA A CA 1
ATOM 1930 C C . ALA A 1 263 ? 3.987 2.561 11.199 1.00 86.19 263 ALA A C 1
ATOM 1932 O O . ALA A 1 263 ? 3.351 1.510 11.119 1.00 86.19 263 ALA A O 1
ATOM 1933 N N . MET A 1 264 ? 5.258 2.673 10.801 1.00 84.75 264 MET A N 1
ATOM 1934 C CA . MET A 1 264 ? 6.009 1.566 10.214 1.00 84.75 264 MET A CA 1
ATOM 1935 C C . MET A 1 264 ? 6.173 0.402 11.200 1.00 84.75 264 MET A C 1
ATOM 1937 O O . MET A 1 264 ? 5.846 -0.737 10.879 1.00 84.75 264 MET A O 1
ATOM 1941 N N . ALA A 1 265 ? 6.611 0.669 12.434 1.00 84.81 265 ALA A N 1
ATOM 1942 C CA . ALA A 1 265 ? 6.764 -0.384 13.436 1.00 84.81 265 ALA A CA 1
ATOM 1943 C C . ALA A 1 265 ? 5.421 -1.050 13.791 1.00 84.81 265 ALA A C 1
ATOM 1945 O O . ALA A 1 265 ? 5.364 -2.266 13.953 1.00 84.81 265 ALA A O 1
ATOM 1946 N N . THR A 1 266 ? 4.323 -0.285 13.829 1.00 90.44 266 THR A N 1
ATOM 1947 C CA . THR A 1 266 ? 2.978 -0.826 14.082 1.00 90.44 266 THR A CA 1
ATOM 1948 C C . THR A 1 266 ? 2.595 -1.839 13.008 1.00 90.44 266 THR A C 1
ATOM 1950 O O . THR A 1 266 ? 2.205 -2.952 13.348 1.00 90.44 266 THR A O 1
ATOM 1953 N N . LEU A 1 267 ? 2.787 -1.510 11.725 1.00 88.69 267 LEU A N 1
ATOM 1954 C CA . LEU A 1 267 ? 2.514 -2.418 10.601 1.00 88.69 267 LEU A CA 1
ATOM 1955 C C . LEU A 1 267 ? 3.254 -3.760 10.699 1.00 88.69 267 LEU A C 1
ATOM 1957 O O . LEU A 1 267 ? 2.738 -4.769 10.223 1.00 88.69 267 LEU A O 1
ATOM 1961 N N . HIS A 1 268 ? 4.441 -3.780 11.307 1.00 83.19 268 HIS A N 1
ATOM 1962 C CA . HIS A 1 268 ? 5.230 -4.999 11.476 1.00 83.19 268 HIS A CA 1
ATOM 1963 C C . HIS A 1 268 ? 4.887 -5.795 12.738 1.00 83.19 268 HIS A C 1
ATOM 1965 O O . HIS A 1 268 ? 5.087 -7.010 12.762 1.00 83.19 268 HIS A O 1
ATOM 1971 N N . HIS A 1 269 ? 4.449 -5.125 13.807 1.00 80.75 269 HIS A N 1
ATOM 1972 C CA . HIS A 1 269 ? 4.410 -5.721 15.147 1.00 80.75 269 HIS A CA 1
ATOM 1973 C C . HIS A 1 269 ? 3.001 -6.062 15.637 1.00 80.75 269 HIS A C 1
ATOM 1975 O O . HIS A 1 269 ? 2.868 -6.822 16.598 1.00 80.75 269 HIS A O 1
ATOM 1981 N N . THR A 1 270 ? 1.942 -5.553 14.998 1.00 86.81 270 THR A N 1
ATOM 1982 C CA . THR A 1 270 ? 0.572 -5.958 15.338 1.00 86.81 270 THR A CA 1
ATOM 1983 C C . THR A 1 270 ? 0.034 -7.041 14.406 1.00 86.81 270 THR A C 1
ATOM 1985 O O . THR A 1 270 ? 0.204 -6.997 13.192 1.00 86.81 270 THR A O 1
ATOM 1988 N N . ALA A 1 271 ? -0.681 -8.005 14.987 1.00 89.06 271 ALA A N 1
ATOM 1989 C CA . ALA A 1 271 ? -1.496 -8.969 14.247 1.00 89.06 271 ALA A CA 1
ATOM 1990 C C . ALA A 1 271 ? -2.900 -8.419 13.919 1.00 89.06 271 ALA A C 1
ATOM 1992 O O . ALA A 1 271 ? -3.733 -9.118 13.347 1.00 89.06 271 ALA A O 1
ATOM 1993 N N . ARG A 1 272 ? -3.199 -7.168 14.298 1.00 94.12 272 ARG A N 1
ATOM 1994 C CA . ARG A 1 272 ? -4.462 -6.495 13.967 1.00 94.12 272 ARG A CA 1
ATOM 1995 C C . ARG A 1 272 ? -4.358 -5.781 12.615 1.00 94.12 272 ARG A C 1
ATOM 1997 O O . ARG A 1 272 ? -3.280 -5.302 12.278 1.00 94.12 272 ARG A O 1
ATOM 2004 N N . PRO A 1 273 ? -5.466 -5.630 11.869 1.00 96.38 273 PRO A N 1
ATOM 2005 C CA . PRO A 1 273 ? -5.530 -4.689 10.753 1.00 96.38 273 PRO A CA 1
ATOM 2006 C C . PRO A 1 273 ? -5.077 -3.290 11.180 1.00 96.38 273 PRO A C 1
ATOM 2008 O O . PRO A 1 273 ? -5.493 -2.806 12.237 1.00 96.38 273 PRO A O 1
ATOM 2011 N N . VAL A 1 274 ? -4.238 -2.651 10.364 1.00 97.12 274 VAL A N 1
ATOM 2012 C CA . VAL A 1 274 ? -3.679 -1.322 10.647 1.00 97.12 274 VAL A CA 1
ATOM 2013 C C . VAL A 1 274 ? -4.158 -0.327 9.608 1.00 97.12 274 VAL A C 1
ATOM 2015 O O . VAL A 1 274 ? -3.878 -0.487 8.423 1.00 97.12 274 VAL A O 1
ATOM 2018 N N . LEU A 1 275 ? -4.846 0.720 10.053 1.00 97.94 275 LEU A N 1
ATOM 2019 C CA . LEU A 1 275 ? -5.167 1.879 9.233 1.00 97.94 275 LEU A CA 1
ATOM 2020 C C . LEU A 1 275 ? -4.076 2.940 9.409 1.00 97.94 275 LEU A C 1
ATOM 2022 O O . LEU A 1 275 ? -3.937 3.530 10.482 1.00 97.94 275 LEU A O 1
ATOM 2026 N N . VAL A 1 276 ? -3.333 3.206 8.340 1.00 95.88 276 VAL A N 1
ATOM 2027 C CA . VAL A 1 276 ? -2.374 4.310 8.273 1.00 95.88 276 VAL A CA 1
ATOM 2028 C C . VAL A 1 276 ? -3.048 5.517 7.637 1.00 95.88 276 VAL A C 1
ATOM 2030 O O . VAL A 1 276 ? -3.526 5.460 6.502 1.00 95.88 276 VAL A O 1
ATOM 2033 N N . VAL A 1 277 ? -3.079 6.625 8.373 1.00 94.50 277 VAL A N 1
ATOM 2034 C CA . VAL A 1 277 ? -3.760 7.854 7.958 1.00 94.50 277 VAL A CA 1
ATOM 2035 C C . VAL A 1 277 ? -2.728 8.902 7.521 1.00 94.50 277 VAL A C 1
ATOM 2037 O O . VAL A 1 277 ? -1.968 9.383 8.364 1.00 94.50 277 VAL A O 1
ATOM 2040 N N . PRO A 1 278 ? -2.669 9.298 6.234 1.00 85.31 278 PRO A N 1
ATOM 2041 C CA . PRO A 1 278 ? -1.650 10.230 5.746 1.00 85.31 278 PRO A CA 1
ATOM 2042 C C . PRO A 1 278 ? -1.792 11.621 6.380 1.00 85.31 278 PRO A C 1
ATOM 2044 O O . PRO A 1 278 ? -2.897 12.092 6.605 1.00 85.31 278 PRO A O 1
ATOM 2047 N N . HIS A 1 279 ? -0.694 12.323 6.664 1.00 70.69 279 HIS A N 1
ATOM 2048 C CA . HIS A 1 279 ? -0.737 13.623 7.361 1.00 70.69 279 HIS A CA 1
ATOM 2049 C C . HIS A 1 279 ? -1.317 14.794 6.531 1.00 70.69 279 HIS A C 1
ATOM 2051 O O . HIS A 1 279 ? -1.707 15.809 7.102 1.00 70.69 279 HIS A O 1
ATOM 2057 N N . ARG A 1 280 ? -1.410 14.677 5.198 1.00 59.69 280 ARG A N 1
ATOM 2058 C CA . ARG A 1 280 ? -2.099 15.646 4.326 1.00 59.69 280 ARG A CA 1
ATOM 2059 C C . ARG A 1 280 ? -2.799 14.918 3.183 1.00 59.69 280 ARG A C 1
ATOM 2061 O O . ARG A 1 280 ? -2.185 14.067 2.546 1.00 59.69 280 ARG A O 1
ATOM 2068 N N . VAL A 1 281 ? -4.040 15.309 2.893 1.00 48.53 281 VAL A N 1
ATOM 2069 C CA . VAL A 1 281 ? -4.559 15.214 1.523 1.00 48.53 281 VAL A CA 1
ATOM 2070 C C . VAL A 1 281 ? -3.700 16.193 0.731 1.00 48.53 281 VAL A C 1
ATOM 2072 O O . VAL A 1 281 ? -3.584 17.348 1.144 1.00 48.53 281 VAL A O 1
ATOM 2075 N N . ARG A 1 282 ? -3.017 15.751 -0.328 1.00 41.66 282 ARG A N 1
ATOM 2076 C CA . ARG A 1 282 ? -2.402 16.692 -1.270 1.00 41.66 282 ARG A CA 1
ATOM 2077 C C . ARG A 1 282 ? -3.538 17.560 -1.815 1.00 41.66 282 ARG A C 1
ATOM 2079 O O . ARG A 1 282 ? -4.292 17.115 -2.671 1.00 41.66 282 ARG A O 1
ATOM 2086 N N . GLU A 1 283 ? -3.711 18.768 -1.282 1.00 28.98 283 GLU A N 1
ATOM 2087 C CA . GLU A 1 283 ? -4.452 19.789 -2.010 1.00 28.98 283 GLU A CA 1
ATOM 2088 C C . GLU A 1 283 ? -3.731 19.993 -3.336 1.00 28.98 283 GLU A C 1
ATOM 2090 O O . GLU A 1 283 ? -2.502 19.914 -3.405 1.00 28.98 283 GLU A O 1
ATOM 2095 N N . ARG A 1 284 ? -4.510 20.202 -4.395 1.00 31.95 284 ARG A N 1
ATOM 2096 C CA . ARG A 1 284 ? -4.032 20.374 -5.763 1.00 31.95 284 ARG A CA 1
ATOM 2097 C C . ARG A 1 284 ? -3.309 21.721 -5.900 1.00 31.95 284 ARG A C 1
ATOM 2099 O O . ARG A 1 284 ? -3.766 22.609 -6.612 1.00 31.95 284 ARG A O 1
ATOM 2106 N N . THR A 1 285 ? -2.195 21.908 -5.199 1.00 26.59 285 THR A N 1
ATOM 2107 C CA . THR A 1 285 ? -1.235 22.966 -5.488 1.00 26.59 285 THR A CA 1
ATOM 2108 C C . THR A 1 285 ? -0.538 22.592 -6.785 1.00 26.59 285 THR A C 1
ATOM 2110 O O . THR A 1 285 ? 0.097 21.544 -6.898 1.00 26.59 285 THR A O 1
ATOM 2113 N N . GLY A 1 286 ? -0.723 23.436 -7.797 1.00 34.84 286 GLY A N 1
ATOM 2114 C CA . GLY A 1 286 ? -0.017 23.315 -9.063 1.00 34.84 286 GLY A CA 1
ATOM 2115 C C . GLY A 1 286 ? 1.493 23.194 -8.841 1.00 34.84 286 GLY A C 1
ATOM 2116 O O . GLY A 1 286 ? 2.056 23.891 -8.000 1.00 34.84 286 GLY A O 1
ATOM 2117 N N . ASN A 1 287 ? 2.102 22.318 -9.642 1.00 35.75 287 ASN A N 1
ATOM 2118 C CA . ASN A 1 287 ? 3.536 22.057 -9.779 1.00 35.75 287 ASN A CA 1
ATOM 2119 C C . ASN A 1 287 ? 4.235 21.423 -8.563 1.00 35.75 287 ASN A C 1
ATOM 2121 O O . ASN A 1 287 ? 4.951 22.090 -7.823 1.00 35.75 287 ASN A O 1
ATOM 2125 N N . ALA A 1 288 ? 4.056 20.107 -8.405 1.00 33.38 288 ALA A N 1
ATOM 2126 C CA . ALA A 1 288 ? 5.133 19.140 -8.662 1.00 33.38 288 ALA A CA 1
ATOM 2127 C C . ALA A 1 288 ? 4.594 17.700 -8.569 1.00 33.38 288 ALA A C 1
ATOM 2129 O O . ALA A 1 288 ? 4.288 17.176 -7.488 1.00 33.38 288 ALA A O 1
ATOM 2130 N N . THR A 1 289 ? 4.435 17.051 -9.719 1.00 36.91 289 THR A N 1
ATOM 2131 C CA . THR A 1 289 ? 4.058 15.627 -9.783 1.00 36.91 289 THR A CA 1
ATOM 2132 C C . THR A 1 289 ? 5.283 14.757 -9.489 1.00 36.91 289 THR A C 1
ATOM 2134 O O . THR A 1 289 ? 6.406 15.243 -9.546 1.00 36.91 289 THR A O 1
ATOM 2137 N N . ALA A 1 290 ? 5.122 13.465 -9.182 1.00 42.75 290 ALA A N 1
ATOM 2138 C CA . ALA A 1 290 ? 6.266 12.542 -9.087 1.00 42.75 290 ALA A CA 1
ATOM 2139 C C . ALA A 1 290 ? 7.144 12.546 -10.368 1.00 42.75 290 ALA A C 1
ATOM 2141 O O . ALA A 1 290 ? 8.338 12.250 -10.316 1.00 42.75 290 ALA A O 1
ATOM 2142 N N . THR A 1 291 ? 6.563 12.991 -11.487 1.00 43.34 291 THR A N 1
ATOM 2143 C CA . THR A 1 291 ? 7.186 13.324 -12.774 1.00 43.34 291 THR A CA 1
ATOM 2144 C C . THR A 1 291 ? 8.238 14.439 -12.717 1.00 43.34 291 THR A C 1
ATOM 2146 O O . THR A 1 291 ? 9.113 14.462 -13.571 1.00 43.34 291 THR A O 1
ATOM 2149 N N . ASP A 1 292 ? 8.238 15.320 -11.710 1.00 48.31 292 ASP A N 1
ATOM 2150 C CA . ASP A 1 292 ? 9.224 16.411 -11.573 1.00 48.31 292 ASP A CA 1
ATOM 2151 C C . ASP A 1 292 ? 10.650 15.900 -11.295 1.00 48.31 292 ASP A C 1
ATOM 2153 O O . ASP A 1 292 ? 11.613 16.664 -11.314 1.00 48.31 292 ASP A O 1
ATOM 2157 N N . ARG A 1 293 ? 10.806 14.595 -11.035 1.00 67.38 293 ARG A N 1
ATOM 2158 C CA . ARG A 1 293 ? 12.109 13.936 -10.855 1.00 67.38 293 ARG A CA 1
ATOM 2159 C C . ARG A 1 293 ? 12.598 13.221 -12.111 1.00 67.38 293 ARG A C 1
ATOM 2161 O O . ARG A 1 293 ? 13.694 12.665 -12.065 1.00 67.38 293 ARG A O 1
ATOM 2168 N N . ILE A 1 294 ? 11.799 13.210 -13.182 1.00 83.12 294 ILE A N 1
ATOM 2169 C CA . ILE A 1 294 ? 12.122 12.604 -14.473 1.00 83.12 294 ILE A CA 1
ATOM 2170 C C . ILE A 1 294 ? 12.274 13.718 -15.506 1.00 83.12 294 ILE A C 1
ATOM 2172 O O . ILE A 1 294 ? 11.323 14.424 -15.827 1.00 83.12 294 ILE A O 1
ATOM 2176 N N . GLU A 1 295 ? 13.471 13.854 -16.060 1.00 89.69 295 GLU A N 1
ATOM 2177 C CA . GLU A 1 295 ? 13.780 14.850 -17.081 1.00 89.69 295 GLU A CA 1
ATOM 2178 C C . GLU A 1 295 ? 14.220 14.178 -18.383 1.00 89.69 295 GLU A C 1
ATOM 2180 O O . GLU A 1 295 ? 14.961 13.193 -18.372 1.00 89.69 295 GLU A O 1
ATOM 2185 N N . ILE A 1 296 ? 13.798 14.736 -19.523 1.00 90.88 296 ILE A N 1
ATOM 2186 C CA . ILE A 1 296 ? 14.492 14.492 -20.789 1.00 90.88 296 ILE A CA 1
ATOM 2187 C C . ILE A 1 296 ? 15.646 15.486 -20.856 1.00 90.88 296 ILE A C 1
ATOM 2189 O O . ILE A 1 296 ? 15.434 16.698 -20.859 1.00 90.88 296 ILE A O 1
ATOM 2193 N N . THR A 1 297 ? 16.866 14.979 -20.954 1.00 92.25 297 THR A N 1
ATOM 2194 C CA . THR A 1 297 ? 18.071 15.797 -21.105 1.00 92.25 297 THR A CA 1
ATOM 2195 C C . THR A 1 297 ? 18.957 15.246 -22.218 1.00 92.25 297 THR A C 1
ATOM 2197 O O . THR A 1 297 ? 18.657 14.213 -22.812 1.00 92.25 297 THR A O 1
ATOM 2200 N N . THR A 1 298 ? 20.031 15.953 -22.560 1.00 93.00 298 THR A N 1
ATOM 2201 C CA . THR A 1 298 ? 21.017 15.483 -23.542 1.00 93.00 298 THR A CA 1
ATOM 2202 C C . THR A 1 298 ? 22.253 14.979 -22.811 1.00 93.00 298 THR A C 1
ATOM 2204 O O . THR A 1 298 ? 22.832 15.710 -22.008 1.00 93.00 298 THR A O 1
ATOM 2207 N N . ALA A 1 299 ? 22.671 13.748 -23.099 1.00 91.19 299 ALA A N 1
ATOM 2208 C CA . ALA A 1 299 ? 23.899 13.167 -22.566 1.00 91.19 299 ALA A CA 1
ATOM 2209 C C . ALA A 1 299 ? 24.989 13.090 -23.652 1.00 91.19 299 ALA A C 1
ATOM 2211 O O . ALA A 1 299 ? 24.682 12.780 -24.810 1.00 91.19 299 ALA A O 1
ATOM 2212 N N . PRO A 1 300 ? 26.265 13.355 -23.310 1.00 92.31 300 PRO A N 1
ATOM 2213 C CA . PRO A 1 300 ? 27.384 13.121 -24.214 1.00 92.31 300 PRO A CA 1
ATOM 2214 C C . PRO A 1 300 ? 27.699 11.623 -24.325 1.00 92.31 300 PRO A C 1
ATOM 2216 O O . PRO A 1 300 ? 27.401 10.849 -23.415 1.00 92.31 300 PRO A O 1
ATOM 2219 N N . ALA A 1 301 ? 28.374 11.232 -25.408 1.00 93.19 301 ALA A N 1
ATOM 2220 C CA . ALA A 1 301 ? 28.944 9.893 -25.515 1.00 93.19 301 ALA A CA 1
ATOM 2221 C C . ALA A 1 301 ? 30.017 9.707 -24.437 1.00 93.19 301 ALA A C 1
ATOM 2223 O O . ALA A 1 301 ? 30.823 10.611 -24.193 1.00 93.19 301 ALA A O 1
ATOM 2224 N N . ARG A 1 302 ? 30.025 8.543 -23.786 1.00 94.94 302 ARG A N 1
ATOM 2225 C CA . ARG A 1 302 ? 30.961 8.225 -22.699 1.00 94.94 302 ARG A CA 1
ATOM 2226 C C . ARG A 1 302 ? 31.475 6.804 -22.837 1.00 94.94 302 ARG A C 1
ATOM 2228 O O . ARG A 1 302 ? 30.747 5.911 -23.258 1.00 94.94 302 ARG A O 1
ATOM 2235 N N . ILE A 1 303 ? 32.718 6.607 -22.423 1.00 96.38 303 ILE A N 1
ATOM 2236 C CA . ILE A 1 303 ? 33.343 5.292 -22.317 1.00 96.38 303 ILE A CA 1
ATOM 2237 C C . ILE A 1 303 ? 33.341 4.923 -20.839 1.00 96.38 303 ILE A C 1
ATOM 2239 O O . ILE A 1 303 ? 33.819 5.705 -20.017 1.00 96.38 303 ILE A O 1
ATOM 2243 N N . VAL A 1 304 ? 32.787 3.763 -20.496 1.00 96.00 304 VAL A N 1
ATOM 2244 C CA . VAL A 1 304 ? 32.820 3.211 -19.139 1.00 96.00 304 VAL A CA 1
ATOM 2245 C C . VAL A 1 304 ? 33.741 2.003 -19.138 1.00 96.00 304 VAL A C 1
ATOM 2247 O O . VAL A 1 304 ? 33.504 1.040 -19.858 1.00 96.00 304 VAL A O 1
ATOM 2250 N N . ALA A 1 305 ? 34.783 2.053 -18.315 1.00 94.94 305 ALA A N 1
ATOM 2251 C CA . ALA A 1 305 ? 35.681 0.932 -18.084 1.00 94.94 305 ALA A CA 1
ATOM 2252 C C . ALA A 1 305 ? 35.322 0.278 -16.746 1.00 94.94 305 ALA A C 1
ATOM 2254 O O . ALA A 1 305 ? 35.236 0.957 -15.718 1.00 94.94 305 ALA A O 1
ATOM 2255 N N . GLY A 1 306 ? 35.080 -1.030 -16.744 1.00 96.06 306 GLY A N 1
ATOM 2256 C CA . GLY A 1 306 ? 34.545 -1.725 -15.579 1.00 96.06 306 GLY A CA 1
ATOM 2257 C C . GLY A 1 306 ? 34.723 -3.232 -15.611 1.00 96.06 306 GLY A C 1
ATOM 2258 O O . GLY A 1 306 ? 35.341 -3.791 -16.507 1.00 96.06 306 GLY A O 1
ATOM 2259 N N . ARG A 1 307 ? 34.168 -3.916 -14.616 1.00 94.94 307 ARG A N 1
ATOM 2260 C CA . ARG A 1 307 ? 34.062 -5.377 -14.613 1.00 94.94 307 ARG A CA 1
ATOM 2261 C C . ARG A 1 307 ? 32.652 -5.772 -15.005 1.00 94.94 307 ARG A C 1
ATOM 2263 O O . ARG A 1 307 ? 31.700 -5.313 -14.380 1.00 94.94 307 ARG A O 1
ATOM 2270 N N . ARG A 1 308 ? 32.539 -6.639 -16.009 1.00 94.69 308 ARG A N 1
ATOM 2271 C CA . ARG A 1 308 ? 31.269 -7.224 -16.440 1.00 94.69 308 ARG A CA 1
ATOM 2272 C C . ARG A 1 308 ? 30.981 -8.516 -15.688 1.00 94.69 308 ARG A C 1
ATOM 2274 O O . ARG A 1 308 ? 31.887 -9.320 -15.466 1.00 94.69 308 ARG A O 1
ATOM 2281 N N . GLY A 1 309 ? 29.728 -8.728 -15.315 1.00 90.44 309 GLY A N 1
ATOM 2282 C CA . GLY A 1 309 ? 29.273 -9.944 -14.658 1.00 90.44 309 GLY A CA 1
ATOM 2283 C C . GLY A 1 309 ? 27.811 -10.238 -14.964 1.00 90.44 309 GLY A C 1
ATOM 2284 O O . GLY A 1 309 ? 27.013 -9.326 -15.159 1.00 90.44 309 GLY A O 1
ATOM 2285 N N . ARG A 1 310 ? 27.462 -11.529 -14.958 1.00 90.31 310 ARG A N 1
ATOM 2286 C CA . ARG A 1 310 ? 26.069 -11.981 -14.886 1.00 90.31 310 ARG A CA 1
ATOM 2287 C C . ARG A 1 310 ? 25.752 -12.331 -13.440 1.00 90.31 310 ARG A C 1
ATOM 2289 O O . ARG A 1 310 ? 26.347 -13.263 -12.905 1.00 90.31 310 ARG A O 1
ATOM 2296 N N . VAL A 1 311 ? 24.878 -11.554 -12.811 1.00 79.25 311 VAL A N 1
ATOM 2297 C CA . VAL A 1 311 ? 24.715 -11.518 -11.352 1.00 79.25 311 VAL A CA 1
ATOM 2298 C C . VAL A 1 311 ? 23.246 -11.696 -10.988 1.00 79.25 311 VAL A C 1
ATOM 2300 O O . VAL A 1 311 ? 22.377 -11.033 -11.555 1.00 79.25 311 VAL A O 1
ATOM 2303 N N . ALA A 1 312 ? 22.941 -12.591 -10.048 1.00 76.06 312 ALA A N 1
ATOM 2304 C CA . ALA A 1 312 ? 21.582 -12.703 -9.526 1.00 76.06 312 ALA A CA 1
ATOM 2305 C C . ALA A 1 312 ? 21.209 -11.443 -8.717 1.00 76.06 312 ALA A C 1
ATOM 2307 O O . ALA A 1 312 ? 22.084 -10.858 -8.077 1.00 76.06 312 ALA A O 1
ATOM 2308 N 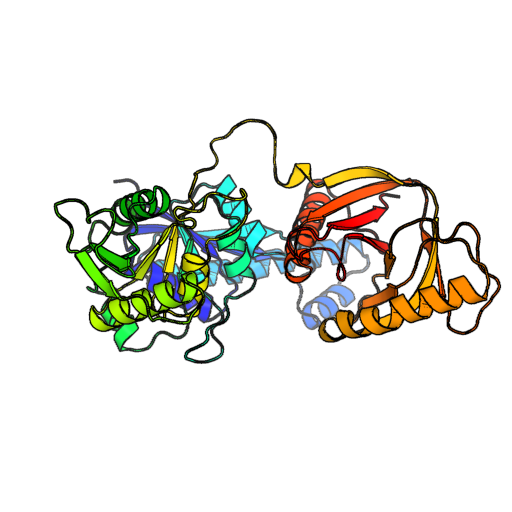N . PRO A 1 313 ? 19.927 -11.035 -8.659 1.00 67.00 313 PRO A N 1
ATOM 2309 C CA . PRO A 1 313 ? 19.529 -9.835 -7.919 1.00 67.00 313 PRO A CA 1
ATOM 2310 C C . PRO A 1 313 ? 19.982 -9.812 -6.453 1.00 67.00 313 PRO A C 1
ATOM 2312 O O . PRO A 1 313 ? 20.399 -8.772 -5.959 1.00 67.00 313 PRO A O 1
ATOM 2315 N N . ALA A 1 314 ? 19.970 -10.964 -5.774 1.00 70.56 314 ALA A N 1
ATOM 2316 C CA . ALA A 1 314 ? 20.411 -11.084 -4.381 1.00 70.56 314 ALA A CA 1
ATOM 2317 C C . ALA A 1 314 ? 21.935 -10.934 -4.189 1.00 70.56 314 ALA A C 1
ATOM 2319 O O . ALA A 1 314 ? 22.396 -10.704 -3.076 1.00 70.56 314 ALA A O 1
ATOM 2320 N N . GLU A 1 315 ? 22.725 -11.070 -5.255 1.00 77.12 315 GLU A N 1
ATOM 2321 C CA . GLU A 1 315 ? 24.193 -11.025 -5.214 1.00 77.12 315 GLU A CA 1
ATOM 2322 C C . GLU A 1 315 ? 24.757 -9.690 -5.721 1.00 77.12 315 GLU A C 1
ATOM 2324 O O . GLU A 1 315 ? 25.977 -9.493 -5.722 1.00 77.12 315 GLU A O 1
ATOM 2329 N N . ILE A 1 316 ? 23.882 -8.775 -6.155 1.00 73.94 316 ILE A N 1
ATOM 2330 C CA . ILE A 1 316 ? 24.268 -7.526 -6.811 1.00 73.94 316 ILE A CA 1
ATOM 2331 C C . ILE A 1 316 ? 25.136 -6.664 -5.892 1.00 73.94 316 ILE A C 1
ATOM 2333 O O . ILE A 1 316 ? 26.222 -6.258 -6.282 1.00 73.94 316 ILE A O 1
ATOM 2337 N N . GLU A 1 317 ? 24.752 -6.488 -4.629 1.00 72.38 317 GLU A N 1
ATOM 2338 C CA . GLU A 1 317 ? 25.526 -5.703 -3.665 1.00 72.38 317 GLU A CA 1
ATOM 2339 C C . GLU A 1 317 ? 26.939 -6.272 -3.486 1.00 72.38 317 GLU A C 1
ATOM 2341 O O . GLU A 1 317 ? 27.934 -5.562 -3.642 1.00 72.38 317 GLU A O 1
ATOM 2346 N N . ALA A 1 318 ? 27.038 -7.588 -3.278 1.00 75.50 318 ALA A N 1
ATOM 2347 C CA . ALA A 1 318 ? 28.314 -8.266 -3.088 1.00 75.50 318 ALA A CA 1
ATOM 2348 C C . ALA A 1 318 ? 29.220 -8.146 -4.327 1.00 75.50 318 ALA A C 1
ATOM 2350 O O . ALA A 1 318 ? 30.445 -8.056 -4.202 1.00 75.50 318 ALA A O 1
ATOM 2351 N N . PHE A 1 319 ? 28.635 -8.158 -5.530 1.00 82.00 319 PHE A N 1
ATOM 2352 C CA . PHE A 1 319 ? 29.360 -7.913 -6.772 1.00 82.00 319 PHE A CA 1
ATOM 2353 C C . PHE A 1 319 ? 29.935 -6.493 -6.813 1.00 82.00 319 PHE A C 1
ATOM 2355 O O . PHE A 1 319 ? 31.135 -6.345 -7.049 1.00 82.00 319 PHE A O 1
ATOM 2362 N N . PHE A 1 320 ? 29.135 -5.468 -6.511 1.00 78.12 320 PHE A N 1
ATOM 2363 C CA . PHE A 1 320 ? 29.574 -4.069 -6.519 1.00 78.12 320 PHE A CA 1
ATOM 2364 C C . PHE A 1 320 ? 30.669 -3.789 -5.486 1.00 78.12 320 PHE A C 1
ATOM 2366 O O . PHE A 1 320 ? 31.679 -3.171 -5.833 1.00 78.12 320 PHE A O 1
ATOM 2373 N N . SER A 1 321 ? 30.531 -4.311 -4.260 1.00 74.19 321 SER A N 1
ATOM 2374 C CA . SER A 1 321 ? 31.538 -4.159 -3.197 1.00 74.19 321 SER A CA 1
ATOM 2375 C C . SER A 1 321 ? 32.910 -4.712 -3.593 1.00 74.19 321 SER A C 1
ATOM 2377 O O . SER A 1 321 ? 33.929 -4.222 -3.113 1.00 74.19 321 SER A O 1
ATOM 2379 N N . ARG A 1 322 ? 32.959 -5.718 -4.479 1.00 86.38 322 ARG A N 1
ATOM 2380 C CA . ARG A 1 322 ? 34.215 -6.270 -5.015 1.00 86.38 322 ARG A CA 1
ATOM 2381 C C . ARG A 1 322 ? 34.670 -5.577 -6.298 1.00 86.38 322 ARG A C 1
ATOM 2383 O O . ARG A 1 322 ? 35.866 -5.366 -6.481 1.00 86.38 322 ARG A O 1
ATOM 2390 N N . ALA A 1 323 ? 33.745 -5.273 -7.205 1.00 83.50 323 ALA A N 1
ATOM 2391 C CA . ALA A 1 323 ? 34.054 -4.768 -8.538 1.00 83.50 323 ALA A CA 1
ATOM 2392 C C . ALA A 1 323 ? 34.566 -3.324 -8.507 1.00 83.50 323 ALA A C 1
ATOM 2394 O O . ALA A 1 323 ? 35.601 -3.046 -9.109 1.00 83.50 323 ALA A O 1
ATOM 2395 N N . ILE A 1 324 ? 33.891 -2.425 -7.783 1.00 83.56 324 ILE A N 1
ATOM 2396 C CA . ILE A 1 324 ? 34.204 -0.990 -7.804 1.00 83.56 324 ILE A CA 1
ATOM 2397 C C . ILE A 1 324 ? 35.622 -0.694 -7.278 1.00 83.56 324 ILE A C 1
ATOM 2399 O O . ILE A 1 324 ? 36.381 -0.051 -8.008 1.00 83.56 324 ILE A O 1
ATOM 2403 N N . PRO A 1 325 ? 36.058 -1.197 -6.102 1.00 75.06 325 PRO A N 1
ATOM 2404 C CA . PRO A 1 325 ? 37.423 -0.952 -5.629 1.00 75.06 325 PRO A CA 1
ATOM 2405 C C . PRO A 1 325 ? 38.491 -1.573 -6.539 1.00 75.06 325 PRO A C 1
ATOM 2407 O O . PRO A 1 325 ? 39.537 -0.967 -6.764 1.00 75.06 325 PRO A O 1
ATOM 2410 N N . ALA A 1 326 ? 38.223 -2.760 -7.099 1.00 84.69 326 ALA A N 1
ATOM 2411 C CA . ALA A 1 326 ? 39.156 -3.440 -7.996 1.00 84.69 326 ALA A CA 1
ATOM 2412 C C . ALA A 1 326 ? 39.348 -2.678 -9.316 1.00 84.69 326 ALA A C 1
ATOM 2414 O O . ALA A 1 326 ? 40.477 -2.523 -9.771 1.00 84.69 326 ALA A O 1
ATOM 2415 N N . VAL A 1 327 ? 38.263 -2.173 -9.913 1.00 86.44 327 VAL A N 1
ATOM 2416 C CA . VAL A 1 327 ? 38.335 -1.348 -11.128 1.00 86.44 327 VAL A CA 1
ATOM 2417 C C . VAL A 1 327 ? 39.039 -0.024 -10.835 1.00 86.44 327 VAL A C 1
ATOM 2419 O O . VAL A 1 327 ? 39.886 0.384 -11.621 1.00 86.44 327 VAL A O 1
ATOM 2422 N N . ALA A 1 328 ? 38.748 0.628 -9.705 1.00 78.25 328 ALA A N 1
ATOM 2423 C CA . ALA A 1 328 ? 39.421 1.871 -9.326 1.00 78.25 328 ALA A CA 1
ATOM 2424 C C . ALA A 1 328 ? 40.947 1.690 -9.209 1.00 78.25 328 ALA A C 1
ATOM 2426 O O . ALA A 1 328 ? 41.705 2.507 -9.732 1.00 78.25 328 ALA A O 1
ATOM 2427 N N . ALA A 1 329 ? 41.395 0.600 -8.574 1.00 82.12 329 ALA A N 1
ATOM 2428 C CA . ALA A 1 329 ? 42.813 0.270 -8.455 1.00 82.12 329 ALA A CA 1
ATOM 2429 C C . ALA A 1 329 ? 43.467 -0.006 -9.820 1.00 82.12 329 ALA A C 1
ATOM 2431 O O . ALA A 1 329 ? 44.565 0.483 -10.082 1.00 82.12 329 ALA A O 1
ATOM 2432 N N . GLU A 1 330 ? 42.783 -0.739 -10.701 1.00 88.44 330 GLU A N 1
ATOM 2433 C CA . GLU A 1 330 ? 43.286 -1.054 -12.041 1.00 88.44 330 GLU A CA 1
ATOM 2434 C C . GLU A 1 330 ? 43.405 0.202 -12.914 1.00 88.44 330 GLU A C 1
ATOM 2436 O O . GLU A 1 330 ? 44.445 0.439 -13.524 1.00 88.44 330 GLU A O 1
ATOM 2441 N N . LEU A 1 331 ? 42.375 1.055 -12.925 1.00 83.06 331 LEU A N 1
ATOM 2442 C CA . LEU A 1 331 ? 42.390 2.318 -13.667 1.00 83.06 331 LEU A CA 1
ATOM 2443 C C . LEU A 1 331 ? 43.516 3.243 -13.189 1.00 83.06 331 LEU A C 1
ATOM 2445 O O . LEU A 1 331 ? 44.187 3.862 -14.015 1.00 83.06 331 LEU A O 1
ATOM 2449 N N . ALA A 1 332 ? 43.769 3.291 -11.878 1.00 82.44 332 ALA A N 1
ATOM 2450 C CA . ALA A 1 332 ? 44.900 4.025 -11.319 1.00 82.44 332 ALA A CA 1
ATOM 2451 C C . ALA A 1 332 ? 46.249 3.426 -11.752 1.00 82.44 332 ALA A C 1
ATOM 2453 O O . ALA A 1 332 ? 47.164 4.175 -12.095 1.00 82.44 332 ALA A O 1
ATOM 2454 N N . HIS A 1 333 ? 46.371 2.094 -11.779 1.00 89.75 333 HIS A N 1
ATOM 2455 C CA . HIS A 1 333 ? 47.593 1.402 -12.193 1.00 89.75 333 HIS A CA 1
ATOM 2456 C C . HIS A 1 333 ? 47.961 1.683 -13.655 1.00 89.75 333 HIS A C 1
ATOM 2458 O O . HIS A 1 333 ? 49.123 1.954 -13.956 1.00 89.75 333 HIS A O 1
ATOM 2464 N N . ILE A 1 334 ? 46.970 1.680 -14.551 1.00 91.06 334 ILE A N 1
ATOM 2465 C CA . ILE A 1 334 ? 47.173 1.937 -15.985 1.00 91.06 334 ILE A CA 1
ATOM 2466 C C . ILE A 1 334 ? 47.167 3.432 -16.347 1.00 91.06 334 ILE A C 1
ATOM 2468 O O . ILE A 1 334 ? 47.282 3.779 -17.521 1.00 91.06 334 ILE A O 1
ATOM 2472 N N . GLY A 1 335 ? 47.016 4.324 -15.362 1.00 89.44 335 GLY A N 1
ATOM 2473 C CA . GLY A 1 335 ? 47.007 5.775 -15.571 1.00 89.44 335 GLY A CA 1
ATOM 2474 C C . GLY A 1 335 ? 45.778 6.301 -16.324 1.00 89.44 335 GLY A C 1
ATOM 2475 O O . GLY A 1 335 ? 45.844 7.363 -16.944 1.00 89.44 335 GLY A O 1
ATOM 2476 N N . ALA A 1 336 ? 44.656 5.578 -16.294 1.00 87.81 336 ALA A N 1
ATOM 2477 C CA . ALA A 1 336 ? 43.415 6.022 -16.914 1.00 87.81 336 ALA A CA 1
ATOM 2478 C C . ALA A 1 336 ? 42.784 7.175 -16.116 1.00 87.81 336 ALA A C 1
ATOM 2480 O O . ALA A 1 336 ? 42.695 7.145 -14.889 1.00 87.81 336 ALA A O 1
ATOM 2481 N N . THR A 1 337 ? 42.305 8.202 -16.820 1.00 90.44 337 THR A N 1
ATOM 2482 C CA . THR A 1 337 ? 41.649 9.356 -16.186 1.00 90.44 337 THR A CA 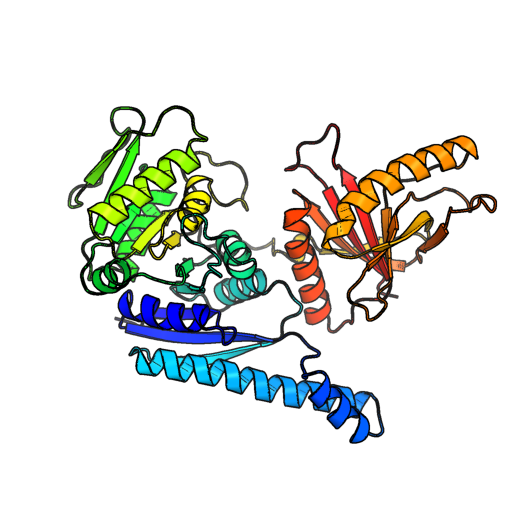1
ATOM 2483 C C . THR A 1 337 ? 40.15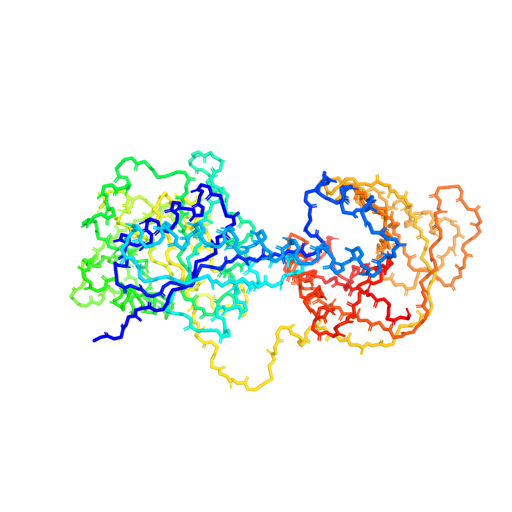7 9.090 -16.008 1.00 90.44 337 THR A C 1
ATOM 2485 O O . THR A 1 337 ? 39.428 9.022 -17.000 1.00 90.44 337 THR A O 1
ATOM 2488 N N . VAL A 1 338 ? 39.699 8.975 -14.758 1.00 85.62 338 VAL A N 1
ATOM 2489 C CA . VAL A 1 338 ? 38.275 8.858 -14.397 1.00 85.62 338 VAL A CA 1
ATOM 2490 C C . VAL A 1 338 ? 37.583 10.220 -14.518 1.00 85.62 338 VAL A C 1
ATOM 2492 O O . VAL A 1 338 ? 38.081 11.219 -14.004 1.00 85.62 338 VAL A O 1
ATOM 2495 N N . THR A 1 339 ? 36.430 10.272 -15.189 1.00 86.06 339 THR A N 1
ATOM 2496 C CA . THR A 1 339 ? 35.735 11.528 -15.552 1.00 86.06 339 THR A CA 1
ATOM 2497 C C . THR A 1 339 ? 34.396 11.741 -14.847 1.00 86.06 339 THR A C 1
ATOM 2499 O O . THR A 1 339 ? 33.686 12.702 -15.138 1.00 86.06 339 THR A O 1
ATOM 2502 N N . GLY A 1 340 ? 34.020 10.866 -13.916 1.00 81.75 340 GLY A N 1
ATOM 2503 C CA . GLY A 1 340 ? 32.715 10.921 -13.265 1.00 81.75 340 GLY A CA 1
ATOM 2504 C C . GLY A 1 340 ? 32.512 9.834 -12.209 1.00 81.75 340 GLY A C 1
ATOM 2505 O O . GLY A 1 340 ? 33.450 9.101 -11.891 1.00 81.75 340 GLY A O 1
ATOM 2506 N N . PRO A 1 341 ? 31.294 9.743 -11.648 1.00 85.50 341 PRO A N 1
ATOM 2507 C CA . PRO A 1 341 ? 30.993 8.833 -10.547 1.00 85.50 341 PRO A CA 1
ATOM 2508 C C . PRO A 1 341 ? 31.052 7.358 -10.974 1.00 85.50 341 PRO A C 1
ATOM 2510 O O . PRO A 1 341 ? 30.970 7.066 -12.176 1.00 85.50 341 PRO A O 1
ATOM 2513 N N . PRO A 1 342 ? 31.109 6.420 -10.005 1.00 87.75 342 PRO A N 1
ATOM 2514 C CA . PRO A 1 342 ? 30.842 5.013 -10.272 1.00 87.75 342 PRO A CA 1
ATOM 2515 C C . PRO A 1 342 ? 29.578 4.863 -11.122 1.00 87.75 342 PRO A C 1
ATOM 2517 O O . PRO A 1 342 ? 28.565 5.525 -10.880 1.00 87.75 342 PRO A O 1
ATOM 2520 N N . THR A 1 343 ? 29.662 4.029 -12.149 1.00 89.00 343 THR A N 1
ATOM 2521 C CA . THR A 1 343 ? 28.597 3.821 -13.125 1.00 89.00 343 THR A CA 1
ATOM 2522 C C . THR A 1 343 ? 28.382 2.327 -13.319 1.00 89.00 343 THR A C 1
ATOM 2524 O O . THR A 1 343 ? 29.343 1.577 -13.508 1.00 89.00 343 THR A O 1
ATOM 2527 N N . ALA A 1 344 ? 27.123 1.902 -13.284 1.00 91.38 344 ALA A N 1
ATOM 2528 C CA . ALA A 1 344 ? 26.723 0.548 -13.635 1.00 91.38 344 ALA A CA 1
ATOM 2529 C C . ALA A 1 344 ? 25.924 0.562 -14.927 1.00 91.38 344 ALA A C 1
ATOM 2531 O O . ALA A 1 344 ? 24.875 1.194 -15.002 1.00 91.38 344 ALA A O 1
ATOM 2532 N N . VAL A 1 345 ? 26.430 -0.130 -15.939 1.00 94.69 345 VAL A N 1
ATOM 2533 C CA . VAL A 1 345 ? 25.779 -0.264 -17.240 1.00 94.69 345 VAL A CA 1
ATOM 2534 C C . VAL A 1 345 ? 25.072 -1.605 -17.266 1.00 94.69 345 VAL A C 1
ATOM 2536 O O . VAL A 1 345 ? 25.715 -2.643 -17.125 1.00 94.69 345 VAL A O 1
ATOM 2539 N N . TYR A 1 346 ? 23.757 -1.581 -17.437 1.00 87.44 346 TYR A N 1
ATOM 2540 C CA . TYR A 1 346 ? 22.936 -2.779 -17.488 1.00 87.44 346 TYR A CA 1
ATOM 2541 C C . TYR A 1 346 ? 22.507 -3.027 -18.925 1.00 87.44 346 TYR A C 1
ATOM 2543 O O . TYR A 1 346 ? 22.031 -2.125 -19.622 1.00 87.44 346 TYR A O 1
ATOM 2551 N N . SER A 1 347 ? 22.651 -4.276 -19.354 1.00 82.19 347 SER A N 1
ATOM 2552 C CA . SER A 1 347 ? 22.136 -4.748 -20.630 1.00 82.19 347 SER A CA 1
ATOM 2553 C C . SER A 1 347 ? 21.037 -5.777 -20.382 1.00 82.19 347 SER A C 1
ATOM 2555 O O . SER A 1 347 ? 21.224 -6.783 -19.699 1.00 82.19 347 SER A O 1
ATOM 2557 N N . HIS A 1 348 ? 19.845 -5.518 -20.913 1.00 63.03 348 HIS A N 1
ATOM 2558 C CA . HIS A 1 348 ? 18.738 -6.458 -20.816 1.00 63.03 348 HIS A CA 1
ATOM 2559 C C . HIS A 1 348 ? 18.943 -7.610 -21.814 1.00 63.03 348 HIS A C 1
ATOM 2561 O O . HIS A 1 348 ? 18.586 -7.532 -23.001 1.00 63.03 348 HIS A O 1
ATOM 2567 N N . GLU A 1 349 ? 19.501 -8.715 -21.322 1.00 49.81 349 GLU A N 1
ATOM 2568 C CA . GLU A 1 349 ? 19.226 -10.054 -21.845 1.00 49.81 349 GLU A CA 1
ATOM 2569 C C . GLU A 1 349 ? 17.978 -10.612 -21.145 1.00 49.81 349 GLU A C 1
ATOM 2571 O O . GLU A 1 349 ? 17.749 -10.356 -19.965 1.00 49.81 349 GLU A O 1
ATOM 2576 N N . ARG A 1 350 ? 17.126 -11.348 -21.871 1.00 46.41 350 ARG A N 1
ATOM 2577 C CA . ARG A 1 350 ? 15.903 -11.968 -21.325 1.00 46.41 350 ARG A CA 1
ATOM 2578 C C . ARG A 1 350 ? 16.275 -13.107 -20.362 1.00 46.41 350 ARG A C 1
ATOM 2580 O O . ARG A 1 350 ? 16.170 -14.274 -20.729 1.00 46.41 350 ARG A O 1
ATOM 2587 N N . SER A 1 351 ? 16.756 -12.783 -19.165 1.00 47.12 351 SER A N 1
ATOM 2588 C CA . SER A 1 351 ? 17.208 -13.756 -18.170 1.00 47.12 351 SER A CA 1
ATOM 2589 C C . SER A 1 351 ? 16.839 -13.326 -16.744 1.00 47.12 351 SER A C 1
ATOM 2591 O O . SER A 1 351 ? 16.562 -12.157 -16.496 1.00 47.12 351 SER A O 1
ATOM 2593 N N . GLN A 1 352 ? 16.823 -14.280 -15.808 1.00 58.59 352 GLN A N 1
ATOM 2594 C CA . GLN A 1 352 ? 16.583 -14.042 -14.374 1.00 58.59 352 GLN A CA 1
ATOM 2595 C C . GLN A 1 352 ? 17.800 -13.427 -13.643 1.00 58.59 352 GLN A C 1
ATOM 2597 O O . GLN A 1 352 ? 17.770 -13.280 -12.422 1.00 58.59 352 GLN A O 1
ATOM 2602 N N . VAL A 1 353 ? 18.873 -13.088 -14.369 1.00 72.44 353 VAL A N 1
ATOM 2603 C CA . VAL A 1 353 ? 20.110 -12.490 -13.845 1.00 72.44 353 VAL A CA 1
ATOM 2604 C C . VAL A 1 353 ? 20.427 -11.182 -14.579 1.00 72.44 353 VAL A C 1
ATOM 2606 O O . VAL A 1 353 ? 20.098 -11.018 -15.754 1.00 72.44 353 VAL A O 1
ATOM 2609 N N . PHE A 1 354 ? 21.064 -10.238 -13.890 1.00 76.06 354 PHE A N 1
ATOM 2610 C CA . PHE A 1 354 ? 21.514 -8.974 -14.466 1.00 76.06 354 PHE A CA 1
ATOM 2611 C C . PHE A 1 354 ? 22.827 -9.170 -15.218 1.00 76.06 354 PHE A C 1
ATOM 2613 O O . PHE A 1 354 ? 23.781 -9.677 -14.635 1.00 76.06 354 PHE A O 1
ATOM 2620 N N . ASP A 1 355 ? 22.898 -8.747 -16.480 1.00 87.12 355 ASP A N 1
ATOM 2621 C CA . ASP A 1 355 ? 24.169 -8.564 -17.187 1.00 87.12 355 ASP A CA 1
ATOM 2622 C C . ASP A 1 355 ? 24.611 -7.108 -17.015 1.00 87.12 355 ASP A C 1
ATOM 2624 O O . ASP A 1 355 ? 24.031 -6.190 -17.607 1.00 87.12 355 ASP A O 1
ATOM 2628 N N . VAL A 1 356 ? 25.577 -6.909 -16.119 1.00 91.81 356 VAL A N 1
ATOM 2629 C CA . VAL A 1 356 ? 25.974 -5.599 -15.607 1.00 91.81 356 VAL A CA 1
ATOM 2630 C C . VAL A 1 356 ? 27.482 -5.404 -15.710 1.00 91.81 356 VAL A C 1
ATOM 2632 O O . VAL A 1 356 ? 28.268 -6.272 -15.325 1.00 91.81 356 VAL A O 1
ATOM 2635 N N . THR A 1 357 ? 27.888 -4.226 -16.174 1.00 95.69 357 THR A N 1
ATOM 2636 C CA . THR A 1 357 ? 29.268 -3.744 -16.101 1.00 95.69 357 THR A CA 1
ATOM 2637 C C . THR A 1 357 ? 29.355 -2.643 -15.051 1.00 95.69 357 THR A C 1
ATOM 2639 O O . THR A 1 357 ? 28.817 -1.556 -15.248 1.00 95.69 357 THR A O 1
ATOM 2642 N N . ALA A 1 358 ? 30.032 -2.915 -13.933 1.00 92.12 358 ALA A N 1
ATOM 2643 C CA . ALA A 1 358 ? 30.255 -1.951 -12.855 1.00 92.12 358 ALA A CA 1
ATOM 2644 C C . ALA A 1 358 ? 31.664 -1.356 -12.961 1.00 92.12 358 ALA A C 1
ATOM 2646 O O . ALA A 1 358 ? 32.657 -2.090 -12.982 1.00 92.12 358 ALA A O 1
ATOM 2647 N N . GLY A 1 359 ? 31.765 -0.031 -13.029 1.00 90.94 359 GLY A N 1
ATOM 2648 C CA . GLY A 1 359 ? 33.047 0.641 -13.205 1.00 90.94 359 GLY A CA 1
ATOM 2649 C C . GLY A 1 359 ? 32.947 2.156 -13.172 1.00 90.94 359 GLY A C 1
ATOM 2650 O O . GLY A 1 359 ? 32.147 2.716 -12.425 1.00 90.94 359 GLY A O 1
ATOM 2651 N N . PHE A 1 360 ? 33.778 2.817 -13.974 1.00 90.25 360 PHE A N 1
ATOM 2652 C CA . PHE A 1 360 ? 33.882 4.271 -14.004 1.00 90.25 360 PHE A CA 1
ATOM 2653 C C . PHE A 1 360 ? 33.923 4.800 -15.438 1.00 90.25 360 PHE A C 1
ATOM 2655 O O . PHE A 1 360 ? 34.505 4.161 -16.318 1.00 90.25 360 PHE A O 1
ATOM 2662 N N . PRO A 1 361 ? 33.347 5.984 -15.690 1.00 91.19 361 PRO A N 1
ATOM 2663 C CA . PRO A 1 361 ? 33.576 6.698 -16.934 1.00 91.19 361 PRO A CA 1
ATOM 2664 C C . PRO A 1 361 ? 35.040 7.150 -17.026 1.00 91.19 361 PRO A C 1
ATOM 2666 O O . PRO A 1 361 ? 35.616 7.619 -16.042 1.00 91.19 361 PRO A O 1
ATOM 2669 N N . VAL A 1 362 ? 35.629 7.038 -18.213 1.00 93.75 362 VAL A N 1
ATOM 2670 C CA . VAL A 1 362 ? 37.030 7.384 -18.483 1.00 93.75 362 VAL A CA 1
ATOM 2671 C C . VAL A 1 362 ? 37.149 8.367 -19.648 1.00 93.75 362 VAL A C 1
ATOM 2673 O O . VAL A 1 362 ? 36.271 8.442 -20.507 1.00 93.75 362 VAL A O 1
ATOM 2676 N N . ALA A 1 363 ? 38.223 9.162 -19.660 1.00 91.94 363 ALA A N 1
ATOM 2677 C CA . ALA A 1 363 ? 38.450 10.196 -20.677 1.00 91.94 363 ALA A CA 1
ATOM 2678 C C . ALA A 1 363 ? 38.767 9.626 -22.071 1.00 91.94 363 ALA A C 1
ATOM 2680 O O . ALA A 1 363 ? 38.480 10.268 -23.078 1.00 91.94 363 ALA A O 1
ATOM 2681 N N . ALA A 1 364 ? 39.362 8.435 -22.120 1.00 92.81 364 ALA A N 1
ATOM 2682 C CA . ALA A 1 364 ? 39.715 7.713 -23.334 1.00 92.81 364 ALA A CA 1
ATOM 2683 C C . ALA A 1 364 ? 39.617 6.203 -23.081 1.00 92.81 364 ALA A C 1
ATOM 2685 O O . ALA A 1 364 ? 39.675 5.763 -21.930 1.00 92.81 364 ALA A O 1
ATOM 2686 N N . GLU A 1 365 ? 39.474 5.423 -24.151 1.00 93.88 365 GLU A N 1
ATOM 2687 C CA . GLU A 1 365 ? 39.465 3.964 -24.071 1.00 93.88 365 GLU A CA 1
ATOM 2688 C C . GLU A 1 365 ? 40.797 3.463 -23.487 1.00 93.88 365 GLU A C 1
ATOM 2690 O O . GLU A 1 365 ? 41.861 3.832 -23.998 1.00 93.88 365 GLU A O 1
ATOM 2695 N N . PRO A 1 366 ? 40.775 2.682 -22.391 1.00 89.12 366 PRO A N 1
ATOM 2696 C CA . PRO A 1 366 ? 41.999 2.176 -21.795 1.00 89.12 366 PRO A CA 1
ATOM 2697 C C . PRO A 1 366 ? 42.635 1.129 -22.711 1.00 89.12 366 PRO A C 1
ATOM 2699 O O . PRO A 1 366 ? 41.944 0.413 -23.435 1.00 89.12 366 PRO A O 1
ATOM 2702 N N . SER A 1 367 ? 43.961 0.995 -22.640 1.00 85.19 367 SER A N 1
ATOM 2703 C CA . SER A 1 367 ? 44.661 -0.132 -23.261 1.00 85.19 367 SER A CA 1
ATOM 2704 C C . SER A 1 367 ? 44.033 -1.459 -22.829 1.00 85.19 367 SER A C 1
ATOM 2706 O O . SER A 1 367 ? 43.593 -1.591 -21.689 1.00 85.19 367 SER A O 1
ATOM 2708 N N . ALA A 1 368 ? 44.000 -2.444 -23.729 1.00 84.44 368 ALA A N 1
ATOM 2709 C CA . ALA A 1 368 ? 43.379 -3.736 -23.459 1.00 84.44 368 ALA A CA 1
ATOM 2710 C C . ALA A 1 368 ? 44.002 -4.415 -22.223 1.00 84.44 368 ALA A C 1
ATOM 2712 O O . ALA A 1 368 ? 45.123 -4.926 -22.279 1.00 84.44 368 ALA A O 1
ATOM 2713 N N . THR A 1 369 ? 43.246 -4.440 -21.125 1.00 84.00 369 THR A N 1
ATOM 2714 C CA . THR A 1 369 ? 43.655 -5.009 -19.837 1.00 84.00 369 THR A CA 1
ATOM 2715 C C . THR A 1 369 ? 42.788 -6.228 -19.513 1.00 84.00 369 THR A C 1
ATOM 2717 O O . THR A 1 369 ? 41.558 -6.118 -19.511 1.00 84.00 369 THR A O 1
ATOM 2720 N N . PRO A 1 370 ? 43.375 -7.403 -19.217 1.00 84.75 370 PRO A N 1
ATOM 2721 C CA . PRO A 1 370 ? 42.609 -8.596 -18.868 1.00 84.75 370 PRO A CA 1
ATOM 2722 C C . PRO A 1 370 ? 41.640 -8.358 -17.700 1.00 84.75 370 PRO A C 1
ATOM 2724 O O . PRO A 1 370 ? 42.035 -7.932 -16.620 1.00 84.75 370 PRO A O 1
ATOM 2727 N N . GLY A 1 371 ? 40.359 -8.670 -17.909 1.00 82.88 371 GLY A N 1
ATOM 2728 C CA . GLY A 1 371 ? 39.317 -8.523 -16.886 1.00 82.88 371 GLY A CA 1
ATOM 2729 C C . GLY A 1 371 ? 38.708 -7.121 -16.766 1.00 82.88 371 GLY A C 1
ATOM 2730 O O . GLY A 1 371 ? 37.797 -6.948 -15.955 1.00 82.88 371 GLY A O 1
ATOM 2731 N N . LEU A 1 372 ? 39.156 -6.152 -17.572 1.00 91.44 372 LEU A N 1
ATOM 2732 C CA . LEU A 1 372 ? 38.517 -4.847 -17.727 1.00 91.44 372 LEU A CA 1
ATOM 2733 C C . LEU A 1 372 ? 37.663 -4.854 -19.005 1.00 91.44 372 LEU A C 1
ATOM 2735 O O . LEU A 1 372 ? 38.173 -4.974 -20.115 1.00 91.44 372 LEU A O 1
ATOM 2739 N N . ALA A 1 373 ? 36.349 -4.769 -18.837 1.00 95.06 373 ALA A N 1
ATOM 2740 C CA . ALA A 1 373 ? 35.382 -4.572 -19.905 1.00 95.06 373 ALA A CA 1
ATOM 2741 C C . ALA A 1 373 ? 35.223 -3.078 -20.210 1.00 95.06 373 ALA A C 1
ATOM 2743 O O . ALA A 1 373 ? 35.335 -2.235 -19.317 1.00 95.06 373 ALA A O 1
ATOM 2744 N N . VAL A 1 374 ? 34.924 -2.767 -21.468 1.00 95.25 374 VAL A N 1
ATOM 2745 C CA . VAL A 1 374 ? 34.675 -1.405 -21.943 1.00 95.25 374 VAL A CA 1
ATOM 2746 C C . VAL A 1 374 ? 33.266 -1.348 -22.527 1.00 95.25 374 VAL A C 1
ATOM 2748 O O . VAL A 1 374 ? 32.921 -2.145 -23.395 1.00 95.25 374 VAL A O 1
ATOM 2751 N N . GLU A 1 375 ? 32.454 -0.412 -22.039 1.00 95.19 375 GLU A N 1
ATOM 2752 C CA . GLU A 1 375 ? 31.092 -0.149 -22.508 1.00 95.19 375 GLU A CA 1
ATOM 2753 C C . GLU A 1 375 ? 31.014 1.255 -23.112 1.00 95.19 375 GLU A C 1
ATOM 2755 O O . GLU A 1 375 ? 31.512 2.229 -22.536 1.00 95.19 375 GLU A O 1
ATOM 2760 N N . HIS A 1 376 ? 30.377 1.374 -24.277 1.00 94.69 376 HIS A N 1
ATOM 2761 C CA . HIS A 1 376 ? 30.213 2.645 -24.983 1.00 94.69 376 HIS A CA 1
ATOM 2762 C C . HIS A 1 376 ? 28.782 3.151 -24.808 1.00 94.69 376 HIS A C 1
ATOM 2764 O O . HIS A 1 376 ? 27.837 2.599 -25.372 1.00 94.69 376 HIS A O 1
ATOM 2770 N N . LEU A 1 377 ? 28.627 4.218 -24.026 1.00 93.75 377 LEU A N 1
ATOM 2771 C CA . LEU A 1 377 ? 27.346 4.880 -23.814 1.00 93.75 377 LEU A CA 1
ATOM 2772 C C . LEU A 1 377 ? 27.089 5.882 -24.950 1.00 93.75 377 LEU A C 1
ATOM 2774 O O . LEU A 1 377 ? 27.957 6.721 -25.225 1.00 93.75 377 LEU A O 1
ATOM 2778 N N . PRO A 1 378 ? 25.924 5.820 -25.619 1.00 91.94 378 PRO A N 1
ATOM 2779 C CA . PRO A 1 378 ? 25.633 6.674 -26.763 1.00 91.94 378 PRO A CA 1
ATOM 2780 C C . PRO A 1 378 ? 25.419 8.135 -26.343 1.00 91.94 378 PRO A C 1
ATOM 2782 O O . PRO A 1 378 ? 24.857 8.413 -25.286 1.00 91.94 378 PRO A O 1
ATOM 2785 N N . ALA A 1 379 ? 25.808 9.073 -27.213 1.00 92.81 379 ALA A N 1
ATOM 2786 C CA . ALA A 1 379 ? 25.334 10.452 -27.119 1.00 92.81 379 ALA A CA 1
ATOM 2787 C C . ALA A 1 379 ? 23.864 10.533 -27.555 1.00 92.81 379 ALA A C 1
ATOM 2789 O O . ALA A 1 379 ? 23.436 9.779 -28.432 1.00 92.81 379 ALA A O 1
ATOM 2790 N N . GLY A 1 380 ? 23.109 11.486 -27.015 1.00 92.50 380 GLY A N 1
ATOM 2791 C CA . GLY A 1 380 ? 21.758 11.774 -27.494 1.00 92.50 380 GLY A CA 1
ATOM 2792 C C . GLY A 1 380 ? 20.804 12.205 -26.396 1.00 92.50 380 GLY A C 1
ATOM 2793 O O . GLY A 1 380 ? 21.219 12.554 -25.288 1.00 92.50 380 GLY A O 1
ATOM 2794 N N . GLN A 1 381 ? 19.512 12.194 -26.722 1.00 94.81 381 GLN A N 1
ATOM 2795 C CA . GLN A 1 381 ? 18.482 12.432 -25.721 1.00 94.81 381 GLN A CA 1
ATOM 2796 C C . GLN A 1 381 ? 18.408 11.233 -24.782 1.00 94.81 381 GLN A C 1
ATOM 2798 O O . GLN A 1 381 ? 18.407 10.083 -25.214 1.00 94.81 381 GLN A O 1
ATOM 2803 N N . VAL A 1 382 ? 18.321 11.507 -23.492 1.00 94.62 382 VAL A N 1
ATOM 2804 C CA . VAL A 1 382 ? 18.134 10.503 -22.453 1.00 94.62 382 VAL A CA 1
ATOM 2805 C C . VAL A 1 382 ? 16.961 10.920 -21.586 1.00 94.62 382 VAL A C 1
ATOM 2807 O O . VAL A 1 382 ? 16.755 12.111 -21.351 1.00 94.62 382 VAL A O 1
ATOM 2810 N N . VAL A 1 383 ? 16.215 9.945 -21.085 1.00 94.12 383 VAL A N 1
ATOM 2811 C CA . VAL A 1 383 ? 15.374 10.158 -19.912 1.00 94.12 383 VAL A CA 1
ATOM 2812 C C . VAL A 1 383 ? 16.198 9.815 -18.679 1.00 94.12 383 VAL A C 1
ATOM 2814 O O . VAL A 1 383 ? 16.861 8.776 -18.623 1.00 94.12 383 VAL A O 1
ATOM 2817 N N . ARG A 1 384 ? 16.197 10.717 -17.704 1.00 93.69 384 ARG A N 1
ATOM 2818 C CA . ARG A 1 384 ? 16.943 10.584 -16.459 1.00 93.69 384 ARG A CA 1
ATOM 2819 C C . ARG A 1 384 ? 15.996 10.770 -15.286 1.00 93.69 384 ARG A C 1
ATOM 2821 O O . ARG A 1 384 ? 15.282 11.765 -15.236 1.00 93.69 384 ARG A O 1
ATOM 2828 N N . ALA A 1 385 ? 16.059 9.859 -14.321 1.00 92.06 385 ALA A N 1
ATOM 2829 C CA . ALA A 1 385 ? 15.436 10.037 -13.017 1.00 92.06 385 ALA A CA 1
ATOM 2830 C C . ALA A 1 385 ? 16.490 10.170 -11.921 1.00 92.06 385 ALA A C 1
ATOM 2832 O O . ALA A 1 385 ? 17.484 9.440 -11.916 1.00 92.06 385 ALA A O 1
ATOM 2833 N N . GLU A 1 386 ? 16.270 11.082 -10.975 1.00 90.50 386 GLU A N 1
ATOM 2834 C CA . GLU A 1 386 ? 17.124 11.214 -9.794 1.00 90.50 386 GLU A CA 1
ATOM 2835 C C . GLU A 1 386 ? 16.478 10.580 -8.558 1.00 90.50 386 GLU A C 1
ATOM 2837 O O . GLU A 1 386 ? 15.468 11.057 -8.033 1.00 90.50 386 GLU A O 1
ATOM 2842 N N . HIS A 1 387 ? 17.106 9.512 -8.071 1.00 81.44 387 HIS A N 1
ATOM 2843 C CA . HIS A 1 387 ? 16.777 8.859 -6.817 1.00 81.44 387 HIS A CA 1
ATOM 2844 C C . HIS A 1 387 ? 17.542 9.504 -5.658 1.00 81.44 387 HIS A C 1
ATOM 2846 O O . HIS A 1 387 ? 18.753 9.711 -5.752 1.00 81.44 387 HIS A O 1
ATOM 2852 N N . ILE A 1 388 ? 16.838 9.787 -4.558 1.00 80.31 388 ILE A N 1
ATOM 2853 C CA . ILE A 1 388 ? 17.437 10.258 -3.304 1.00 80.31 388 ILE A CA 1
ATOM 2854 C 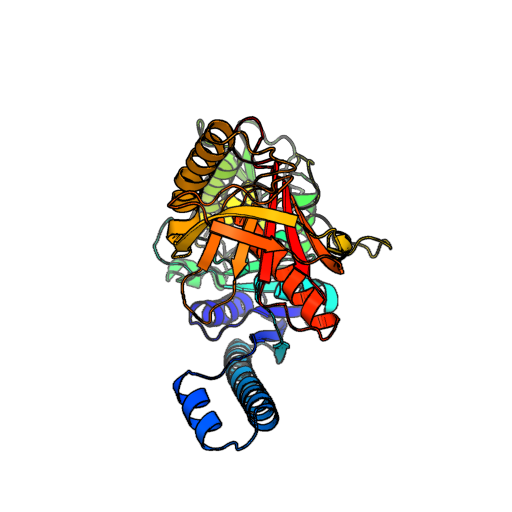C . ILE A 1 388 ? 16.978 9.336 -2.179 1.00 80.31 388 ILE A C 1
ATOM 2856 O O . ILE A 1 388 ? 15.771 9.248 -1.939 1.00 80.31 388 ILE A O 1
ATOM 2860 N N . GLY A 1 389 ? 17.928 8.715 -1.485 1.00 69.38 389 GLY A N 1
ATOM 2861 C CA . GLY A 1 389 ? 17.665 7.764 -0.407 1.00 69.38 389 GLY A CA 1
ATOM 2862 C C . GLY A 1 389 ? 18.365 6.412 -0.596 1.00 69.38 389 GLY A C 1
ATOM 2863 O O . GLY A 1 389 ? 19.132 6.233 -1.545 1.00 69.38 389 GLY A O 1
ATOM 2864 N N . PRO A 1 390 ? 18.128 5.463 0.325 1.00 66.81 390 PRO A N 1
ATOM 2865 C CA . PRO A 1 390 ? 18.822 4.182 0.343 1.00 66.81 390 PRO A CA 1
ATOM 2866 C C . PRO A 1 390 ? 18.479 3.333 -0.883 1.00 66.81 390 PRO A C 1
ATOM 2868 O O . PRO A 1 390 ? 17.354 3.361 -1.389 1.00 66.81 390 PRO A O 1
ATOM 2871 N N . TYR A 1 391 ? 19.422 2.487 -1.302 1.00 64.00 391 TYR A N 1
ATOM 2872 C CA . TYR A 1 391 ? 19.269 1.624 -2.478 1.00 64.00 391 TYR A CA 1
ATOM 2873 C C . TYR A 1 391 ? 18.075 0.664 -2.396 1.00 64.00 391 TYR A C 1
ATOM 2875 O O . TYR A 1 391 ? 17.505 0.313 -3.426 1.00 64.00 391 TYR A O 1
ATOM 2883 N N . SER A 1 392 ? 17.628 0.305 -1.189 1.00 61.56 392 SER A N 1
ATOM 2884 C CA . SER A 1 392 ? 16.405 -0.479 -0.965 1.00 61.56 392 SER A CA 1
ATOM 2885 C C . SER A 1 392 ? 15.142 0.179 -1.538 1.00 61.56 392 SER A C 1
ATOM 2887 O O . SER A 1 392 ? 14.171 -0.515 -1.828 1.00 61.56 392 SER A O 1
ATOM 2889 N N . THR A 1 393 ? 15.164 1.498 -1.753 1.00 66.38 393 THR A N 1
ATOM 2890 C CA . THR A 1 393 ? 14.048 2.279 -2.308 1.00 66.38 393 THR A CA 1
ATOM 2891 C C . THR A 1 393 ? 14.215 2.632 -3.793 1.00 66.38 393 THR A C 1
ATOM 2893 O O . THR A 1 393 ? 13.317 3.233 -4.388 1.00 66.38 393 THR A O 1
ATOM 2896 N N . LEU A 1 394 ? 15.308 2.206 -4.445 1.00 66.50 394 LEU A N 1
ATOM 2897 C CA . LEU A 1 394 ? 15.493 2.344 -5.898 1.00 66.50 394 LEU A CA 1
ATOM 2898 C C . LEU A 1 394 ? 14.344 1.753 -6.731 1.00 66.50 394 LEU A C 1
ATOM 2900 O O . LEU A 1 394 ? 13.973 2.404 -7.715 1.00 66.50 394 LEU A O 1
ATOM 2904 N N . PRO A 1 395 ? 13.729 0.603 -6.366 1.00 70.00 395 PRO A N 1
ATOM 2905 C CA . PRO A 1 395 ? 12.606 0.047 -7.120 1.00 70.00 395 PRO A CA 1
ATOM 2906 C C . PRO A 1 395 ? 11.452 1.034 -7.348 1.00 70.00 395 PRO A C 1
ATOM 2908 O O . PRO A 1 395 ? 10.823 0.988 -8.403 1.00 70.00 395 PRO A O 1
ATOM 2911 N N . ALA A 1 396 ? 11.214 1.977 -6.427 1.00 63.47 396 ALA A N 1
ATOM 2912 C CA . ALA A 1 396 ? 10.198 3.016 -6.603 1.00 63.47 396 ALA A CA 1
ATOM 2913 C C . ALA A 1 396 ? 10.546 3.980 -7.752 1.00 63.47 396 ALA A C 1
ATOM 2915 O O . ALA A 1 396 ? 9.683 4.356 -8.538 1.00 63.47 396 ALA A O 1
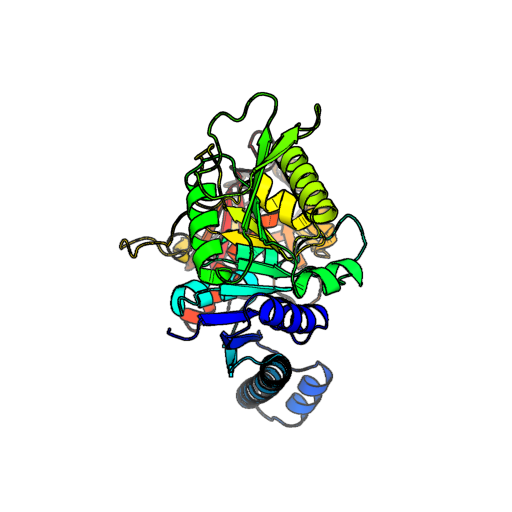ATOM 2916 N N . THR A 1 397 ? 11.821 4.341 -7.908 1.00 75.88 397 THR A N 1
ATOM 2917 C CA . THR A 1 397 ? 12.271 5.218 -9.008 1.00 75.88 397 THR A CA 1
ATOM 2918 C C . THR A 1 397 ? 12.233 4.496 -10.349 1.00 75.88 397 THR A C 1
ATOM 2920 O O . THR A 1 397 ? 11.871 5.092 -11.362 1.00 75.88 397 THR A O 1
ATOM 2923 N N . TYR A 1 398 ? 12.556 3.200 -10.358 1.00 72.44 398 TYR A N 1
ATOM 2924 C CA . TYR A 1 398 ? 12.376 2.357 -11.538 1.00 72.44 398 TYR A CA 1
ATOM 2925 C C . TYR A 1 398 ? 10.910 2.264 -11.956 1.00 72.44 398 TYR A C 1
ATOM 2927 O O . TYR A 1 398 ? 10.624 2.376 -13.144 1.00 72.44 398 TYR A O 1
ATOM 2935 N N . ALA A 1 399 ? 9.987 2.132 -11.000 1.00 64.00 399 ALA A N 1
ATOM 2936 C CA . ALA A 1 399 ? 8.555 2.155 -11.281 1.00 64.00 399 ALA A CA 1
ATOM 2937 C C . ALA A 1 399 ? 8.112 3.493 -11.898 1.00 64.00 399 ALA A C 1
ATOM 2939 O O . ALA A 1 399 ? 7.409 3.487 -12.904 1.00 64.00 399 ALA A O 1
ATOM 2940 N N . LEU A 1 400 ? 8.597 4.631 -11.379 1.00 73.38 400 LEU A N 1
ATOM 2941 C CA . LEU A 1 400 ? 8.319 5.950 -11.966 1.00 73.38 400 LEU A CA 1
ATOM 2942 C C . LEU A 1 400 ? 8.811 6.052 -13.418 1.00 73.38 400 LEU A C 1
ATOM 2944 O O . LEU A 1 400 ? 8.089 6.543 -14.282 1.00 73.38 400 LEU A O 1
ATOM 2948 N N . LEU A 1 401 ? 10.025 5.573 -13.707 1.00 76.88 401 LEU A N 1
ATOM 2949 C CA . LEU A 1 401 ? 10.552 5.543 -15.074 1.00 76.88 401 LEU A CA 1
ATOM 2950 C C . LEU A 1 401 ? 9.739 4.616 -15.980 1.00 76.88 401 LEU A C 1
ATOM 2952 O O . LEU A 1 401 ? 9.476 4.964 -17.128 1.00 76.88 401 LEU A O 1
ATOM 2956 N N . ALA A 1 402 ? 9.320 3.460 -15.471 1.00 68.06 402 ALA A N 1
ATOM 2957 C CA . ALA A 1 402 ? 8.512 2.507 -16.216 1.00 68.06 402 ALA A CA 1
ATOM 2958 C C . ALA A 1 402 ? 7.127 3.087 -16.566 1.00 68.06 402 ALA A C 1
ATOM 2960 O O . ALA A 1 402 ? 6.700 2.981 -17.717 1.00 68.06 402 ALA A O 1
ATOM 2961 N N . ASN A 1 403 ? 6.486 3.783 -15.620 1.00 63.59 403 ASN A N 1
ATOM 2962 C CA . ASN A 1 403 ? 5.255 4.544 -15.848 1.00 63.59 403 ASN A CA 1
ATOM 2963 C C . ASN A 1 403 ? 5.471 5.649 -16.888 1.00 63.59 403 ASN A C 1
ATOM 2965 O O . ASN A 1 403 ? 4.730 5.720 -17.863 1.00 63.59 403 ASN A O 1
ATOM 2969 N N . TRP A 1 404 ? 6.541 6.439 -16.754 1.00 80.88 404 TRP A N 1
ATOM 2970 C CA . TRP A 1 404 ? 6.870 7.491 -17.715 1.00 80.88 404 TRP A CA 1
ATOM 2971 C C . TRP A 1 404 ? 7.030 6.948 -19.141 1.00 80.88 404 TRP A C 1
ATOM 2973 O O . TRP A 1 404 ? 6.496 7.527 -20.087 1.00 80.88 404 TRP A O 1
ATOM 2983 N N . PHE A 1 405 ? 7.716 5.813 -19.312 1.00 77.94 405 PHE A N 1
ATOM 2984 C CA . PHE A 1 405 ? 7.828 5.139 -20.608 1.00 77.94 405 PHE A CA 1
ATOM 2985 C C . PHE A 1 405 ? 6.459 4.707 -21.147 1.00 77.94 405 PHE A C 1
ATOM 2987 O O . PHE A 1 405 ? 6.169 4.935 -22.325 1.00 77.94 405 PHE A O 1
ATOM 2994 N N . GLY A 1 406 ? 5.610 4.146 -20.281 1.00 65.81 406 GLY A N 1
ATOM 2995 C CA . GLY A 1 406 ? 4.229 3.787 -20.596 1.00 65.81 406 GLY A CA 1
ATOM 2996 C C . GLY A 1 406 ? 3.394 4.976 -21.078 1.00 65.81 406 GLY A C 1
ATOM 2997 O O . GLY A 1 406 ? 2.820 4.913 -22.165 1.00 65.81 406 GLY A O 1
ATOM 2998 N N . ASP A 1 407 ? 3.389 6.075 -20.322 1.00 68.38 407 ASP A N 1
ATOM 2999 C CA . ASP A 1 407 ? 2.630 7.299 -20.615 1.00 68.38 407 ASP A CA 1
ATOM 3000 C C . ASP A 1 407 ? 3.070 7.969 -21.922 1.00 68.38 407 ASP A C 1
ATOM 3002 O O . ASP A 1 407 ? 2.263 8.564 -22.635 1.00 68.38 407 ASP A O 1
ATOM 3006 N N . HIS A 1 408 ? 4.351 7.836 -22.274 1.00 76.38 408 HIS A N 1
ATOM 3007 C CA . HIS A 1 408 ? 4.911 8.376 -23.513 1.00 76.38 408 HIS A CA 1
ATOM 3008 C C . HIS A 1 408 ? 4.874 7.375 -24.677 1.00 76.38 408 HIS A C 1
ATOM 3010 O O . HIS A 1 408 ? 5.456 7.657 -25.728 1.00 76.38 408 HIS A O 1
ATOM 3016 N N . ALA A 1 409 ? 4.213 6.219 -24.510 1.00 69.62 409 ALA A N 1
ATOM 3017 C CA . ALA A 1 409 ? 4.129 5.136 -25.493 1.00 69.62 409 ALA A CA 1
ATOM 3018 C C . ALA A 1 409 ? 5.506 4.709 -26.048 1.00 69.62 409 ALA A C 1
ATOM 3020 O O . ALA A 1 409 ? 5.662 4.410 -27.235 1.00 69.62 409 ALA A O 1
ATOM 3021 N N . ARG A 1 410 ? 6.528 4.697 -25.187 1.00 73.25 410 ARG A N 1
ATOM 3022 C CA . ARG A 1 410 ? 7.913 4.345 -25.521 1.00 73.25 410 ARG A CA 1
ATOM 3023 C C . ARG A 1 410 ? 8.298 3.046 -24.826 1.00 73.25 410 ARG A C 1
ATOM 3025 O O . ARG A 1 410 ? 7.980 2.826 -23.665 1.00 73.25 410 ARG A O 1
ATOM 3032 N N . THR A 1 411 ? 9.022 2.183 -25.532 1.00 71.06 411 THR A N 1
ATOM 3033 C CA . THR A 1 411 ? 9.605 0.985 -24.914 1.00 71.06 411 THR A CA 1
ATOM 3034 C C . THR A 1 411 ? 10.945 1.353 -24.278 1.00 71.06 411 THR A C 1
ATOM 3036 O O . THR A 1 411 ? 11.752 1.992 -24.958 1.00 71.06 411 THR A O 1
ATOM 3039 N N . PRO A 1 412 ? 11.216 0.947 -23.023 1.00 75.38 412 PRO A N 1
ATOM 3040 C CA . PRO A 1 412 ? 12.522 1.137 -22.416 1.00 75.38 412 PRO A CA 1
ATOM 3041 C C . PRO A 1 412 ? 13.630 0.507 -23.283 1.00 75.38 412 PRO A C 1
ATOM 3043 O O . PRO A 1 412 ? 13.506 -0.649 -23.706 1.00 75.38 412 PRO A O 1
ATOM 3046 N N . PRO A 1 413 ? 14.708 1.247 -23.568 1.00 81.06 413 PRO A N 1
ATOM 3047 C CA . PRO A 1 413 ? 15.866 0.745 -24.296 1.00 81.06 413 PRO A CA 1
ATOM 3048 C C . PRO A 1 413 ? 16.495 -0.478 -23.631 1.00 81.06 413 PRO A C 1
ATOM 3050 O O . PRO A 1 413 ? 16.430 -0.667 -22.418 1.00 81.06 413 PRO A O 1
ATOM 3053 N N . ARG A 1 414 ? 17.185 -1.298 -24.431 1.00 80.31 414 ARG A N 1
ATOM 3054 C CA . ARG A 1 414 ? 17.881 -2.494 -23.924 1.00 80.31 414 ARG A CA 1
ATOM 3055 C C . ARG A 1 414 ? 19.087 -2.178 -23.045 1.00 80.31 414 ARG A C 1
ATOM 3057 O O . ARG A 1 414 ? 19.530 -3.061 -22.318 1.00 80.31 414 ARG A O 1
ATOM 3064 N N . ILE A 1 415 ? 19.631 -0.974 -23.167 1.00 87.12 415 ILE A N 1
ATOM 3065 C CA . ILE A 1 415 ? 20.752 -0.482 -22.377 1.00 87.12 415 ILE A CA 1
ATOM 3066 C C . ILE A 1 415 ? 20.261 0.648 -21.482 1.00 87.12 415 ILE A C 1
ATOM 3068 O O . ILE A 1 415 ? 19.527 1.530 -21.924 1.00 87.12 415 ILE A O 1
ATOM 3072 N N . MET A 1 416 ? 20.695 0.627 -20.235 1.00 92.50 416 MET A N 1
ATOM 3073 C CA . MET A 1 416 ? 20.498 1.704 -19.275 1.00 92.50 416 MET A CA 1
ATOM 3074 C C . MET A 1 416 ? 21.727 1.787 -18.385 1.00 92.50 416 MET A C 1
ATOM 3076 O O . MET A 1 416 ? 22.524 0.845 -18.327 1.00 92.50 416 MET A O 1
ATOM 3080 N N . TRP A 1 417 ? 21.894 2.898 -17.678 1.00 93.44 417 TRP A N 1
ATOM 3081 C CA . TRP A 1 417 ? 22.937 2.986 -16.664 1.00 93.44 417 TRP A CA 1
ATOM 3082 C C . TRP A 1 417 ? 22.488 3.711 -15.398 1.00 93.44 417 TRP A C 1
ATOM 3084 O O . TRP A 1 417 ? 21.624 4.587 -15.426 1.00 93.44 417 TRP A O 1
ATOM 3094 N N . GLU A 1 418 ? 23.090 3.312 -14.281 1.00 91.75 418 GLU A N 1
ATOM 3095 C CA . GLU A 1 418 ? 23.001 3.990 -12.992 1.00 91.75 418 GLU A CA 1
ATOM 3096 C C . GLU A 1 418 ? 24.291 4.762 -12.728 1.00 91.75 418 GLU A C 1
ATOM 3098 O O . GLU A 1 418 ? 25.383 4.219 -12.888 1.00 91.75 418 GLU A O 1
ATOM 3103 N N . GLU A 1 419 ? 24.174 6.010 -12.283 1.00 86.62 419 GLU A N 1
ATOM 3104 C CA . GLU A 1 419 ? 25.295 6.824 -11.810 1.00 86.62 419 GLU A CA 1
ATOM 3105 C C . GLU A 1 419 ? 25.160 7.053 -10.303 1.00 86.62 419 GLU A C 1
ATOM 3107 O O . GLU A 1 419 ? 24.203 7.690 -9.853 1.00 86.62 419 GLU A O 1
ATOM 3112 N N . TYR A 1 420 ? 26.128 6.579 -9.521 1.00 82.56 420 TYR A N 1
ATOM 3113 C CA . TYR A 1 420 ? 26.122 6.703 -8.060 1.00 82.56 420 TYR A CA 1
ATOM 3114 C C . TYR A 1 420 ? 26.838 7.991 -7.650 1.00 82.56 420 TYR A C 1
ATOM 3116 O O . TYR A 1 420 ? 28.036 8.011 -7.378 1.00 82.56 420 TYR A O 1
ATOM 3124 N N . VAL A 1 421 ? 26.098 9.099 -7.665 1.00 82.50 421 VAL A N 1
ATOM 3125 C CA . VAL A 1 421 ? 26.612 10.454 -7.403 1.00 82.50 421 VAL A CA 1
ATOM 3126 C C . VAL A 1 421 ? 27.007 10.634 -5.937 1.00 82.50 421 VAL A C 1
ATOM 3128 O O . VAL A 1 421 ? 27.988 11.314 -5.649 1.00 82.50 421 VAL A O 1
ATOM 3131 N N . ALA A 1 422 ? 26.245 10.036 -5.020 1.00 69.31 422 ALA A N 1
ATOM 3132 C CA . ALA A 1 422 ? 26.559 9.968 -3.595 1.00 69.31 422 ALA A CA 1
ATOM 3133 C C . ALA A 1 422 ? 26.090 8.616 -3.043 1.00 69.31 422 ALA A C 1
ATOM 3135 O O . ALA A 1 422 ? 24.975 8.191 -3.343 1.00 69.31 422 ALA A O 1
ATOM 3136 N N . GLY A 1 423 ? 26.925 7.937 -2.258 1.00 68.62 423 GLY A N 1
ATOM 3137 C CA . GLY A 1 423 ? 26.690 6.551 -1.851 1.00 68.62 423 GLY A CA 1
ATOM 3138 C C . GLY A 1 423 ? 27.468 6.151 -0.589 1.00 68.62 423 GLY A C 1
ATOM 3139 O O . GLY A 1 423 ? 27.948 7.031 0.130 1.00 68.62 423 GLY A O 1
ATOM 3140 N N . PRO A 1 424 ? 27.590 4.840 -0.307 1.00 58.03 424 PRO A N 1
ATOM 3141 C CA . PRO A 1 424 ? 28.258 4.308 0.881 1.00 58.03 424 PRO A CA 1
ATOM 3142 C C . PRO A 1 424 ? 29.675 4.852 1.087 1.00 58.03 424 PRO A C 1
ATOM 3144 O O . PRO A 1 424 ? 30.446 4.967 0.136 1.00 58.03 424 PRO A O 1
ATOM 3147 N N . GLY A 1 425 ? 30.006 5.178 2.340 1.00 65.19 425 GLY A N 1
ATOM 3148 C CA . GLY A 1 425 ? 31.225 5.890 2.730 1.00 65.19 425 GLY A CA 1
ATOM 3149 C C . GLY A 1 425 ? 30.881 7.056 3.656 1.00 65.19 425 GLY A C 1
ATOM 3150 O O . GLY A 1 425 ? 30.198 6.865 4.658 1.00 65.19 425 GLY A O 1
ATOM 3151 N N . ASP A 1 426 ? 31.283 8.272 3.285 1.00 54.16 426 ASP A N 1
ATOM 3152 C CA . ASP A 1 426 ? 31.099 9.487 4.099 1.00 54.16 426 ASP A CA 1
ATOM 3153 C C . ASP A 1 426 ? 29.698 10.129 3.984 1.00 54.16 426 ASP A C 1
ATOM 3155 O O . ASP A 1 426 ? 29.460 11.227 4.490 1.00 54.16 426 ASP A O 1
ATOM 3159 N N . THR A 1 427 ? 28.749 9.472 3.307 1.00 63.38 427 THR A N 1
ATOM 3160 C CA . THR A 1 427 ? 27.381 9.981 3.106 1.00 63.38 427 THR A CA 1
ATOM 3161 C C . THR A 1 427 ? 26.382 9.173 3.933 1.00 63.38 427 THR A C 1
ATOM 3163 O O . THR A 1 427 ? 26.445 7.946 3.978 1.00 63.38 427 THR A O 1
ATOM 3166 N N . ARG A 1 428 ? 25.418 9.847 4.571 1.00 64.19 428 ARG A N 1
ATOM 3167 C CA . ARG A 1 428 ? 24.282 9.182 5.232 1.00 64.19 428 ARG A CA 1
ATOM 3168 C C . ARG A 1 428 ? 23.386 8.524 4.180 1.00 64.19 428 ARG A C 1
ATOM 3170 O O . ARG A 1 428 ? 23.121 9.138 3.153 1.00 64.19 428 ARG A O 1
ATOM 3177 N N . GLU A 1 429 ? 22.852 7.333 4.453 1.00 55.66 429 GLU A N 1
ATOM 3178 C CA . GLU A 1 429 ? 21.976 6.601 3.513 1.00 55.66 429 GLU A CA 1
ATOM 3179 C C . GLU A 1 429 ? 20.794 7.435 2.992 1.00 55.66 429 GLU A C 1
ATOM 3181 O O . GLU A 1 429 ? 20.422 7.350 1.824 1.00 55.66 429 GLU A O 1
ATOM 3186 N N . SER A 1 430 ? 20.236 8.315 3.830 1.00 61.91 430 SER A N 1
ATOM 3187 C CA . SER A 1 430 ? 19.144 9.229 3.463 1.00 61.91 430 SER A CA 1
ATOM 3188 C C . SER A 1 430 ? 19.517 10.303 2.436 1.00 61.91 430 SER A C 1
ATOM 3190 O O . SER A 1 430 ? 18.633 11.017 1.956 1.00 61.91 430 SER A O 1
ATOM 3192 N N . ASP A 1 431 ? 20.810 10.474 2.173 1.00 68.75 431 ASP A N 1
ATOM 3193 C CA . ASP A 1 431 ? 21.381 11.483 1.283 1.00 68.75 431 ASP A CA 1
ATOM 3194 C C . ASP A 1 431 ? 22.124 10.838 0.095 1.00 68.75 431 ASP A C 1
ATOM 3196 O O . ASP A 1 431 ? 22.762 11.543 -0.690 1.00 68.75 431 ASP A O 1
ATOM 3200 N N . TYR A 1 432 ? 22.023 9.512 -0.073 1.00 78.12 432 TYR A N 1
ATOM 3201 C CA . TYR A 1 432 ? 22.475 8.838 -1.290 1.00 78.12 432 TYR A CA 1
ATOM 3202 C C . TYR A 1 432 ? 21.752 9.410 -2.505 1.00 78.12 432 TYR A C 1
ATOM 3204 O O . TYR A 1 432 ? 20.572 9.762 -2.441 1.00 78.12 432 TYR A O 1
ATOM 3212 N N . ARG A 1 433 ? 22.478 9.512 -3.617 1.00 79.62 433 ARG A N 1
ATOM 3213 C CA . ARG A 1 433 ? 21.988 10.055 -4.881 1.00 79.62 433 ARG A CA 1
ATOM 3214 C C . ARG A 1 433 ? 22.392 9.133 -6.014 1.00 79.62 433 ARG A C 1
ATOM 3216 O O . ARG A 1 433 ? 23.578 9.032 -6.332 1.00 79.62 433 ARG A O 1
ATOM 3223 N N . THR A 1 434 ? 21.394 8.545 -6.659 1.00 83.25 434 THR A N 1
ATOM 3224 C CA . THR A 1 434 ? 21.575 7.693 -7.835 1.00 83.25 434 THR A CA 1
ATOM 3225 C C . THR A 1 434 ? 20.809 8.289 -9.004 1.00 83.25 434 THR A C 1
ATOM 3227 O O . THR A 1 434 ? 19.640 8.646 -8.869 1.00 83.25 434 THR A O 1
ATOM 3230 N N . ARG A 1 435 ? 21.445 8.405 -10.167 1.00 91.94 435 ARG A N 1
ATOM 3231 C CA . ARG A 1 435 ? 20.760 8.785 -11.409 1.00 91.94 435 ARG A CA 1
ATOM 3232 C C . ARG A 1 435 ? 20.534 7.540 -12.238 1.00 91.94 435 ARG A C 1
ATOM 3234 O O . ARG A 1 435 ? 21.499 6.858 -12.553 1.00 91.94 435 ARG A O 1
ATOM 3241 N N . ILE A 1 436 ? 19.289 7.273 -12.600 1.00 93.25 436 ILE A N 1
ATOM 3242 C CA . ILE A 1 436 ? 18.928 6.181 -13.504 1.00 93.25 436 ILE A CA 1
ATOM 3243 C C . ILE A 1 436 ? 18.683 6.800 -14.875 1.00 93.25 436 ILE A C 1
ATOM 3245 O O . ILE A 1 436 ? 17.903 7.748 -14.988 1.00 93.25 436 ILE A O 1
ATOM 3249 N N . VAL A 1 437 ? 19.364 6.297 -15.901 1.00 93.75 437 VAL A N 1
ATOM 3250 C CA . VAL A 1 437 ? 19.389 6.919 -17.225 1.00 93.75 437 VAL A CA 1
ATOM 3251 C C . VAL A 1 437 ? 19.091 5.894 -18.313 1.00 93.75 437 VAL A C 1
ATOM 3253 O O . VAL A 1 437 ? 19.714 4.833 -18.371 1.00 93.75 437 VAL A O 1
ATOM 3256 N N . TYR A 1 438 ? 18.165 6.246 -19.205 1.00 93.25 438 TYR A N 1
ATOM 3257 C CA . TYR A 1 438 ? 17.825 5.474 -20.397 1.00 93.25 438 TYR A CA 1
ATOM 3258 C C . TYR A 1 438 ? 17.986 6.341 -21.659 1.00 93.25 438 TYR A C 1
ATOM 3260 O O . TYR A 1 438 ? 17.411 7.430 -21.723 1.00 93.25 438 TYR A O 1
ATOM 3268 N N . PRO A 1 439 ? 18.718 5.884 -22.689 1.00 93.25 439 PRO A N 1
ATOM 3269 C CA . PRO A 1 439 ? 18.885 6.626 -23.940 1.00 93.25 439 PRO A CA 1
ATOM 3270 C C . PRO A 1 439 ? 17.657 6.513 -24.850 1.00 93.25 439 PRO A C 1
ATOM 3272 O O . PRO A 1 439 ? 17.213 5.420 -25.141 1.00 93.25 439 PRO A O 1
ATOM 3275 N N . LEU A 1 440 ? 17.115 7.615 -25.362 1.00 87.19 440 LEU A N 1
ATOM 3276 C CA . LEU A 1 440 ? 15.867 7.638 -26.148 1.00 87.19 440 LEU A CA 1
ATOM 3277 C C . LEU A 1 440 ? 16.052 7.418 -27.660 1.00 87.19 440 LEU A C 1
ATOM 3279 O O . LEU A 1 440 ? 15.101 7.631 -28.418 1.00 87.19 440 LEU A O 1
ATOM 3283 N N . ASN A 1 441 ? 17.262 7.050 -28.077 1.00 68.00 441 ASN A N 1
ATOM 3284 C CA . ASN A 1 441 ? 17.672 6.954 -29.478 1.00 68.00 441 ASN A CA 1
ATOM 3285 C C . ASN A 1 441 ? 17.061 5.760 -30.218 1.00 68.00 441 ASN A C 1
ATOM 3287 O O . ASN A 1 441 ? 16.970 4.667 -29.610 1.00 68.00 441 ASN A O 1
#